Protein AF-A0AAQ3XB25-F1 (afdb_monomer_lite)

Organism: NCBI:txid547442

pLDDT: mean 70.13, std 20.67, range [18.69, 95.19]

Radius of gyration: 34.43 Å; chains: 1; bounding box: 101×78×83 Å

Structure (mmCIF, N/CA/C/O backbone):
data_AF-A0AAQ3XB25-F1
#
_entry.id   AF-A0AAQ3XB25-F1
#
loop_
_atom_site.group_PDB
_atom_site.id
_atom_site.type_symbol
_atom_site.label_atom_id
_atom_site.label_alt_id
_atom_site.label_comp_id
_atom_site.label_asym_id
_atom_site.label_entity_id
_atom_site.label_seq_id
_atom_site.pdbx_PDB_ins_code
_atom_site.Cartn_x
_atom_site.Cartn_y
_atom_site.Cartn_z
_atom_site.occupancy
_atom_site.B_iso_or_equiv
_atom_site.auth_seq_id
_atom_site.auth_comp_id
_atom_site.auth_asym_id
_atom_site.auth_atom_id
_atom_site.pdbx_PDB_model_num
ATOM 1 N N . MET A 1 1 ? 20.802 -22.207 -9.284 1.00 23.75 1 MET A N 1
ATOM 2 C CA . MET A 1 1 ? 20.278 -20.831 -9.434 1.00 23.75 1 MET A CA 1
ATOM 3 C C . MET A 1 1 ? 18.760 -20.912 -9.358 1.00 23.75 1 MET A C 1
ATOM 5 O O . MET A 1 1 ? 18.103 -21.041 -10.382 1.00 23.75 1 MET A O 1
ATOM 9 N N . ALA A 1 2 ? 18.229 -21.007 -8.137 1.00 18.98 2 ALA A N 1
ATOM 10 C CA . ALA A 1 2 ? 16.804 -21.200 -7.883 1.00 18.98 2 ALA A CA 1
ATOM 11 C C . ALA A 1 2 ? 16.057 -19.874 -8.081 1.00 18.98 2 ALA A C 1
ATOM 13 O O . ALA A 1 2 ? 16.457 -18.848 -7.534 1.00 18.98 2 ALA A O 1
ATOM 14 N N . GLN A 1 3 ? 15.002 -19.903 -8.895 1.00 18.69 3 GLN A N 1
ATOM 15 C CA . GLN A 1 3 ? 14.078 -18.792 -9.087 1.00 18.69 3 GLN A CA 1
ATOM 16 C C . GLN A 1 3 ? 13.288 -18.574 -7.790 1.00 18.69 3 GLN A C 1
ATOM 18 O O . GLN A 1 3 ? 12.394 -19.346 -7.457 1.00 18.69 3 GLN A O 1
ATOM 23 N N . LEU A 1 4 ? 13.641 -17.523 -7.050 1.00 19.47 4 LEU A N 1
ATOM 24 C CA . LEU A 1 4 ? 12.825 -16.974 -5.971 1.00 19.47 4 LEU A CA 1
ATOM 25 C C . LEU A 1 4 ? 11.640 -16.241 -6.602 1.00 19.47 4 LEU A C 1
ATOM 27 O O . LEU A 1 4 ? 11.747 -15.105 -7.059 1.00 19.47 4 LEU A O 1
ATOM 31 N N . GLN A 1 5 ? 10.508 -16.930 -6.664 1.00 19.31 5 GLN A N 1
ATOM 32 C CA . GLN A 1 5 ? 9.235 -16.364 -7.076 1.00 19.31 5 GLN A CA 1
ATOM 33 C C . GLN A 1 5 ? 8.610 -15.674 -5.856 1.00 19.31 5 GLN A C 1
ATOM 35 O O . GLN A 1 5 ? 7.785 -16.251 -5.153 1.00 19.31 5 GLN A O 1
ATOM 40 N N . CYS A 1 6 ? 9.066 -14.453 -5.555 1.00 20.19 6 CYS A N 1
ATOM 41 C CA . CYS A 1 6 ? 8.464 -13.619 -4.516 1.00 20.19 6 CYS A CA 1
ATOM 42 C C . CYS A 1 6 ? 7.049 -13.215 -4.940 1.00 20.19 6 CYS A C 1
ATOM 44 O O . CYS A 1 6 ? 6.847 -12.483 -5.910 1.00 20.19 6 CYS A O 1
ATOM 46 N N . ARG A 1 7 ? 6.065 -13.709 -4.193 1.00 21.30 7 ARG A N 1
ATOM 47 C CA . ARG A 1 7 ? 4.654 -13.364 -4.316 1.00 21.30 7 ARG A CA 1
ATOM 48 C C . ARG A 1 7 ? 4.432 -12.019 -3.618 1.00 21.30 7 ARG A C 1
ATOM 50 O O . ARG A 1 7 ? 4.242 -11.965 -2.409 1.00 21.30 7 ARG A O 1
ATOM 57 N N . VAL A 1 8 ? 4.532 -10.930 -4.377 1.00 23.31 8 VAL A N 1
ATOM 58 C CA . VAL A 1 8 ? 4.238 -9.567 -3.905 1.00 23.31 8 VAL A CA 1
ATOM 59 C C . VAL A 1 8 ? 2.719 -9.369 -3.913 1.00 23.31 8 VAL A C 1
ATOM 61 O O . VAL A 1 8 ? 2.170 -8.699 -4.778 1.00 23.31 8 VAL A O 1
ATOM 64 N N . ASP A 1 9 ? 2.029 -9.993 -2.958 1.00 23.38 9 ASP A N 1
ATOM 65 C CA . ASP A 1 9 ? 0.613 -9.739 -2.671 1.00 23.38 9 ASP A CA 1
ATOM 66 C C . ASP A 1 9 ? 0.535 -8.873 -1.404 1.00 23.38 9 ASP A C 1
ATOM 68 O O . ASP A 1 9 ? 0.315 -9.397 -0.316 1.00 23.38 9 ASP A O 1
ATOM 72 N N . ARG A 1 10 ? 0.804 -7.564 -1.535 1.00 30.88 10 ARG A N 1
ATOM 73 C CA . ARG A 1 10 ? 0.429 -6.469 -0.606 1.00 30.88 10 ARG A CA 1
ATOM 74 C C . ARG A 1 10 ? 1.097 -5.171 -1.070 1.00 30.88 10 ARG A C 1
ATOM 76 O O . ARG A 1 10 ? 2.231 -4.877 -0.709 1.00 30.88 10 ARG A O 1
ATOM 83 N N . LEU A 1 11 ? 0.382 -4.386 -1.868 1.00 24.20 11 LEU A N 1
ATOM 84 C CA . LEU A 1 11 ? 0.653 -2.956 -2.000 1.00 24.20 11 LEU A CA 1
ATOM 85 C C . LEU A 1 11 ? -0.225 -2.249 -0.965 1.00 24.20 11 LEU A C 1
ATOM 87 O O . LEU A 1 11 ? -1.448 -2.372 -1.022 1.00 24.20 11 LEU A O 1
ATOM 91 N N . SER A 1 12 ? 0.391 -1.573 0.007 1.00 31.38 12 SER A N 1
ATOM 92 C CA . SER A 1 12 ? -0.312 -0.639 0.883 1.00 31.38 12 SER A CA 1
ATOM 93 C C . SER A 1 12 ? -0.226 0.772 0.309 1.00 31.38 12 SER A C 1
ATOM 95 O O . SER A 1 12 ? 0.717 1.141 -0.390 1.00 31.38 12 SER A O 1
ATOM 97 N N . GLY A 1 13 ? -1.273 1.536 0.594 1.00 29.22 13 GLY A N 1
ATOM 98 C CA . GLY A 1 13 ? -1.495 2.884 0.101 1.00 29.22 13 GLY A CA 1
ATOM 99 C C . GLY A 1 13 ? -2.984 3.072 -0.147 1.00 29.22 13 GLY A C 1
ATOM 100 O O . GLY A 1 13 ? -3.419 3.069 -1.290 1.00 29.22 13 GLY A O 1
ATOM 101 N N . ARG A 1 14 ? -3.768 3.165 0.937 1.00 37.38 14 ARG A N 1
ATOM 102 C CA . ARG A 1 14 ? -5.218 3.471 0.971 1.00 37.38 14 ARG A CA 1
ATOM 103 C C . ARG A 1 14 ? -6.220 2.440 0.435 1.00 37.38 14 ARG A C 1
ATOM 105 O O . ARG A 1 14 ? -7.407 2.596 0.696 1.00 37.38 14 ARG A O 1
ATOM 112 N N . ALA A 1 15 ? -5.780 1.381 -0.233 1.00 30.23 15 ALA A N 1
ATOM 113 C CA . ALA A 1 15 ? -6.655 0.323 -0.733 1.00 30.23 15 ALA A CA 1
ATOM 114 C C . ALA A 1 15 ? -6.692 -0.861 0.254 1.00 30.23 15 ALA A C 1
ATOM 116 O O . ALA A 1 15 ? -5.732 -1.623 0.377 1.00 30.23 15 ALA A O 1
ATOM 117 N N . GLY A 1 16 ? -7.783 -0.999 1.006 1.00 38.69 16 GLY A N 1
ATOM 118 C CA . GLY A 1 16 ? -7.929 -2.024 2.039 1.00 38.69 16 GLY A CA 1
ATOM 119 C C . GLY A 1 16 ? -8.517 -3.333 1.509 1.00 38.69 16 GLY A C 1
ATOM 120 O O . GLY A 1 16 ? -9.616 -3.318 0.965 1.00 38.69 16 GLY A O 1
ATOM 121 N N . ALA A 1 17 ? -7.820 -4.463 1.658 1.00 37.53 17 ALA A N 1
ATOM 122 C CA . ALA A 1 17 ? -8.277 -5.759 1.148 1.00 37.53 17 ALA A CA 1
ATOM 123 C C . ALA A 1 17 ? -9.505 -6.297 1.909 1.00 37.53 17 ALA A C 1
ATOM 125 O O . ALA A 1 17 ? -9.470 -6.451 3.131 1.00 37.53 17 ALA A O 1
ATOM 126 N N . VAL A 1 18 ? -10.575 -6.653 1.190 1.00 37.91 18 VAL A N 1
ATOM 127 C CA . VAL A 1 18 ? -11.743 -7.329 1.782 1.00 37.91 18 VAL A CA 1
ATOM 128 C C . VAL A 1 18 ? -11.529 -8.837 1.758 1.00 37.91 18 VAL A C 1
ATOM 130 O O . VAL A 1 18 ? -11.319 -9.434 0.698 1.00 37.91 18 VAL A O 1
ATOM 133 N N . LEU A 1 19 ? -11.623 -9.444 2.939 1.00 38.25 19 LEU A N 1
ATOM 134 C CA . LEU A 1 19 ? -11.531 -10.881 3.165 1.00 38.25 19 LEU A CA 1
ATOM 135 C C . LEU A 1 19 ? -12.892 -11.387 3.657 1.00 38.25 19 LEU A C 1
ATOM 137 O O . LEU A 1 19 ? -13.526 -10.756 4.500 1.00 38.25 19 LEU A O 1
ATOM 141 N N . LEU A 1 20 ? -13.362 -12.514 3.119 1.00 31.59 20 LEU A N 1
ATOM 142 C CA . LEU A 1 20 ? -14.638 -13.111 3.529 1.00 31.59 20 LEU A CA 1
ATOM 143 C C . LEU A 1 20 ? -14.529 -13.686 4.949 1.00 31.59 20 LEU A C 1
ATOM 145 O O . LEU A 1 20 ? -13.865 -14.703 5.158 1.00 31.59 20 LEU A O 1
ATOM 149 N N . SER A 1 21 ? -15.247 -13.086 5.900 1.00 30.97 21 SER A N 1
ATOM 150 C CA . SER A 1 21 ? -15.581 -13.703 7.184 1.00 30.97 21 SER A CA 1
ATOM 151 C C . SER A 1 21 ? -17.004 -14.272 7.114 1.00 30.97 21 SER A C 1
ATOM 153 O O . SER A 1 21 ? -17.950 -13.635 6.652 1.00 30.97 21 SER A O 1
ATOM 155 N N . GLY A 1 22 ? -17.153 -15.543 7.486 1.00 28.31 22 GLY A N 1
ATOM 156 C CA . GLY A 1 22 ? -18.445 -16.226 7.467 1.00 28.31 22 GLY A CA 1
ATOM 157 C C . GLY A 1 22 ? -19.304 -15.754 8.633 1.00 28.31 22 GLY A C 1
ATOM 158 O O . GLY A 1 22 ? -19.079 -16.192 9.755 1.00 28.31 22 GLY A O 1
ATOM 159 N N . GLN A 1 23 ? -20.283 -14.885 8.377 1.00 33.06 23 GLN A N 1
ATOM 160 C CA . GLN A 1 23 ? -21.282 -14.494 9.373 1.00 33.06 23 GLN A CA 1
ATOM 161 C C . GLN A 1 23 ? -22.630 -15.193 9.158 1.00 33.06 23 GLN A C 1
ATOM 163 O O . GLN A 1 23 ? -23.064 -15.466 8.037 1.00 33.06 23 GLN A O 1
ATOM 168 N N . ARG A 1 24 ? -23.315 -15.465 10.277 1.00 29.58 24 ARG A N 1
ATOM 169 C CA . ARG A 1 24 ? -24.682 -16.000 10.335 1.00 29.58 24 ARG A CA 1
ATOM 170 C C . ARG A 1 24 ? -25.689 -14.989 9.773 1.00 29.58 24 ARG A C 1
ATOM 172 O O . ARG A 1 24 ? -26.042 -14.024 10.443 1.00 29.58 24 ARG A O 1
ATOM 179 N N . GLY A 1 25 ? -26.241 -15.275 8.596 1.00 25.44 25 GLY A N 1
ATOM 180 C CA . GLY A 1 25 ? -27.464 -14.638 8.104 1.00 25.44 25 GLY A CA 1
ATOM 181 C C . GLY A 1 25 ? -28.708 -15.332 8.664 1.00 25.44 25 GLY A C 1
ATOM 182 O O . GLY A 1 25 ? -29.109 -16.386 8.169 1.00 25.44 25 GLY A O 1
ATOM 183 N N . GLY A 1 26 ? -29.317 -14.763 9.705 1.00 22.81 26 GLY A N 1
ATOM 184 C CA . GLY A 1 26 ? -30.636 -15.167 10.193 1.00 22.81 26 GLY A CA 1
ATOM 185 C C . GLY A 1 26 ? -31.738 -14.425 9.438 1.00 22.81 26 GLY A C 1
ATOM 186 O O . GLY A 1 26 ? -31.966 -13.248 9.689 1.00 22.81 26 GLY A O 1
ATOM 187 N N . LEU A 1 27 ? -32.431 -15.106 8.523 1.00 23.88 27 LEU A N 1
ATOM 188 C CA . LEU A 1 27 ? -33.662 -14.609 7.902 1.00 23.88 27 LEU A CA 1
ATOM 189 C C . LEU A 1 27 ? -34.867 -15.201 8.645 1.00 23.88 27 LEU A C 1
ATOM 191 O O . LEU A 1 27 ? -35.147 -16.393 8.521 1.00 23.88 27 LEU A O 1
ATOM 195 N N . SER A 1 28 ? -35.584 -14.367 9.403 1.00 22.62 28 SER A N 1
ATOM 196 C CA . SER A 1 28 ? -36.948 -14.667 9.861 1.00 22.62 28 SER A CA 1
ATOM 197 C C . SER A 1 28 ? -37.955 -14.255 8.780 1.00 22.62 28 SER A C 1
ATOM 199 O O . SER A 1 28 ? -37.859 -13.137 8.271 1.00 22.62 28 SER A O 1
ATOM 201 N N . PRO A 1 29 ? -38.944 -15.097 8.432 1.00 24.53 29 PRO A N 1
ATOM 202 C CA . PRO A 1 29 ? -39.948 -14.752 7.436 1.00 24.53 29 PRO A CA 1
ATOM 203 C C . PRO A 1 29 ? -41.093 -13.956 8.079 1.00 24.53 29 PRO A C 1
ATOM 205 O O . PRO A 1 29 ? -41.875 -14.496 8.860 1.00 24.53 29 PRO A O 1
ATOM 208 N N . GLN A 1 30 ? -41.227 -12.674 7.730 1.00 24.34 30 GLN A N 1
ATOM 209 C CA . GLN A 1 30 ? -42.468 -11.928 7.949 1.00 24.34 30 GLN A CA 1
ATOM 210 C C . GLN A 1 30 ? -43.331 -12.000 6.685 1.00 24.34 30 GLN A C 1
ATOM 212 O O . GLN A 1 30 ? -42.927 -11.570 5.608 1.00 24.34 30 GLN A O 1
ATOM 217 N N . SER A 1 31 ? -44.528 -12.570 6.824 1.00 26.89 31 SER A N 1
ATOM 218 C CA . SER A 1 31 ? -45.571 -12.556 5.795 1.00 26.89 31 SER A CA 1
ATOM 219 C C . SER A 1 31 ? -46.244 -11.181 5.743 1.00 26.89 31 SER A C 1
ATOM 221 O O . SER A 1 31 ? -46.560 -10.648 6.812 1.00 26.89 31 SER A O 1
ATOM 223 N N . PRO A 1 32 ? -46.638 -10.687 4.560 1.00 26.61 32 PRO A N 1
ATOM 224 C CA . PRO A 1 32 ? -47.744 -9.752 4.456 1.00 26.61 32 PRO A CA 1
ATOM 225 C C . PRO A 1 32 ? -48.977 -10.368 3.786 1.00 26.61 32 PRO A C 1
ATOM 227 O O . PRO A 1 32 ? -48.927 -11.277 2.960 1.00 26.61 32 PRO A O 1
ATOM 230 N N . ARG A 1 33 ? -50.106 -9.816 4.222 1.00 24.95 33 ARG A N 1
ATOM 231 C CA . ARG A 1 33 ? -51.493 -10.198 3.985 1.00 24.95 33 ARG A CA 1
ATOM 232 C C . ARG A 1 33 ? -51.970 -9.961 2.546 1.00 24.95 33 ARG A C 1
ATOM 234 O O . ARG A 1 33 ? -51.591 -8.999 1.894 1.00 24.95 33 ARG A O 1
ATOM 241 N N . SER A 1 34 ? -52.917 -10.817 2.167 1.00 27.17 34 SER A N 1
ATOM 242 C CA . SER A 1 34 ? -53.959 -10.700 1.135 1.00 27.17 34 SER A CA 1
ATOM 243 C C . SER A 1 34 ? -54.383 -9.281 0.716 1.00 27.17 34 SER A C 1
ATOM 245 O O . SER A 1 34 ? -54.917 -8.540 1.541 1.00 27.17 34 SER A O 1
ATOM 247 N N . THR A 1 35 ? -54.427 -9.051 -0.600 1.00 27.56 35 THR A N 1
ATOM 248 C CA . THR A 1 35 ? -55.492 -8.285 -1.276 1.00 27.56 35 THR A CA 1
ATOM 249 C C . THR A 1 35 ? -55.873 -8.939 -2.614 1.00 27.56 35 THR A C 1
ATOM 251 O O . THR A 1 35 ? -55.035 -9.448 -3.354 1.00 27.56 35 THR A O 1
ATOM 254 N N . LYS A 1 36 ? -57.187 -8.983 -2.868 1.00 28.30 36 LYS A N 1
ATOM 255 C CA . LYS A 1 36 ? -57.888 -9.593 -4.012 1.00 28.30 36 LYS A CA 1
ATOM 256 C C . LYS A 1 36 ? -57.849 -8.675 -5.249 1.00 28.30 36 LYS A C 1
ATOM 258 O O . LYS A 1 36 ? -57.987 -7.475 -5.061 1.00 28.30 36 LYS A O 1
ATOM 263 N N . HIS A 1 37 ? -57.773 -9.239 -6.468 1.00 29.61 37 HIS A N 1
ATOM 264 C CA . HIS A 1 37 ? -58.732 -9.067 -7.594 1.00 29.61 37 HIS A CA 1
ATOM 265 C C . HIS A 1 37 ? -58.182 -9.576 -8.963 1.00 29.61 37 HIS A C 1
ATOM 267 O O . HIS A 1 37 ? -57.317 -8.937 -9.539 1.00 29.61 37 HIS A O 1
ATOM 273 N N . SER A 1 38 ? -58.741 -10.713 -9.438 1.00 29.67 38 SER A N 1
ATOM 274 C CA . SER A 1 38 ? -59.297 -11.099 -10.780 1.00 29.67 38 SER A CA 1
ATOM 275 C C . SER A 1 38 ? -58.541 -10.844 -12.124 1.00 29.67 38 SER A C 1
ATOM 277 O O . SER A 1 38 ? -57.667 -9.996 -12.189 1.00 29.67 38 SER A O 1
ATOM 279 N N . PRO A 1 39 ? -58.901 -11.523 -13.245 1.00 31.75 39 PRO A N 1
ATOM 280 C CA . PRO A 1 39 ? -58.426 -12.852 -13.655 1.00 31.75 39 PRO A CA 1
ATOM 281 C C . PRO A 1 39 ? -57.709 -12.871 -15.035 1.00 31.75 39 PRO A C 1
ATOM 283 O O . PRO A 1 39 ? -57.747 -11.919 -15.808 1.00 31.75 39 PRO A O 1
ATOM 286 N N . ALA A 1 40 ? -57.059 -14.000 -15.336 1.00 31.47 40 ALA A N 1
ATOM 287 C CA . ALA A 1 40 ? -56.255 -14.280 -16.534 1.00 31.47 40 ALA A CA 1
ATOM 288 C C . ALA A 1 40 ? -57.054 -14.481 -17.845 1.00 31.47 40 ALA A C 1
ATOM 290 O O . ALA A 1 40 ? -58.240 -14.809 -17.787 1.00 31.47 40 ALA A O 1
ATOM 291 N N . PRO A 1 41 ? -56.376 -14.492 -19.013 1.00 31.34 41 PRO A N 1
ATOM 292 C CA . PRO A 1 41 ? -56.761 -15.326 -20.146 1.00 31.34 41 PRO A CA 1
ATOM 293 C C . PRO A 1 41 ? -55.797 -16.516 -20.358 1.00 31.34 41 PRO A C 1
ATOM 295 O O . PRO A 1 41 ? -54.614 -16.473 -20.024 1.00 31.34 41 PRO A O 1
ATOM 298 N N . ALA A 1 42 ? -56.363 -17.602 -20.886 1.00 35.62 42 ALA A N 1
ATOM 299 C CA . ALA A 1 42 ? -55.818 -18.957 -21.010 1.00 35.62 42 ALA A CA 1
ATOM 300 C C . ALA A 1 42 ? -54.730 -19.135 -22.109 1.00 35.62 42 ALA A C 1
ATOM 302 O O . ALA A 1 42 ? -54.599 -18.277 -22.983 1.00 35.62 42 ALA A O 1
ATOM 303 N N . PRO A 1 43 ? -53.961 -20.251 -22.102 1.00 37.66 43 PRO A N 1
ATOM 304 C CA . PRO A 1 43 ? -52.788 -20.454 -22.959 1.00 37.66 43 PRO A CA 1
ATOM 305 C C . PRO A 1 43 ? -53.121 -21.208 -24.263 1.00 37.66 43 PRO A C 1
ATOM 307 O O . PRO A 1 43 ? -54.070 -21.997 -24.280 1.00 37.66 43 PRO A O 1
ATOM 310 N N . PRO A 1 44 ? -52.311 -21.096 -25.335 1.00 33.84 44 PRO A N 1
ATOM 311 C CA . PRO A 1 44 ? -52.446 -21.987 -26.477 1.00 33.84 44 PRO A CA 1
ATOM 312 C C . PRO A 1 44 ? -51.689 -23.311 -26.257 1.00 33.84 44 PRO A C 1
ATOM 314 O O . PRO A 1 44 ? -50.467 -23.377 -26.139 1.00 33.84 44 PRO A O 1
ATOM 317 N N . THR A 1 45 ? -52.499 -24.362 -26.166 1.00 32.84 45 THR A N 1
ATOM 318 C CA . THR A 1 45 ? -52.340 -25.755 -26.626 1.00 32.84 45 THR A CA 1
ATOM 319 C C . THR A 1 45 ? -50.988 -26.246 -27.169 1.00 32.84 45 THR A C 1
ATOM 321 O O . THR A 1 45 ? -50.457 -25.773 -28.170 1.00 32.84 45 THR A O 1
ATOM 324 N N . ARG A 1 46 ? -50.540 -27.346 -26.550 1.00 31.12 46 ARG A N 1
ATOM 325 C CA . ARG A 1 46 ? -49.470 -28.281 -26.939 1.00 31.12 46 ARG A CA 1
ATOM 326 C C . ARG A 1 46 ? -49.806 -29.054 -28.230 1.00 31.12 46 ARG A C 1
ATOM 328 O O . ARG A 1 46 ? -50.940 -29.496 -28.391 1.00 31.12 46 ARG A O 1
ATOM 335 N N . SER A 1 47 ? -48.793 -29.375 -29.035 1.00 30.09 47 SER A N 1
ATOM 336 C CA . SER A 1 47 ? -48.799 -30.459 -30.038 1.00 30.09 47 SER A CA 1
ATOM 337 C C . SER A 1 47 ? -47.494 -31.291 -29.929 1.00 30.09 47 SER A C 1
ATOM 339 O O . SER A 1 47 ? -46.539 -30.838 -29.290 1.00 30.09 47 SER A O 1
ATOM 341 N N . PRO A 1 48 ? -47.474 -32.568 -30.372 1.00 31.06 48 PRO A N 1
ATOM 342 C CA . PRO A 1 48 ? -46.783 -33.654 -29.666 1.00 31.06 48 PRO A CA 1
ATOM 343 C C . PRO A 1 48 ? -45.364 -33.984 -30.158 1.00 31.06 48 PRO A C 1
ATOM 345 O O . PRO A 1 48 ? -45.015 -33.793 -31.317 1.00 31.06 48 PRO A O 1
ATOM 348 N N . ARG A 1 49 ? -44.573 -34.584 -29.254 1.00 30.61 49 ARG A N 1
ATOM 349 C CA . ARG A 1 49 ? -43.295 -35.265 -29.543 1.00 30.61 49 ARG A CA 1
ATOM 350 C C . ARG A 1 49 ? -43.500 -36.531 -30.394 1.00 30.61 49 ARG A C 1
ATOM 352 O O . ARG A 1 49 ? -44.461 -37.255 -30.126 1.00 30.61 49 ARG A O 1
ATOM 359 N N . PRO A 1 50 ? -42.527 -36.932 -31.233 1.00 28.27 50 PRO A N 1
ATOM 360 C CA . PRO A 1 50 ? -42.355 -38.327 -31.620 1.00 28.27 50 PRO A CA 1
ATOM 361 C C . PRO A 1 50 ? -41.585 -39.103 -30.539 1.00 28.27 50 PRO A C 1
ATOM 363 O O . PRO A 1 50 ? -40.620 -38.612 -29.949 1.00 28.27 50 PRO A O 1
ATOM 366 N N . ARG A 1 51 ? -42.050 -40.326 -30.276 1.00 29.17 51 ARG A N 1
ATOM 367 C CA . ARG A 1 51 ? -41.427 -41.345 -29.421 1.00 29.17 51 ARG A CA 1
ATOM 368 C C . ARG A 1 51 ? -40.372 -42.112 -30.215 1.00 29.17 51 ARG A C 1
ATOM 370 O O . ARG A 1 51 ? -40.681 -42.528 -31.323 1.00 29.17 51 ARG A O 1
ATOM 377 N N . THR A 1 52 ? -39.263 -42.477 -29.577 1.00 28.62 52 THR A N 1
ATOM 378 C CA . THR A 1 52 ? -38.564 -43.735 -29.882 1.00 28.62 52 THR A CA 1
ATOM 379 C C . THR A 1 52 ? -37.960 -44.341 -28.617 1.00 28.62 52 THR A C 1
ATOM 381 O O . THR A 1 52 ? -37.102 -43.742 -27.980 1.00 28.62 52 THR A O 1
ATOM 384 N N . HIS A 1 53 ? -38.499 -45.519 -28.294 1.00 29.75 53 HIS A N 1
ATOM 385 C CA . HIS A 1 53 ? -37.911 -46.709 -27.672 1.00 29.75 53 HIS A CA 1
ATOM 386 C C . HIS A 1 53 ? -37.015 -46.578 -26.435 1.00 29.75 53 HIS A C 1
ATOM 388 O O . HIS A 1 53 ? -35.890 -46.096 -26.479 1.00 29.75 53 HIS A O 1
ATOM 394 N N . GLY A 1 54 ? -37.531 -47.125 -25.331 1.00 27.48 54 GLY A N 1
ATOM 395 C CA . GLY A 1 54 ? -36.763 -47.409 -24.132 1.00 27.48 54 GLY A CA 1
ATOM 396 C C . GLY A 1 54 ? -35.923 -48.676 -24.255 1.00 27.48 54 GLY A C 1
ATOM 397 O O . GLY A 1 54 ? -36.255 -49.591 -25.006 1.00 27.48 54 GLY A O 1
ATOM 398 N N . VAL A 1 55 ? -34.886 -48.725 -23.427 1.00 27.66 55 VAL A N 1
ATOM 399 C CA . VAL A 1 55 ? -34.345 -49.950 -22.846 1.00 27.66 55 VAL A CA 1
ATOM 400 C C . VAL A 1 55 ? -34.090 -49.637 -21.374 1.00 27.66 55 VAL A C 1
ATOM 402 O O . VAL A 1 55 ? -33.402 -48.671 -21.047 1.00 27.66 55 VAL A O 1
ATOM 405 N N . SER A 1 56 ? -34.721 -50.418 -20.500 1.00 27.50 56 SER A N 1
ATOM 406 C CA . SER A 1 56 ? -34.478 -50.426 -19.061 1.00 27.50 56 SER A CA 1
ATOM 407 C C . SER A 1 56 ? -33.042 -50.847 -18.767 1.00 27.50 56 SER A C 1
ATOM 409 O O . SER A 1 56 ? -32.595 -51.883 -19.253 1.00 27.50 56 SER A O 1
ATOM 411 N N . ALA A 1 57 ? -32.366 -50.108 -17.894 1.00 26.75 57 ALA A N 1
ATOM 412 C CA . ALA A 1 57 ? -31.319 -50.669 -17.055 1.00 26.75 57 ALA A CA 1
ATOM 413 C C . ALA A 1 57 ? -31.547 -50.139 -15.637 1.00 26.75 57 ALA A C 1
ATOM 415 O O . ALA A 1 57 ? -31.398 -48.945 -15.369 1.00 26.75 57 ALA A O 1
ATOM 416 N N . GLU A 1 58 ? -31.995 -51.028 -14.755 1.00 30.80 58 GLU A N 1
ATOM 417 C CA . GLU A 1 58 ? -31.995 -50.810 -13.315 1.00 30.80 58 GLU A CA 1
ATOM 418 C C . GLU A 1 58 ? -30.558 -50.532 -12.866 1.00 30.80 58 GLU A C 1
ATOM 420 O O . GLU A 1 58 ? -29.706 -51.417 -12.866 1.00 30.80 58 GLU A O 1
ATOM 425 N N . ALA A 1 59 ? -30.283 -49.290 -12.477 1.00 25.88 59 ALA A N 1
ATOM 426 C CA . ALA A 1 59 ? -29.146 -48.965 -11.634 1.00 25.88 59 ALA A CA 1
ATOM 427 C C . ALA A 1 59 ? -29.706 -48.595 -10.263 1.00 25.88 59 ALA A C 1
ATOM 429 O O . ALA A 1 59 ? -30.138 -47.467 -10.017 1.00 25.88 59 ALA A O 1
ATOM 430 N N . THR A 1 60 ? -29.750 -49.588 -9.383 1.00 26.94 60 THR A N 1
ATOM 431 C CA . THR A 1 60 ? -30.064 -49.444 -7.965 1.00 26.94 60 THR A CA 1
ATOM 432 C C . THR A 1 60 ? -29.101 -48.424 -7.358 1.00 26.94 60 THR A C 1
ATOM 434 O O . THR A 1 60 ? -27.940 -48.726 -7.094 1.00 26.94 60 THR A O 1
ATOM 437 N N . CYS A 1 61 ? -29.561 -47.188 -7.166 1.00 23.45 61 CYS A N 1
ATOM 438 C CA . CYS A 1 61 ? -28.809 -46.172 -6.440 1.00 23.45 61 CYS A CA 1
ATOM 439 C C . CYS A 1 61 ? -28.710 -46.624 -4.974 1.00 23.45 61 CYS A C 1
ATOM 441 O O . CYS A 1 61 ? -29.753 -46.763 -4.326 1.00 23.45 61 CYS A O 1
ATOM 443 N N . PRO A 1 62 ? -27.513 -46.860 -4.408 1.00 26.88 62 PRO A N 1
ATOM 444 C CA . PRO A 1 62 ? -27.415 -47.197 -3.001 1.00 26.88 62 PRO A CA 1
ATOM 445 C C . PRO A 1 62 ? -27.819 -45.963 -2.190 1.00 26.88 62 PRO A C 1
ATOM 447 O O . PRO A 1 62 ? -27.089 -44.974 -2.126 1.00 26.88 62 PRO A O 1
ATOM 450 N N . GLN A 1 63 ? -28.987 -46.014 -1.547 1.00 33.28 63 GLN A N 1
ATOM 451 C CA . GLN A 1 63 ? -29.322 -45.101 -0.459 1.00 33.28 63 GLN A CA 1
ATOM 452 C C . GLN A 1 63 ? -28.421 -45.411 0.745 1.00 33.28 63 GLN A C 1
ATOM 454 O O . GLN A 1 63 ? -28.839 -46.027 1.721 1.00 33.28 63 GLN A O 1
ATOM 459 N N . ARG A 1 64 ? -27.162 -44.967 0.701 1.00 28.17 64 ARG A N 1
ATOM 460 C CA . ARG A 1 64 ? -26.392 -44.723 1.921 1.00 28.17 64 ARG A CA 1
ATOM 461 C C . ARG A 1 64 ? -26.789 -43.346 2.433 1.00 28.17 64 ARG A C 1
ATOM 463 O O . ARG A 1 64 ? -26.317 -42.329 1.937 1.00 28.17 64 ARG A O 1
ATOM 470 N N . ARG A 1 65 ? -27.653 -43.313 3.451 1.00 30.30 65 ARG A N 1
ATOM 471 C CA . ARG A 1 65 ? -27.672 -42.182 4.386 1.00 30.30 65 ARG A CA 1
ATOM 472 C C . ARG A 1 65 ? -26.246 -42.043 4.939 1.00 30.30 65 ARG A C 1
ATOM 474 O O . ARG A 1 65 ? -25.743 -43.039 5.460 1.00 30.30 65 ARG A O 1
ATOM 481 N N . PRO A 1 66 ? -25.581 -40.880 4.844 1.00 33.69 66 PRO A N 1
ATOM 482 C CA . PRO A 1 66 ? -24.341 -40.668 5.568 1.00 33.69 66 PRO A CA 1
ATOM 483 C C . PRO A 1 66 ? -24.694 -40.631 7.056 1.00 33.69 66 PRO A C 1
ATOM 485 O O . PRO A 1 66 ? -25.268 -39.666 7.557 1.00 33.69 66 PRO A O 1
ATOM 488 N N . SER A 1 67 ? -24.422 -41.727 7.751 1.00 35.16 67 SER A N 1
ATOM 489 C CA . SER A 1 67 ? -24.271 -41.742 9.199 1.00 35.16 67 SER A CA 1
ATOM 490 C C . SER A 1 67 ? -23.143 -40.773 9.562 1.00 35.16 67 SER A C 1
ATOM 492 O O . SER A 1 67 ? -22.022 -40.996 9.117 1.00 35.16 67 SER A O 1
ATOM 494 N N . GLY A 1 68 ? -23.471 -39.699 10.294 1.00 44.97 68 GLY A N 1
ATOM 495 C CA . GLY A 1 68 ? -22.536 -38.797 10.988 1.00 44.97 68 GLY A CA 1
ATOM 496 C C . GLY A 1 68 ? -21.232 -38.507 10.244 1.00 44.97 68 GLY A C 1
ATOM 497 O O . GLY A 1 68 ? -20.189 -39.022 10.622 1.00 44.97 68 GLY A O 1
ATOM 498 N N . GLY A 1 69 ? -21.299 -37.753 9.146 1.00 42.22 69 GLY A N 1
ATOM 499 C CA . GLY A 1 69 ? -20.125 -37.452 8.328 1.00 42.22 69 GLY A CA 1
ATOM 500 C C . GLY A 1 69 ? -19.473 -36.136 8.727 1.00 42.22 69 GLY A C 1
ATOM 501 O O . GLY A 1 69 ? -19.857 -35.095 8.193 1.00 42.22 69 GLY A O 1
ATOM 502 N N . ASP A 1 70 ? -18.475 -36.195 9.607 1.00 57.41 70 ASP A N 1
ATOM 503 C CA . ASP A 1 70 ? -17.467 -35.144 9.728 1.00 57.41 70 ASP A CA 1
ATOM 504 C C . ASP A 1 70 ? -16.768 -35.014 8.365 1.00 57.41 70 ASP A C 1
ATOM 506 O O . ASP A 1 70 ? -16.079 -35.931 7.912 1.00 57.41 70 ASP A O 1
ATOM 510 N N . ILE A 1 71 ? -16.988 -33.908 7.649 1.00 62.88 71 ILE A N 1
ATOM 511 C CA . ILE A 1 71 ? -16.085 -33.523 6.561 1.00 62.88 71 ILE A CA 1
ATOM 512 C C . ILE A 1 71 ? -14.907 -32.842 7.249 1.00 62.88 71 ILE A C 1
ATOM 514 O O . ILE A 1 71 ? -15.125 -31.793 7.848 1.00 62.88 71 ILE A O 1
ATOM 518 N N . PRO A 1 72 ? -13.682 -33.380 7.196 1.00 66.00 72 PRO A N 1
ATOM 519 C CA . PRO A 1 72 ? -12.546 -32.656 7.736 1.00 66.00 72 PRO A CA 1
ATOM 520 C C . PRO A 1 72 ? -12.234 -31.419 6.851 1.00 66.00 72 PRO A C 1
ATOM 522 O O . PRO A 1 72 ? -12.391 -31.488 5.623 1.00 66.00 72 PRO A O 1
ATOM 525 N N . PRO A 1 73 ? -11.871 -30.258 7.439 1.00 62.16 73 PRO A N 1
ATOM 526 C CA . PRO A 1 73 ? -11.754 -28.986 6.702 1.00 62.16 73 PRO A CA 1
ATOM 527 C C . PRO A 1 73 ? -10.658 -28.953 5.625 1.00 62.16 73 PRO A C 1
ATOM 529 O O . PRO A 1 73 ? -10.705 -28.130 4.711 1.00 62.16 73 PRO A O 1
ATOM 532 N N . ASP A 1 74 ? -9.697 -29.869 5.705 1.00 68.56 74 ASP A N 1
ATOM 533 C CA . ASP A 1 74 ? -8.625 -30.097 4.732 1.00 68.56 74 ASP A CA 1
ATOM 534 C C . ASP A 1 74 ? -9.140 -30.587 3.366 1.00 68.56 74 ASP A C 1
ATOM 536 O O . ASP A 1 74 ? -8.521 -30.329 2.335 1.00 68.56 74 ASP A O 1
ATOM 540 N N . ARG A 1 75 ? -10.301 -31.255 3.327 1.00 69.81 75 ARG A N 1
ATOM 541 C CA . ARG A 1 75 ? -10.895 -31.787 2.087 1.00 69.81 75 ARG A CA 1
ATOM 542 C C . ARG A 1 75 ? -11.590 -30.741 1.224 1.00 69.81 75 ARG A C 1
ATOM 544 O O . ARG A 1 75 ? -11.894 -31.021 0.065 1.00 69.81 75 ARG A O 1
ATOM 551 N N . ILE A 1 76 ? -11.870 -29.558 1.765 1.00 72.12 76 ILE A N 1
ATOM 552 C CA . ILE A 1 76 ? -12.478 -28.455 1.020 1.00 72.12 76 ILE A CA 1
ATOM 553 C C . ILE A 1 76 ? -11.349 -27.521 0.584 1.00 72.12 76 ILE A C 1
ATOM 555 O O . ILE A 1 76 ? -10.899 -26.682 1.349 1.00 72.12 76 ILE A O 1
ATOM 559 N N . GLY A 1 77 ? -10.869 -27.687 -0.648 1.00 67.88 77 GLY A N 1
ATOM 560 C CA . GLY A 1 77 ? -9.686 -26.971 -1.144 1.00 67.88 77 GLY A CA 1
ATOM 561 C C . GLY A 1 77 ? -9.931 -25.527 -1.591 1.00 67.88 77 GLY A C 1
ATOM 562 O O . GLY A 1 77 ? -8.983 -24.839 -1.963 1.00 67.88 77 GLY A O 1
ATOM 563 N N . SER A 1 78 ? -11.184 -25.058 -1.623 1.00 70.75 78 SER A N 1
ATOM 564 C CA . SER A 1 78 ? -11.486 -23.687 -2.036 1.00 70.75 78 SER A CA 1
ATOM 565 C C . SER A 1 78 ? -12.720 -23.099 -1.338 1.00 70.75 78 SER A C 1
ATOM 567 O O . SER A 1 78 ? -13.687 -23.820 -1.069 1.00 70.75 78 SER A O 1
ATOM 569 N N . PRO A 1 79 ? -12.770 -21.764 -1.141 1.00 70.94 79 PRO A N 1
ATOM 570 C CA . PRO A 1 79 ? -13.963 -21.082 -0.630 1.00 70.94 79 PRO A CA 1
ATOM 571 C C . PRO A 1 79 ? -15.216 -21.328 -1.488 1.00 70.94 79 PRO A C 1
ATOM 573 O O . PRO A 1 79 ? -16.340 -21.319 -0.988 1.00 70.94 79 PRO A O 1
ATOM 576 N N . ALA A 1 80 ? -15.037 -21.578 -2.788 1.00 71.19 80 ALA A N 1
ATOM 577 C CA . ALA A 1 80 ? -16.133 -21.904 -3.690 1.00 71.19 80 ALA A CA 1
ATOM 578 C C . ALA A 1 80 ? -16.693 -23.314 -3.433 1.00 71.19 80 ALA A C 1
ATOM 580 O O . ALA A 1 80 ? -17.906 -23.509 -3.512 1.00 71.19 80 ALA A O 1
ATOM 581 N N . ASP A 1 81 ? -15.842 -24.287 -3.093 1.00 77.69 81 ASP A N 1
ATOM 582 C CA . ASP A 1 81 ? -16.275 -25.625 -2.670 1.00 77.69 81 ASP A CA 1
ATOM 583 C C . ASP A 1 81 ? -16.974 -25.587 -1.317 1.00 77.69 81 ASP A C 1
ATOM 585 O O . ASP A 1 81 ? -17.987 -26.262 -1.141 1.00 77.69 81 ASP A O 1
ATOM 589 N N . LEU A 1 82 ? -16.503 -24.736 -0.403 1.00 77.00 82 LEU A N 1
ATOM 590 C CA . LEU A 1 82 ? -17.157 -24.495 0.881 1.00 77.00 82 LEU A CA 1
ATOM 591 C C . LEU A 1 82 ? -18.594 -23.985 0.677 1.00 77.00 82 LEU A C 1
ATOM 593 O O . LEU A 1 82 ? -19.551 -24.539 1.225 1.00 77.00 82 LEU A O 1
ATOM 597 N N . ALA A 1 83 ? -18.767 -22.980 -0.189 1.00 74.31 83 ALA A N 1
ATOM 598 C CA . ALA A 1 83 ? -20.081 -22.465 -0.565 1.00 74.31 83 ALA A CA 1
ATOM 599 C C . ALA A 1 83 ? -20.959 -23.549 -1.213 1.00 74.31 83 ALA A C 1
ATOM 601 O O . ALA A 1 83 ? -22.098 -23.749 -0.784 1.00 74.31 83 ALA A O 1
ATOM 602 N N . ARG A 1 84 ? -20.435 -24.302 -2.190 1.00 79.25 84 ARG A N 1
ATOM 603 C CA . ARG A 1 84 ? -21.156 -25.417 -2.830 1.00 79.25 84 ARG A CA 1
ATOM 604 C C . ARG A 1 84 ? -21.603 -26.475 -1.816 1.00 79.25 84 ARG A C 1
ATOM 606 O O . ARG A 1 84 ? -22.766 -26.874 -1.838 1.00 79.25 84 ARG A O 1
ATOM 613 N N . ALA A 1 85 ? -20.728 -26.880 -0.895 1.00 79.00 85 ALA A N 1
ATOM 614 C CA . ALA A 1 85 ? -21.033 -27.857 0.148 1.00 79.00 85 ALA A CA 1
ATOM 615 C C . ALA A 1 85 ? -22.148 -27.363 1.091 1.00 79.00 85 ALA A C 1
ATOM 617 O O . ALA A 1 85 ? -23.072 -28.116 1.401 1.00 79.00 85 ALA A O 1
ATOM 618 N N . SER A 1 86 ? -22.127 -26.079 1.471 1.00 79.75 86 SER A N 1
ATOM 619 C CA . SER A 1 86 ? -23.165 -25.456 2.313 1.00 79.75 86 SER A CA 1
ATOM 620 C C . SER A 1 86 ? -24.550 -25.372 1.651 1.00 79.75 86 SER A C 1
ATOM 622 O O . SER A 1 86 ? -25.583 -25.302 2.329 1.00 79.75 86 SER A O 1
ATOM 624 N N . ILE A 1 87 ? -24.592 -25.367 0.317 1.00 81.69 87 ILE A N 1
ATOM 625 C CA . ILE A 1 87 ? -25.836 -25.338 -0.460 1.00 81.69 87 ILE A CA 1
ATOM 626 C C . ILE A 1 87 ? -26.335 -26.767 -0.716 1.00 81.69 87 ILE A C 1
ATOM 628 O O . ILE A 1 87 ? -27.543 -26.978 -0.787 1.00 81.69 87 ILE A O 1
ATOM 632 N N . ALA A 1 88 ? -25.431 -27.748 -0.783 1.00 83.88 88 ALA A N 1
ATOM 633 C CA . ALA A 1 88 ? -25.754 -29.136 -1.098 1.00 83.88 88 ALA A CA 1
ATOM 634 C C . ALA A 1 88 ? -26.637 -29.823 -0.043 1.00 83.88 88 ALA A C 1
ATOM 636 O O . ALA A 1 88 ? -27.530 -30.588 -0.409 1.00 83.88 88 ALA A O 1
ATOM 637 N N . CYS A 1 89 ? -26.425 -29.573 1.259 1.00 82.31 89 CYS A N 1
ATOM 638 C CA . CYS A 1 89 ? -27.325 -30.095 2.291 1.00 82.31 89 CYS A CA 1
ATOM 639 C C . CYS A 1 89 ? -27.347 -29.277 3.595 1.00 82.31 89 CYS A C 1
ATOM 641 O O . CYS A 1 89 ? -26.396 -28.579 3.946 1.00 82.31 89 CYS A O 1
ATOM 643 N N . VAL A 1 90 ? -28.444 -29.408 4.356 1.00 84.06 90 VAL A N 1
ATOM 644 C CA . VAL A 1 90 ? -28.647 -28.715 5.645 1.00 84.06 90 VAL A CA 1
ATOM 645 C C . VAL A 1 90 ? -27.617 -29.141 6.697 1.00 84.06 90 VAL A C 1
ATOM 647 O O . VAL A 1 90 ? -27.201 -28.312 7.502 1.00 84.06 90 VAL A O 1
ATOM 650 N N . ALA A 1 91 ? -27.185 -30.406 6.691 1.00 78.38 91 ALA A N 1
ATOM 651 C CA . ALA A 1 91 ? -26.174 -30.899 7.626 1.00 78.38 91 ALA A CA 1
ATOM 652 C C . ALA A 1 91 ? -24.811 -30.233 7.382 1.00 78.38 91 ALA A C 1
ATOM 654 O O . ALA A 1 91 ? -24.224 -29.699 8.316 1.00 78.38 91 ALA A O 1
ATOM 655 N N . PHE A 1 92 ? -24.361 -30.160 6.125 1.00 79.75 92 PHE A N 1
ATOM 656 C CA . PHE A 1 92 ? -23.132 -29.449 5.764 1.00 79.75 92 PHE A CA 1
ATOM 657 C C . PHE A 1 92 ? -23.248 -27.954 5.997 1.00 79.75 92 PHE A C 1
ATOM 659 O O . PHE A 1 92 ? -22.300 -27.356 6.479 1.00 79.75 92 PHE A O 1
ATOM 666 N N . ARG A 1 93 ? -24.411 -27.342 5.752 1.00 82.62 93 ARG A N 1
ATOM 667 C CA . ARG A 1 93 ? -24.631 -25.940 6.128 1.00 82.62 93 ARG A CA 1
ATOM 668 C C . ARG A 1 93 ? -24.445 -25.703 7.626 1.00 82.62 9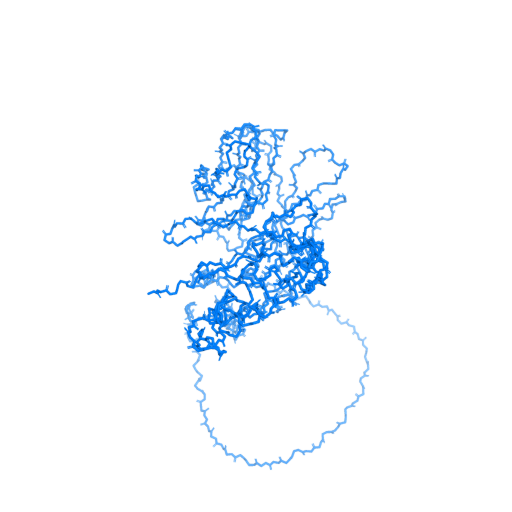3 ARG A C 1
ATOM 670 O O . ARG A 1 93 ? -23.867 -24.693 8.003 1.00 82.62 93 ARG A O 1
ATOM 677 N N . ARG A 1 94 ? -24.950 -26.607 8.473 1.00 82.44 94 ARG A N 1
ATOM 678 C CA . ARG A 1 94 ? -24.795 -26.515 9.933 1.00 82.44 94 ARG A CA 1
ATOM 679 C C . ARG A 1 94 ? -23.347 -26.730 10.361 1.00 82.44 94 ARG A C 1
ATOM 681 O O . ARG A 1 94 ? -22.867 -25.942 11.158 1.00 82.44 94 ARG A O 1
ATOM 688 N N . LEU A 1 95 ? -22.672 -27.733 9.795 1.00 82.56 95 LEU A N 1
ATOM 689 C CA . LEU A 1 95 ? -21.257 -28.019 10.050 1.00 82.56 95 LEU A CA 1
ATOM 690 C C . LEU A 1 95 ? -20.361 -26.846 9.626 1.00 82.56 95 LEU A C 1
ATOM 692 O O . LEU A 1 95 ? -19.565 -26.363 10.411 1.00 82.56 95 LEU A O 1
ATOM 696 N N . ILE A 1 96 ? -20.533 -26.343 8.403 1.00 79.44 96 ILE A N 1
ATOM 697 C CA . ILE A 1 96 ? -19.768 -25.207 7.867 1.00 79.44 96 ILE A CA 1
ATOM 698 C C . ILE A 1 96 ? -20.105 -23.911 8.607 1.00 79.44 96 ILE A C 1
ATOM 700 O O . ILE A 1 96 ? -19.273 -23.021 8.693 1.00 79.44 96 ILE A O 1
ATOM 704 N N . GLY A 1 97 ? -21.324 -23.780 9.129 1.00 75.06 97 GLY A N 1
ATOM 705 C CA . GLY A 1 97 ? -21.712 -22.658 9.978 1.00 75.06 97 GLY A CA 1
ATOM 706 C C . GLY A 1 97 ? -21.224 -22.773 11.425 1.00 75.06 97 GLY A C 1
ATOM 707 O O . GLY A 1 97 ? -21.506 -21.863 12.206 1.00 75.06 97 GLY A O 1
ATOM 708 N N . ASP A 1 98 ? -20.557 -23.869 11.798 1.00 76.06 98 ASP A N 1
ATOM 709 C CA . ASP A 1 98 ? -19.996 -24.052 13.131 1.00 76.06 98 ASP A CA 1
ATOM 710 C C . ASP A 1 98 ? -18.688 -23.247 13.287 1.00 76.06 98 ASP A C 1
ATOM 712 O O . ASP A 1 98 ? -17.794 -23.357 12.438 1.00 76.06 98 ASP A O 1
ATOM 716 N N . PRO A 1 99 ? -18.532 -22.446 14.360 1.00 71.81 99 PRO A N 1
ATOM 717 C CA . PRO A 1 99 ? -17.330 -21.640 14.570 1.00 71.81 99 PRO A CA 1
ATOM 718 C C . PRO A 1 99 ? -16.037 -22.459 14.660 1.00 71.81 99 PRO A C 1
ATOM 720 O O . PRO A 1 99 ? -14.982 -21.982 14.254 1.00 71.81 99 PRO A O 1
ATOM 723 N N . SER A 1 100 ? -16.078 -23.686 15.191 1.00 73.88 100 SER A N 1
ATOM 724 C CA . SER A 1 100 ? -14.881 -24.532 15.291 1.00 73.88 100 SER A CA 1
ATOM 725 C C . SER A 1 100 ? -14.413 -25.004 13.912 1.00 73.88 100 SER A C 1
ATOM 727 O O . SER A 1 100 ? -13.226 -24.912 13.597 1.00 73.88 100 SER A O 1
ATOM 729 N N . PHE A 1 101 ? -15.357 -25.395 13.048 1.00 81.19 101 PHE A N 1
ATOM 730 C CA . PHE A 1 101 ? -15.077 -25.777 11.668 1.00 81.19 101 PHE A CA 1
ATOM 731 C C . PHE A 1 101 ? -14.485 -24.605 10.879 1.00 81.19 101 PHE A C 1
ATOM 733 O O . PHE A 1 101 ? -13.481 -24.769 10.189 1.00 81.19 101 PHE A O 1
ATOM 740 N N . LEU A 1 102 ? -15.080 -23.410 10.982 1.00 74.56 102 LEU A N 1
ATOM 741 C CA . LEU A 1 102 ? -14.589 -22.227 10.269 1.00 74.56 102 LEU A CA 1
ATOM 742 C C . LEU A 1 102 ? -13.206 -21.792 10.751 1.00 74.56 102 LEU A C 1
ATOM 744 O O . LEU A 1 102 ? -12.377 -21.432 9.917 1.00 74.56 102 LEU A O 1
ATOM 748 N N . ARG A 1 103 ? -12.931 -21.860 12.060 1.00 72.62 103 ARG A N 1
ATOM 749 C CA . ARG A 1 103 ? -11.596 -21.591 12.613 1.00 72.62 103 ARG A CA 1
ATOM 750 C C . ARG A 1 103 ? -10.556 -22.559 12.059 1.00 72.62 103 ARG A C 1
ATOM 752 O O . ARG A 1 103 ? -9.531 -22.118 11.548 1.00 72.62 103 ARG A O 1
ATOM 759 N N . GLN A 1 104 ? -10.855 -23.857 12.064 1.00 74.06 104 GLN A N 1
ATOM 760 C CA . GLN A 1 104 ? -9.960 -24.872 11.508 1.00 74.06 104 GLN A CA 1
ATOM 761 C C . GLN A 1 104 ? -9.797 -24.739 9.984 1.00 74.06 104 GLN A C 1
ATOM 763 O O . GLN A 1 104 ? -8.713 -24.941 9.449 1.00 74.06 104 GLN A O 1
ATOM 768 N N . TYR A 1 105 ? -10.849 -24.357 9.261 1.00 74.62 105 TYR A N 1
ATOM 769 C CA . TYR A 1 105 ? -10.750 -24.068 7.834 1.00 74.62 105 TYR A CA 1
ATOM 770 C C . TYR A 1 105 ? -9.842 -22.854 7.570 1.00 74.62 105 TYR A C 1
ATOM 772 O O . TYR A 1 105 ? -8.981 -22.913 6.700 1.00 74.62 105 TYR A O 1
ATOM 780 N N . ARG A 1 106 ? -9.981 -21.759 8.330 1.00 73.31 106 ARG A N 1
ATOM 781 C CA . ARG A 1 106 ? -9.148 -20.550 8.172 1.00 73.31 106 ARG A CA 1
ATOM 782 C C . ARG A 1 106 ? -7.691 -20.758 8.585 1.00 73.31 106 ARG A C 1
ATOM 784 O O . ARG A 1 106 ? -6.822 -20.103 8.022 1.00 73.31 106 ARG A O 1
ATOM 791 N N . SER A 1 107 ? -7.408 -21.654 9.534 1.00 69.94 107 SER A N 1
ATOM 792 C CA . SER A 1 107 ? -6.021 -21.990 9.884 1.00 69.94 107 SER A CA 1
ATOM 793 C C . SER A 1 107 ? -5.321 -22.790 8.781 1.00 69.94 107 SER A C 1
ATOM 795 O O . SER A 1 107 ? -4.110 -22.675 8.615 1.00 69.94 107 SER A O 1
ATOM 797 N N . LEU A 1 108 ? -6.082 -23.563 7.999 1.00 75.12 108 LEU A N 1
ATOM 798 C CA . LEU A 1 108 ? -5.572 -24.351 6.874 1.00 75.12 108 LEU A CA 1
ATOM 799 C C . LEU A 1 108 ? -5.546 -23.574 5.550 1.00 75.12 108 LEU A C 1
ATOM 801 O O . LEU A 1 108 ? -4.713 -23.863 4.691 1.00 75.12 108 LEU A O 1
ATOM 805 N N . HIS A 1 109 ? -6.436 -22.593 5.375 1.00 71.88 109 HIS A N 1
ATOM 806 C CA . HIS A 1 109 ? -6.618 -21.868 4.117 1.00 71.88 109 HIS A CA 1
ATOM 807 C C . HIS A 1 109 ? -6.471 -20.362 4.312 1.00 71.88 109 HIS A C 1
ATOM 809 O O . HIS A 1 109 ? -7.239 -19.741 5.046 1.00 71.88 109 HIS A O 1
ATOM 815 N N . SER A 1 110 ? -5.539 -19.745 3.580 1.00 68.06 110 SER A N 1
ATOM 816 C CA . SER A 1 110 ? -5.405 -18.287 3.577 1.00 68.06 110 SER A CA 1
ATOM 817 C C . SER A 1 110 ? -6.690 -17.617 3.065 1.00 68.06 110 SER A C 1
ATOM 819 O O . SER A 1 110 ? -7.267 -18.069 2.069 1.00 68.06 110 SER A O 1
ATOM 821 N N . PRO A 1 111 ? -7.146 -16.525 3.701 1.00 70.88 111 PRO A N 1
ATOM 822 C CA . PRO A 1 111 ? -8.356 -15.840 3.277 1.00 70.88 111 PRO A CA 1
ATOM 823 C C . PRO A 1 111 ? -8.179 -15.241 1.865 1.00 70.88 111 PRO A C 1
ATOM 825 O O . PRO A 1 111 ? -7.132 -14.662 1.563 1.00 70.88 111 PRO A O 1
ATOM 828 N N . PRO A 1 112 ? -9.177 -15.383 0.970 1.00 75.25 112 PRO A N 1
ATOM 829 C CA . PRO A 1 112 ? -9.053 -14.949 -0.419 1.00 75.25 112 PRO A CA 1
ATOM 830 C C . PRO A 1 112 ? -9.099 -13.421 -0.540 1.00 75.25 112 PRO A C 1
ATOM 832 O O . PRO A 1 112 ? -10.001 -12.794 0.010 1.00 75.25 112 PRO A O 1
ATOM 835 N N . LEU A 1 113 ? -8.191 -12.828 -1.324 1.00 80.69 113 LEU A N 1
ATOM 836 C CA . LEU A 1 113 ? -8.245 -11.408 -1.695 1.00 80.69 113 LEU A CA 1
ATOM 837 C C . LEU A 1 113 ? -9.373 -11.171 -2.709 1.00 80.69 113 LEU A C 1
ATOM 839 O O . LEU A 1 113 ? -9.265 -11.564 -3.873 1.00 80.69 113 LEU A O 1
ATOM 843 N N . LEU A 1 114 ? -10.459 -10.532 -2.274 1.00 82.50 114 LEU A N 1
ATOM 844 C CA . LEU A 1 114 ? -11.649 -10.321 -3.112 1.00 82.50 114 LEU A CA 1
ATOM 845 C C . LEU A 1 114 ? -11.634 -8.996 -3.855 1.00 82.50 114 LEU A C 1
ATOM 847 O O . LEU A 1 114 ? -12.331 -8.857 -4.858 1.00 82.50 114 LEU A O 1
ATOM 851 N N . GLY A 1 115 ? -10.861 -8.039 -3.365 1.00 82.50 115 GLY A N 1
ATOM 852 C CA . GLY A 1 115 ? -10.818 -6.680 -3.868 1.00 82.50 115 GLY A CA 1
ATOM 853 C C . GLY A 1 115 ? -10.384 -5.714 -2.780 1.00 82.50 115 GLY A C 1
ATOM 854 O O . GLY A 1 115 ? -9.988 -6.137 -1.691 1.00 82.50 115 GLY A O 1
ATOM 855 N N . PHE A 1 116 ? -10.495 -4.432 -3.084 1.00 81.12 116 PHE A N 1
ATOM 856 C CA . PHE A 1 116 ? -10.037 -3.332 -2.259 1.00 81.12 116 PHE A CA 1
ATOM 857 C C . PHE A 1 116 ? -11.174 -2.355 -1.982 1.00 81.12 116 PHE A C 1
ATOM 859 O O . PHE A 1 116 ? -11.996 -2.107 -2.854 1.00 81.12 116 PHE A O 1
ATOM 866 N N . ILE A 1 117 ? -11.217 -1.772 -0.790 1.00 75.44 117 ILE A N 1
ATOM 867 C CA . ILE A 1 117 ? -12.047 -0.599 -0.506 1.00 75.44 117 ILE A CA 1
ATOM 868 C C . ILE A 1 117 ? -11.159 0.630 -0.642 1.00 75.44 117 ILE A C 1
ATOM 870 O O . ILE A 1 117 ? -10.095 0.696 -0.024 1.00 75.44 117 ILE A O 1
ATOM 874 N N . ASP A 1 118 ? -11.592 1.572 -1.472 1.00 68.69 118 ASP A N 1
ATOM 875 C CA . ASP A 1 118 ? -10.888 2.826 -1.700 1.00 68.69 118 ASP A CA 1
ATOM 876 C C . ASP A 1 118 ? -11.138 3.803 -0.542 1.00 68.69 118 ASP A C 1
ATOM 878 O O . ASP A 1 118 ? -12.287 4.167 -0.272 1.00 68.69 118 ASP A O 1
ATOM 882 N N . ALA A 1 119 ? -10.072 4.250 0.131 1.00 60.81 119 ALA A N 1
ATOM 883 C CA . ALA A 1 119 ? -10.178 5.236 1.206 1.00 60.81 119 ALA A CA 1
ATOM 884 C C . ALA A 1 119 ? -10.692 6.608 0.734 1.00 60.81 119 ALA A C 1
ATOM 886 O O . ALA A 1 119 ? -11.189 7.376 1.556 1.00 60.81 119 ALA A O 1
ATOM 887 N N . ASP A 1 120 ? -10.615 6.912 -0.567 1.00 57.59 120 ASP A N 1
ATOM 888 C CA . ASP A 1 120 ? -11.133 8.157 -1.145 1.00 57.59 120 ASP A CA 1
ATOM 889 C C . ASP A 1 120 ? -12.661 8.107 -1.392 1.00 57.59 120 ASP A C 1
ATOM 891 O O . ASP A 1 120 ? -13.215 8.987 -2.049 1.00 57.59 120 ASP A O 1
ATOM 895 N N . GLY A 1 121 ? -13.356 7.063 -0.920 1.00 55.72 121 GLY A N 1
ATOM 896 C CA . GLY A 1 121 ? -14.817 6.952 -1.014 1.00 55.72 121 GLY A CA 1
ATOM 897 C C . GLY A 1 121 ? -15.338 6.419 -2.353 1.00 55.72 121 GLY A C 1
ATOM 898 O O . GLY A 1 121 ? -16.544 6.394 -2.577 1.00 55.72 121 GLY A O 1
ATOM 899 N N . ARG A 1 122 ? -14.466 5.927 -3.247 1.00 59.00 122 ARG A N 1
ATOM 900 C CA . ARG A 1 122 ? -14.871 5.329 -4.542 1.00 59.00 122 ARG A CA 1
ATOM 901 C C . ARG A 1 122 ? -15.454 3.907 -4.428 1.00 59.00 122 ARG A C 1
ATOM 903 O O . ARG A 1 122 ? -15.706 3.266 -5.447 1.00 59.00 122 ARG A O 1
ATOM 910 N N . GLY A 1 123 ? -15.692 3.423 -3.208 1.00 73.00 123 GLY A N 1
ATOM 911 C CA . GLY A 1 123 ? -16.340 2.141 -2.929 1.00 73.00 123 GLY A CA 1
ATOM 912 C C . GLY A 1 123 ? -15.414 0.927 -3.055 1.00 73.00 123 GLY A C 1
ATOM 913 O O . GLY A 1 123 ? -14.193 1.028 -2.922 1.00 73.00 123 GLY A O 1
ATOM 914 N N . PHE A 1 124 ? -16.016 -0.246 -3.267 1.00 82.69 124 PHE A N 1
ATOM 915 C CA . PHE A 1 124 ? -15.303 -1.518 -3.397 1.00 82.69 124 PHE A CA 1
ATOM 916 C C . PHE A 1 124 ? -14.899 -1.804 -4.847 1.00 82.69 124 PHE A C 1
ATOM 918 O O . PHE A 1 124 ? -15.741 -1.928 -5.737 1.00 82.69 124 PHE A O 1
ATOM 925 N N . GLN A 1 125 ? -13.600 -1.976 -5.063 1.00 85.88 125 GLN A N 1
ATOM 926 C CA . GLN A 1 125 ? -12.988 -2.400 -6.313 1.00 85.88 125 GLN A CA 1
ATOM 927 C C . GLN A 1 125 ? -12.699 -3.905 -6.261 1.00 85.88 125 GLN A C 1
ATOM 929 O O . GLN A 1 125 ? -11.810 -4.331 -5.522 1.00 85.88 125 GLN A O 1
ATOM 934 N N . PRO A 1 126 ? -13.423 -4.744 -7.019 1.00 85.94 126 PRO A N 1
ATOM 935 C CA . PRO A 1 126 ? -13.187 -6.181 -7.008 1.00 85.94 126 PRO A CA 1
ATOM 936 C C . PRO A 1 126 ? -11.812 -6.526 -7.589 1.00 85.94 126 PRO A C 1
ATOM 938 O O . PRO A 1 126 ? -11.317 -5.851 -8.486 1.00 85.94 126 PRO A O 1
ATOM 941 N N . ALA A 1 127 ? -11.225 -7.633 -7.135 1.00 85.56 127 ALA A N 1
ATOM 942 C CA . ALA A 1 127 ? -10.031 -8.192 -7.753 1.00 85.56 127 ALA A CA 1
ATOM 943 C C . ALA A 1 127 ? -10.285 -8.452 -9.250 1.00 85.56 127 ALA A C 1
ATOM 945 O O . ALA A 1 127 ? -11.319 -9.012 -9.634 1.00 85.56 127 ALA A O 1
ATOM 946 N N . GLU A 1 128 ? -9.338 -8.067 -10.100 1.00 85.38 128 GLU A N 1
ATOM 947 C CA . GLU A 1 128 ? -9.467 -8.185 -11.552 1.00 85.38 128 GLU A CA 1
ATOM 948 C C . GLU A 1 128 ? -8.681 -9.372 -12.117 1.00 85.38 128 GLU A C 1
ATOM 950 O O . GLU A 1 128 ? -7.810 -9.952 -11.467 1.00 85.38 128 GLU A O 1
ATOM 955 N N . ALA A 1 129 ? -9.020 -9.790 -13.339 1.00 78.69 129 ALA A N 1
ATOM 956 C CA . ALA A 1 129 ? -8.265 -10.837 -14.021 1.00 78.69 129 ALA A CA 1
ATOM 957 C C . ALA A 1 129 ? -6.816 -10.363 -14.266 1.00 78.69 129 ALA A C 1
ATOM 959 O O . ALA A 1 129 ? -6.622 -9.192 -14.581 1.00 78.69 129 ALA A O 1
ATOM 960 N N . PRO A 1 130 ? -5.803 -11.243 -14.157 1.00 82.19 130 PRO A N 1
ATOM 961 C CA . PRO A 1 130 ? -5.882 -12.703 -14.050 1.00 82.19 130 PRO A CA 1
ATOM 962 C C . PRO A 1 130 ? -5.936 -13.256 -12.608 1.00 82.19 130 PRO A C 1
ATOM 964 O O . PRO A 1 130 ? -5.682 -14.444 -12.414 1.00 82.19 130 PRO A O 1
ATOM 967 N N . HIS A 1 131 ? -6.263 -12.448 -11.590 1.00 78.62 131 HIS A N 1
ATOM 968 C CA . HIS A 1 131 ? -6.275 -12.911 -10.198 1.00 78.62 131 HIS A CA 1
ATOM 969 C C . HIS A 1 131 ? -7.277 -14.075 -9.982 1.00 78.62 131 HIS A C 1
ATOM 971 O O . HIS A 1 131 ? -8.431 -13.970 -10.416 1.00 78.62 131 HIS A O 1
ATOM 977 N N . PRO A 1 132 ? -6.909 -15.163 -9.267 1.00 78.50 132 PRO A N 1
ATOM 978 C CA . PRO A 1 132 ? -7.770 -16.342 -9.090 1.00 78.50 132 PRO A CA 1
ATOM 979 C C . PRO A 1 132 ? -9.143 -16.041 -8.473 1.00 78.50 132 PRO A C 1
ATOM 981 O O . PRO A 1 132 ? -10.132 -16.705 -8.779 1.00 78.50 132 PRO A O 1
ATOM 984 N N . CYS A 1 133 ? -9.225 -15.011 -7.627 1.00 79.12 133 CYS A N 1
ATOM 985 C CA . CYS A 1 133 ? -10.468 -14.614 -6.962 1.00 79.12 133 CYS A CA 1
ATOM 986 C C . CYS A 1 133 ? -11.294 -13.584 -7.750 1.00 79.12 133 CYS A C 1
ATOM 988 O O . CYS A 1 133 ? -12.304 -13.111 -7.235 1.00 79.12 133 CYS A O 1
ATOM 990 N N . ALA A 1 134 ? -10.929 -13.239 -8.990 1.00 82.81 134 ALA A N 1
ATOM 991 C CA . ALA A 1 134 ? -11.583 -12.152 -9.723 1.00 82.81 134 ALA A CA 1
ATOM 992 C C . ALA A 1 134 ? -13.086 -12.380 -9.968 1.00 82.81 134 ALA A C 1
ATOM 994 O O . ALA A 1 134 ? -13.897 -11.455 -9.910 1.00 82.81 134 ALA A O 1
ATOM 995 N N . ALA A 1 135 ? -13.494 -13.629 -10.217 1.00 82.19 135 ALA A N 1
ATOM 996 C CA . ALA A 1 135 ? -14.909 -13.970 -10.363 1.00 82.19 135 ALA A CA 1
ATOM 997 C C . ALA A 1 135 ? -15.687 -13.794 -9.047 1.00 82.19 135 ALA A C 1
ATOM 999 O O . ALA A 1 135 ? -16.808 -13.286 -9.061 1.00 82.19 135 ALA A O 1
ATOM 1000 N N . LEU A 1 136 ? -15.076 -14.180 -7.924 1.00 79.50 136 LEU A N 1
ATOM 1001 C CA . LEU A 1 136 ? -15.658 -14.058 -6.589 1.00 79.50 136 LEU A CA 1
ATOM 1002 C C . LEU A 1 136 ? -15.749 -12.587 -6.162 1.00 79.50 136 LEU A C 1
ATOM 1004 O O . LEU A 1 136 ? -16.798 -12.163 -5.690 1.00 79.50 136 LEU A O 1
ATOM 1008 N N . GLY A 1 137 ? -14.704 -11.795 -6.423 1.00 84.50 137 GLY A N 1
ATOM 1009 C CA . GLY A 1 137 ? -14.698 -10.348 -6.211 1.00 84.50 137 GLY A CA 1
ATOM 1010 C C . GLY A 1 137 ? -15.819 -9.643 -6.971 1.00 84.50 137 GLY A C 1
ATOM 1011 O O . GLY A 1 137 ? -16.597 -8.897 -6.384 1.00 84.50 137 GLY A O 1
ATOM 1012 N N . ARG A 1 138 ? -15.989 -9.940 -8.268 1.00 85.69 138 ARG A N 1
ATOM 1013 C CA . ARG A 1 138 ? -17.101 -9.381 -9.062 1.00 85.69 138 ARG A CA 1
ATOM 1014 C C . ARG A 1 138 ? -18.475 -9.817 -8.565 1.00 85.69 138 ARG A C 1
ATOM 1016 O O . ARG A 1 138 ? -19.419 -9.038 -8.643 1.00 85.69 138 ARG A O 1
ATOM 1023 N N . ALA A 1 139 ? -18.615 -11.060 -8.107 1.00 83.12 139 ALA A N 1
ATOM 1024 C CA . ALA A 1 139 ? -19.867 -11.528 -7.522 1.00 83.12 139 ALA A CA 1
ATOM 1025 C C . ALA A 1 139 ? -20.182 -10.771 -6.223 1.00 83.12 139 ALA A C 1
ATOM 1027 O O . ALA A 1 139 ? -21.316 -10.339 -6.040 1.00 83.12 139 ALA A O 1
ATOM 1028 N N . LEU A 1 140 ? -19.171 -10.545 -5.380 1.00 82.94 140 LEU A N 1
ATOM 1029 C CA . LEU A 1 140 ? -19.287 -9.768 -4.150 1.00 82.94 140 LEU A CA 1
ATOM 1030 C C . LEU A 1 140 ? -19.712 -8.322 -4.425 1.00 82.94 140 LEU A C 1
ATOM 1032 O O . LEU A 1 140 ? -20.684 -7.860 -3.840 1.00 82.94 140 LEU A O 1
ATOM 1036 N N . ALA A 1 141 ? -19.054 -7.657 -5.378 1.00 83.94 141 ALA A N 1
ATOM 1037 C CA . ALA A 1 141 ? -19.376 -6.287 -5.783 1.00 83.94 141 ALA A CA 1
ATOM 1038 C C . ALA A 1 141 ? -20.820 -6.123 -6.297 1.00 83.94 141 ALA A C 1
ATOM 1040 O O . ALA A 1 141 ? -21.369 -5.030 -6.263 1.00 83.94 141 ALA A O 1
ATOM 1041 N N . ARG A 1 142 ? -21.444 -7.202 -6.794 1.00 82.69 142 ARG A N 1
ATOM 1042 C CA . ARG A 1 142 ? -22.859 -7.203 -7.209 1.00 82.69 142 ARG A CA 1
ATOM 1043 C C . ARG A 1 142 ? -23.821 -7.537 -6.073 1.00 82.69 142 ARG A C 1
ATOM 1045 O O . ARG A 1 142 ? -24.998 -7.211 -6.173 1.00 82.69 142 ARG A O 1
ATOM 1052 N N . ALA A 1 143 ? -23.355 -8.277 -5.071 1.00 77.69 143 ALA A N 1
ATOM 1053 C CA . ALA A 1 143 ? -24.187 -8.816 -4.002 1.00 77.69 143 ALA A CA 1
ATOM 1054 C C . ALA A 1 143 ? -24.267 -7.891 -2.780 1.00 77.69 143 ALA A C 1
ATOM 1056 O O . ALA A 1 143 ? -25.245 -7.968 -2.040 1.00 77.69 143 ALA A O 1
ATOM 1057 N N . ALA A 1 144 ? -23.254 -7.051 -2.563 1.00 74.88 144 ALA A N 1
ATOM 1058 C CA . ALA A 1 144 ? -23.167 -6.142 -1.432 1.00 74.88 144 ALA A CA 1
ATOM 1059 C C . ALA A 1 144 ? -22.953 -4.704 -1.903 1.00 74.88 144 ALA A C 1
ATOM 1061 O O . ALA A 1 144 ? -22.199 -4.448 -2.842 1.00 74.88 144 ALA A O 1
ATOM 1062 N N . ASP A 1 145 ? -23.615 -3.780 -1.214 1.00 73.38 145 ASP A N 1
ATOM 1063 C CA . ASP A 1 145 ? -23.360 -2.355 -1.342 1.00 73.38 145 ASP A CA 1
ATOM 1064 C C . ASP A 1 145 ? -22.328 -1.949 -0.290 1.00 73.38 145 ASP A C 1
ATOM 1066 O O . ASP A 1 145 ? -22.546 -2.115 0.910 1.00 73.38 145 ASP A O 1
ATOM 1070 N N . PHE A 1 146 ? -21.186 -1.455 -0.757 1.00 74.94 146 PHE A N 1
ATOM 1071 C CA . PHE A 1 146 ? -20.077 -1.018 0.089 1.00 74.94 146 PHE A CA 1
ATOM 1072 C C . PHE A 1 146 ? -20.142 0.484 0.400 1.00 74.94 146 PHE A C 1
ATOM 1074 O O . PHE A 1 146 ? -19.194 1.031 0.960 1.00 74.94 146 PHE A O 1
ATOM 1081 N N . SER A 1 147 ? -21.245 1.150 0.046 1.00 73.88 147 SER A N 1
ATOM 1082 C CA . SER A 1 147 ? -21.490 2.557 0.358 1.00 73.88 147 SER A CA 1
ATOM 1083 C C . SER A 1 147 ? -21.778 2.715 1.852 1.00 73.88 147 SER A C 1
ATOM 1085 O O . SER A 1 147 ? -22.887 2.463 2.320 1.00 73.88 147 SER A O 1
ATOM 1087 N N . ILE A 1 148 ? -20.761 3.108 2.623 1.00 69.75 148 ILE A N 1
ATOM 1088 C CA . ILE A 1 148 ? -20.847 3.208 4.092 1.00 69.75 148 ILE A CA 1
ATOM 1089 C C . ILE A 1 148 ? -21.734 4.393 4.523 1.00 69.75 148 ILE A C 1
ATOM 1091 O O . ILE A 1 148 ? -22.335 4.373 5.594 1.00 69.75 148 ILE A O 1
ATOM 1095 N N . GLU A 1 149 ? -21.876 5.403 3.664 1.00 69.62 149 GLU A N 1
ATOM 1096 C CA . GLU A 1 149 ? -22.584 6.659 3.948 1.00 69.62 149 GLU A CA 1
ATOM 1097 C C . GLU A 1 149 ? -24.067 6.476 4.309 1.00 69.62 149 GLU A C 1
ATOM 1099 O O . GLU A 1 149 ? -24.609 7.235 5.113 1.00 69.62 149 GLU A O 1
ATOM 1104 N N . ASP A 1 150 ? -24.723 5.450 3.765 1.00 68.94 150 ASP A N 1
ATOM 1105 C CA . ASP A 1 150 ? -26.170 5.258 3.907 1.00 68.94 150 ASP A CA 1
ATOM 1106 C C . ASP A 1 150 ? -26.611 4.792 5.299 1.00 68.94 150 ASP A C 1
ATOM 1108 O O . ASP A 1 150 ? -27.786 4.915 5.651 1.00 68.94 150 ASP A O 1
ATOM 1112 N N . TYR A 1 151 ? -25.700 4.223 6.087 1.00 72.38 151 TYR A N 1
ATOM 1113 C CA . TYR A 1 151 ? -26.012 3.636 7.394 1.00 72.38 151 TYR A CA 1
ATOM 1114 C C . TYR A 1 151 ? -25.164 4.208 8.532 1.00 72.38 151 TYR A C 1
ATOM 1116 O O . TYR A 1 151 ? -25.164 3.669 9.642 1.00 72.38 151 TYR A O 1
ATOM 1124 N N . LEU A 1 152 ? -24.485 5.327 8.278 1.00 73.50 152 LEU A N 1
ATOM 1125 C CA . LEU A 1 152 ? -23.822 6.110 9.308 1.00 73.50 152 LEU A CA 1
ATOM 1126 C C . LEU A 1 152 ? -24.748 7.170 9.903 1.00 73.50 152 LEU A C 1
ATOM 1128 O O . LEU A 1 152 ? -25.621 7.700 9.207 1.00 73.50 152 LEU A O 1
ATOM 1132 N N . PRO A 1 153 ? -24.557 7.528 11.185 1.00 68.12 153 PRO A N 1
ATOM 1133 C CA . PRO A 1 153 ? -25.219 8.688 11.757 1.00 68.12 153 PRO A CA 1
ATOM 1134 C C . PRO A 1 153 ? -24.887 9.930 10.921 1.00 68.12 153 PRO A C 1
ATOM 1136 O O . PRO A 1 153 ? -23.719 10.297 10.766 1.00 68.12 153 PRO A O 1
ATOM 1139 N N . ARG A 1 154 ? -25.918 10.584 10.375 1.00 64.88 154 ARG A N 1
ATOM 1140 C CA . ARG A 1 154 ? -25.755 11.879 9.711 1.00 64.88 154 ARG A CA 1
ATOM 1141 C C . ARG A 1 154 ? -25.494 12.931 10.777 1.00 64.88 154 ARG A C 1
ATOM 1143 O O . ARG A 1 154 ? -26.414 13.328 11.487 1.00 64.88 154 ARG A O 1
ATOM 1150 N N . VAL A 1 155 ? -24.249 13.376 10.868 1.00 64.12 155 VAL A N 1
ATOM 1151 C CA . VAL A 1 155 ? -23.870 14.530 11.680 1.00 64.12 155 VAL A CA 1
ATOM 1152 C C . VAL A 1 155 ? -23.711 15.713 10.731 1.00 64.12 155 VAL A C 1
ATOM 1154 O O . VAL A 1 155 ? -22.947 15.659 9.767 1.00 64.12 155 VAL A O 1
ATOM 1157 N N . THR A 1 156 ? -24.514 16.754 10.932 1.00 59.94 156 THR A N 1
ATOM 1158 C CA . THR A 1 156 ? -24.489 17.961 10.099 1.00 59.94 156 THR A CA 1
ATOM 1159 C C . THR A 1 156 ? -23.121 18.628 10.180 1.00 59.94 156 THR A C 1
ATOM 1161 O O . THR A 1 156 ? -22.659 18.936 11.272 1.00 59.94 156 THR A O 1
ATOM 1164 N N . GLY A 1 157 ? -22.490 18.860 9.028 1.00 64.38 157 GLY A N 1
ATOM 1165 C CA . GLY A 1 157 ? -21.187 19.525 8.945 1.00 64.38 157 GLY A CA 1
ATOM 1166 C C . GLY A 1 157 ? -19.977 18.612 9.155 1.00 64.38 157 GLY A C 1
ATOM 1167 O O . GLY A 1 157 ? -18.859 19.089 9.017 1.00 64.38 157 GLY A O 1
ATOM 1168 N N . SER A 1 158 ? -20.163 17.321 9.442 1.00 71.25 158 SER A N 1
ATOM 1169 C CA . SER A 1 158 ? -19.058 16.378 9.652 1.00 71.25 158 SER A CA 1
ATOM 1170 C C . SER A 1 158 ? -18.798 15.501 8.427 1.00 71.25 158 SER A C 1
ATOM 1172 O O . SER A 1 158 ? -19.707 15.221 7.645 1.00 71.25 158 SER A O 1
ATOM 1174 N N . SER A 1 159 ? -17.559 15.032 8.280 1.00 75.50 159 SER A N 1
ATOM 1175 C CA . SER A 1 159 ? -17.165 14.094 7.222 1.00 75.50 159 SER A CA 1
ATOM 1176 C C . SER A 1 159 ? -16.552 12.828 7.813 1.00 75.50 159 SER A C 1
ATOM 1178 O O . SER A 1 159 ? -15.768 12.881 8.761 1.00 75.50 159 SER A O 1
ATOM 1180 N N . TRP A 1 160 ? -16.940 11.676 7.268 1.00 80.56 160 TRP A N 1
ATOM 1181 C CA . TRP A 1 160 ? -16.419 10.378 7.682 1.00 80.56 160 TRP A CA 1
ATOM 1182 C C . TRP A 1 160 ? -15.296 9.948 6.745 1.00 80.56 160 TRP A C 1
ATOM 1184 O O . TRP A 1 160 ? -15.467 9.934 5.528 1.00 80.56 160 TRP A O 1
ATOM 1194 N N . HIS A 1 161 ? -14.163 9.555 7.318 1.00 78.50 161 HIS A N 1
ATOM 1195 C CA . HIS A 1 161 ? -12.995 9.101 6.572 1.00 78.50 161 HIS A CA 1
ATOM 1196 C C . HIS A 1 161 ? -12.585 7.693 6.989 1.00 78.50 161 HIS A C 1
ATOM 1198 O O . HIS A 1 161 ? -12.512 7.380 8.179 1.00 78.50 161 HIS A O 1
ATOM 1204 N N . ILE A 1 162 ? -12.286 6.849 5.999 1.00 80.00 162 ILE A N 1
ATOM 1205 C CA . ILE A 1 162 ? -11.768 5.498 6.223 1.00 80.00 162 ILE A CA 1
ATOM 1206 C C . ILE A 1 162 ? -10.347 5.593 6.774 1.00 80.00 162 ILE A C 1
ATOM 1208 O O . ILE A 1 162 ? -9.469 6.181 6.146 1.00 80.00 162 ILE A O 1
ATOM 1212 N N . GLN A 1 163 ? -10.135 4.991 7.942 1.00 80.69 163 GLN A N 1
ATOM 1213 C CA . GLN A 1 163 ? -8.835 4.910 8.606 1.00 80.69 163 GLN A CA 1
ATOM 1214 C C . GLN A 1 163 ? -8.157 3.572 8.315 1.00 80.69 163 GLN A C 1
ATOM 1216 O O . GLN A 1 163 ? -6.984 3.530 7.954 1.00 80.69 163 GLN A O 1
ATOM 1221 N N . GLU A 1 164 ? -8.900 2.468 8.435 1.00 78.62 164 GLU A N 1
ATOM 1222 C CA . GLU A 1 164 ? -8.357 1.130 8.215 1.00 78.62 164 GLU A CA 1
ATOM 1223 C C . GLU A 1 164 ? -9.427 0.147 7.730 1.00 78.62 164 GLU A C 1
ATOM 1225 O O . GLU A 1 164 ? -10.601 0.257 8.072 1.00 78.62 164 GLU A O 1
ATOM 1230 N N . VAL A 1 165 ? -9.008 -0.855 6.954 1.00 78.75 165 VAL A N 1
ATOM 1231 C CA . VAL A 1 165 ? -9.837 -1.999 6.567 1.00 78.75 165 VAL A CA 1
ATOM 1232 C C . VAL A 1 165 ? -9.100 -3.274 6.945 1.00 78.75 165 VAL A C 1
ATOM 1234 O O . VAL A 1 165 ? -7.962 -3.483 6.520 1.00 78.75 165 VAL A O 1
ATOM 1237 N N . ARG A 1 166 ? -9.744 -4.139 7.727 1.00 77.62 166 ARG A N 1
ATOM 1238 C CA . ARG A 1 166 ? -9.174 -5.425 8.136 1.00 77.62 166 ARG A CA 1
ATOM 1239 C C . ARG A 1 166 ? -10.270 -6.459 8.333 1.00 77.62 166 ARG A C 1
ATOM 1241 O O . ARG A 1 166 ? -11.329 -6.146 8.867 1.00 77.62 166 ARG A O 1
ATOM 1248 N N . ASP A 1 167 ? -10.025 -7.679 7.861 1.00 72.44 167 ASP A N 1
ATOM 1249 C CA . ASP A 1 167 ? -10.925 -8.834 8.013 1.00 72.44 167 ASP A CA 1
ATOM 1250 C C . ASP A 1 167 ? -12.382 -8.564 7.585 1.00 72.44 167 ASP A C 1
ATOM 1252 O O . ASP A 1 167 ? -13.342 -9.046 8.189 1.00 72.44 167 ASP A O 1
ATOM 1256 N N . GLY A 1 168 ? -12.546 -7.760 6.528 1.00 75.31 168 GLY A N 1
ATOM 1257 C CA . GLY A 1 168 ? -13.853 -7.389 5.979 1.00 75.31 168 GLY A CA 1
ATOM 1258 C C . GLY A 1 168 ? -14.597 -6.298 6.757 1.00 75.31 168 GLY A C 1
ATOM 1259 O O . GLY A 1 168 ? -15.731 -5.983 6.409 1.00 75.31 168 GLY A O 1
ATOM 1260 N N . ARG A 1 169 ? -13.972 -5.694 7.770 1.00 82.88 169 ARG A N 1
ATOM 1261 C CA . ARG A 1 169 ? -14.498 -4.544 8.513 1.00 82.88 169 ARG A CA 1
ATOM 1262 C C . ARG A 1 169 ? -13.745 -3.274 8.158 1.00 82.88 169 ARG A C 1
ATOM 1264 O O . ARG A 1 169 ? -12.574 -3.319 7.787 1.00 82.88 169 ARG A O 1
ATOM 1271 N N . VAL A 1 170 ? -14.420 -2.145 8.322 1.00 84.94 170 VAL A N 1
ATOM 1272 C CA . VAL A 1 170 ? -13.917 -0.811 8.005 1.00 84.94 170 VAL A CA 1
ATOM 1273 C C . VAL A 1 170 ? -13.979 0.054 9.256 1.00 84.94 170 VAL A C 1
ATOM 1275 O O . VAL A 1 170 ? -15.055 0.277 9.804 1.00 84.94 170 VAL A O 1
ATOM 1278 N N . LEU A 1 171 ? -12.827 0.531 9.712 1.00 87.44 171 LEU A N 1
ATOM 1279 C CA . LEU A 1 171 ? -12.701 1.535 10.758 1.00 87.44 171 LEU A CA 1
ATOM 1280 C C . LEU A 1 171 ? -12.747 2.920 10.117 1.00 87.44 171 LEU A C 1
ATOM 1282 O O . LEU A 1 171 ? -11.973 3.216 9.204 1.00 87.44 171 LEU A O 1
ATOM 1286 N N . ILE A 1 172 ? -13.643 3.762 10.613 1.00 86.31 172 ILE A N 1
ATOM 1287 C CA . ILE A 1 172 ? -13.849 5.122 10.125 1.00 86.31 172 ILE A CA 1
ATOM 1288 C C . ILE A 1 172 ? -13.774 6.129 11.273 1.00 86.31 172 ILE A C 1
ATOM 1290 O O . ILE A 1 172 ? -14.085 5.808 12.423 1.00 86.31 172 ILE A O 1
ATOM 1294 N N . GLU A 1 173 ? -13.394 7.355 10.939 1.00 85.75 173 GLU A N 1
ATOM 1295 C CA . GLU A 1 173 ? -13.278 8.479 11.867 1.00 85.75 173 GLU A CA 1
ATOM 1296 C C . GLU A 1 173 ? -14.073 9.677 11.347 1.00 85.75 173 GLU A C 1
ATOM 1298 O O . GLU A 1 173 ? -14.020 9.999 10.159 1.00 85.75 173 GLU A O 1
ATOM 1303 N N . CYS A 1 174 ? -14.833 10.307 12.240 1.00 83.94 174 CYS A N 1
ATOM 1304 C CA . CYS A 1 174 ? -15.654 11.475 11.950 1.00 83.94 174 CYS A CA 1
ATOM 1305 C C . CYS A 1 174 ? -14.891 12.752 12.287 1.00 83.94 174 CYS A C 1
ATOM 1307 O O . CYS A 1 174 ? -14.615 13.021 13.459 1.00 83.94 174 CYS A O 1
ATOM 1309 N N . PHE A 1 175 ? -14.616 13.562 11.273 1.00 76.38 175 PHE A N 1
ATOM 1310 C CA . PHE A 1 175 ? -13.993 14.866 11.430 1.00 76.38 175 PHE A CA 1
ATOM 1311 C C . PHE A 1 175 ? -15.081 15.944 11.495 1.00 76.38 175 PHE A C 1
ATOM 1313 O O . PHE A 1 175 ? -15.931 15.990 10.594 1.00 76.38 175 PHE A O 1
ATOM 1320 N N . PRO A 1 176 ? -15.109 16.772 12.557 1.00 68.56 176 PRO A N 1
ATOM 1321 C CA . PRO A 1 176 ? -16.066 17.858 12.675 1.00 68.56 176 PRO A CA 1
ATOM 1322 C C . PRO A 1 176 ? -15.824 18.911 11.589 1.00 68.56 176 PRO A C 1
ATOM 1324 O O . PRO A 1 176 ? -14.749 18.989 10.989 1.00 68.56 176 PRO A O 1
ATOM 1327 N N . GLY A 1 177 ? -16.859 19.700 11.311 1.00 65.94 177 GLY A N 1
ATOM 1328 C CA . GLY A 1 177 ? -16.778 20.775 10.332 1.00 65.94 177 GLY A CA 1
ATOM 1329 C C . GLY A 1 177 ? -15.867 21.911 10.804 1.00 65.94 177 GLY A C 1
ATOM 1330 O O . GLY A 1 177 ? -15.586 22.023 11.995 1.00 65.94 177 GLY A O 1
ATOM 1331 N N . PRO A 1 178 ? -15.447 22.805 9.896 1.00 59.28 178 PRO A N 1
ATOM 1332 C CA . PRO A 1 178 ? -14.544 23.917 10.210 1.00 59.28 178 PRO A CA 1
ATOM 1333 C C . PRO A 1 178 ? -15.101 24.941 11.221 1.00 59.28 178 PRO A C 1
ATOM 1335 O O . PRO A 1 178 ? -14.373 25.848 11.611 1.00 59.28 178 PRO A O 1
ATOM 1338 N N . GLU A 1 179 ? -16.372 24.829 11.625 1.00 59.91 179 GLU A N 1
ATOM 1339 C CA . GLU A 1 179 ? -17.027 25.724 12.591 1.00 59.91 179 GLU A CA 1
ATOM 1340 C C . GLU A 1 179 ? -16.942 25.226 14.050 1.00 59.91 179 GLU A C 1
ATOM 1342 O O . GLU A 1 179 ? -17.129 26.019 14.973 1.00 59.91 179 GLU A O 1
ATOM 1347 N N . ASP A 1 180 ? -16.599 23.952 14.276 1.00 57.81 180 ASP A N 1
ATOM 1348 C CA . ASP A 1 180 ? -16.431 23.369 15.613 1.00 57.81 180 ASP A CA 1
ATOM 1349 C C . ASP A 1 180 ? -14.966 23.495 16.070 1.00 57.81 180 ASP A C 1
ATOM 1351 O O . ASP A 1 180 ? -14.103 22.694 15.719 1.00 57.81 180 ASP A O 1
ATOM 1355 N N . ASN A 1 181 ? -14.679 24.522 16.875 1.00 53.03 181 ASN A N 1
ATOM 1356 C CA . ASN A 1 181 ? -13.335 24.817 17.403 1.00 53.03 181 ASN A CA 1
ATOM 1357 C C . ASN A 1 181 ? -12.962 24.035 18.681 1.00 53.03 181 ASN A C 1
ATOM 1359 O O . ASN A 1 181 ? -11.894 24.264 19.252 1.00 53.03 181 ASN A O 1
ATOM 1363 N N . GLU A 1 182 ? -13.824 23.144 19.171 1.00 52.34 182 GLU A N 1
ATOM 1364 C CA . GLU A 1 182 ? -13.540 22.337 20.363 1.00 52.34 182 GLU A CA 1
ATOM 1365 C C . GLU A 1 182 ? -12.668 21.122 19.987 1.00 52.34 182 GLU A C 1
ATOM 1367 O O . GLU A 1 182 ? -13.083 20.322 19.141 1.00 52.34 182 GLU A O 1
ATOM 1372 N N . PRO A 1 183 ? -11.486 20.924 20.614 1.00 50.00 183 PRO A N 1
ATOM 1373 C CA . PRO A 1 183 ? -10.635 19.753 20.405 1.00 50.00 183 PRO A CA 1
ATOM 1374 C C . PRO A 1 183 ? -11.291 18.516 21.031 1.00 50.00 183 PRO A C 1
ATOM 1376 O O . PRO A 1 183 ? -10.920 18.033 22.102 1.00 50.00 183 PRO A O 1
ATOM 1379 N N . THR A 1 184 ? -12.322 18.009 20.369 1.00 56.66 184 THR A N 1
ATOM 1380 C CA . THR A 1 184 ? -12.983 16.765 20.736 1.00 56.66 184 THR A CA 1
ATOM 1381 C C . THR A 1 184 ? -12.257 15.605 20.074 1.00 56.66 184 THR A C 1
ATOM 1383 O O . THR A 1 184 ? -11.811 15.685 18.930 1.00 56.66 184 THR A O 1
ATOM 1386 N N . PHE A 1 185 ? -12.117 14.491 20.797 1.00 63.44 185 PHE A N 1
ATOM 1387 C CA . PHE A 1 185 ? -11.698 13.256 20.151 1.00 63.44 185 PHE A CA 1
ATOM 1388 C C . PHE A 1 185 ? -12.706 12.921 19.061 1.00 63.44 185 PHE A C 1
ATOM 1390 O O . PHE A 1 185 ? -13.887 12.730 19.354 1.00 63.44 185 PHE A O 1
ATOM 1397 N N . HIS A 1 186 ? -12.224 12.806 17.825 1.00 74.44 186 HIS A N 1
ATOM 1398 C CA . HIS A 1 186 ? -13.048 12.379 16.705 1.00 74.44 186 HIS A CA 1
ATOM 1399 C C . HIS A 1 186 ? -13.798 11.092 17.055 1.00 74.44 186 HIS A C 1
ATOM 1401 O O . HIS A 1 186 ? -13.223 10.172 17.666 1.00 74.44 186 HIS A O 1
ATOM 1407 N N . GLN A 1 187 ? -15.076 11.045 16.672 1.00 84.62 187 GLN A N 1
ATOM 1408 C CA . GLN A 1 187 ? -15.900 9.854 16.838 1.00 84.62 187 GLN A CA 1
ATOM 1409 C C . GLN A 1 187 ? -15.380 8.751 15.922 1.00 84.62 187 GLN A C 1
ATOM 1411 O O . GLN A 1 187 ? -15.000 9.002 14.779 1.00 84.62 187 GLN A O 1
ATOM 1416 N N . LEU A 1 188 ? -15.389 7.524 16.429 1.00 89.88 188 LEU A N 1
ATOM 1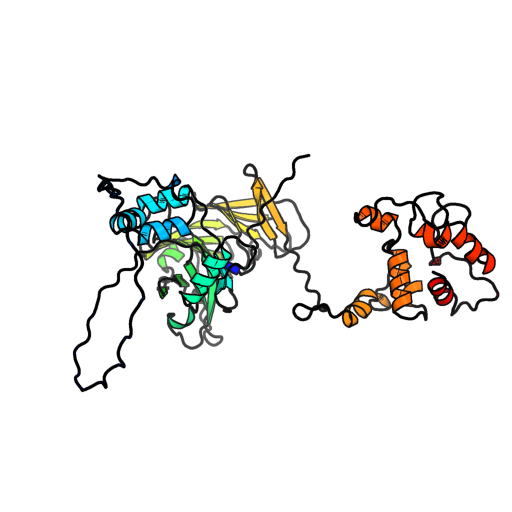417 C CA . LEU A 1 188 ? -14.947 6.351 15.690 1.00 89.88 188 LEU A CA 1
ATOM 1418 C C . LEU A 1 188 ? -16.104 5.386 15.516 1.00 89.88 188 LEU A C 1
ATOM 1420 O O . LEU A 1 188 ? -16.893 5.183 16.439 1.00 89.88 188 LEU A O 1
ATOM 1424 N N . ALA A 1 189 ? -16.163 4.740 14.361 1.00 89.88 189 ALA A N 1
ATOM 1425 C CA . ALA A 1 189 ? -17.070 3.629 14.143 1.00 89.88 189 ALA A CA 1
ATOM 1426 C C . ALA A 1 189 ? -16.361 2.484 13.422 1.00 89.88 189 ALA A C 1
ATOM 1428 O O . ALA A 1 189 ? -15.483 2.699 12.589 1.00 89.88 189 ALA A O 1
ATOM 1429 N N . VAL A 1 190 ? -16.760 1.257 13.745 1.00 90.12 190 VAL A N 1
ATOM 1430 C CA . VAL A 1 190 ? -16.356 0.061 13.004 1.00 90.12 190 VAL A CA 1
ATOM 1431 C C . VAL A 1 190 ? -17.565 -0.478 12.274 1.00 90.12 190 VAL A C 1
ATOM 1433 O O . VAL A 1 190 ? -18.577 -0.820 12.885 1.00 90.12 190 VAL A O 1
ATOM 1436 N N . CYS A 1 191 ? -17.450 -0.554 10.959 1.00 86.62 191 CYS A N 1
ATOM 1437 C CA . CYS A 1 191 ? -18.511 -0.964 10.069 1.00 86.62 191 CYS A CA 1
ATOM 1438 C C . CYS A 1 191 ? -18.205 -2.320 9.445 1.00 86.62 191 CYS A C 1
ATOM 1440 O O . CYS A 1 191 ? -17.075 -2.620 9.072 1.00 86.62 191 CYS A O 1
ATOM 1442 N N . ASP A 1 192 ? -19.246 -3.126 9.310 1.00 83.88 192 ASP A N 1
ATOM 1443 C CA . ASP A 1 192 ? -19.289 -4.331 8.503 1.00 83.88 192 ASP A CA 1
ATOM 1444 C C . ASP A 1 192 ? -20.149 -4.019 7.266 1.00 83.88 192 ASP A C 1
ATOM 1446 O O . ASP A 1 192 ? -21.382 -3.969 7.375 1.00 83.88 192 ASP A O 1
ATOM 1450 N N . PRO A 1 193 ? -19.526 -3.760 6.100 1.00 78.88 193 PRO A N 1
ATOM 1451 C CA . PRO A 1 193 ? -20.252 -3.474 4.865 1.00 78.88 193 PRO A CA 1
ATOM 1452 C C . PRO A 1 193 ? -21.130 -4.641 4.406 1.00 78.88 193 PRO A C 1
ATOM 1454 O O . PRO A 1 193 ? -22.194 -4.425 3.833 1.00 78.88 193 PRO A O 1
ATOM 1457 N N . MET A 1 194 ? -20.735 -5.882 4.706 1.00 76.81 194 MET A N 1
ATOM 1458 C CA . MET A 1 194 ? -21.486 -7.075 4.310 1.00 76.81 194 MET A CA 1
ATOM 1459 C C . MET A 1 194 ? -22.778 -7.214 5.106 1.00 76.81 194 MET A C 1
ATOM 1461 O O . MET A 1 194 ? -23.819 -7.568 4.554 1.00 76.81 194 MET A O 1
ATOM 1465 N N . ALA A 1 195 ? -22.717 -6.919 6.404 1.00 77.44 195 ALA A N 1
ATOM 1466 C CA . ALA A 1 195 ? -23.884 -6.930 7.274 1.00 77.44 195 ALA A CA 1
ATOM 1467 C C . ALA A 1 195 ? -24.677 -5.610 7.249 1.00 77.44 195 ALA A C 1
ATOM 1469 O O . ALA A 1 195 ? -25.764 -5.562 7.824 1.00 77.44 195 ALA A O 1
ATOM 1470 N N . ARG A 1 196 ? -24.146 -4.548 6.621 1.00 80.75 196 ARG A N 1
ATOM 1471 C CA . ARG A 1 196 ? -24.651 -3.161 6.693 1.00 80.75 196 ARG A CA 1
ATOM 1472 C C . ARG A 1 196 ? -24.877 -2.701 8.134 1.00 80.75 196 ARG A C 1
ATOM 1474 O O . ARG A 1 196 ? -25.925 -2.162 8.488 1.00 80.75 196 ARG A O 1
ATOM 1481 N N . ARG A 1 197 ? -23.895 -2.969 8.994 1.00 82.56 197 ARG A N 1
ATOM 1482 C CA . ARG A 1 197 ? -23.935 -2.622 10.421 1.00 82.56 197 ARG A CA 1
ATOM 1483 C C . ARG A 1 197 ? -22.718 -1.788 10.771 1.00 82.56 197 ARG A C 1
ATOM 1485 O O . ARG A 1 197 ? -21.613 -2.145 10.387 1.00 82.56 197 ARG A O 1
ATOM 1492 N N . CYS A 1 198 ? -22.912 -0.730 11.547 1.00 86.94 198 CYS A N 1
ATOM 1493 C CA . CYS A 1 198 ? -21.821 -0.002 12.185 1.00 86.94 198 CYS A CA 1
ATOM 1494 C C . CYS A 1 198 ? -21.991 -0.042 13.699 1.00 86.94 198 CYS A C 1
ATOM 1496 O O . CYS A 1 198 ? -23.102 0.091 14.214 1.00 86.94 198 CYS A O 1
ATOM 1498 N N . LEU A 1 199 ? -20.877 -0.209 14.401 1.00 89.00 199 LEU A N 1
ATOM 1499 C CA . LEU A 1 199 ? -20.771 0.008 15.833 1.00 89.00 199 LEU A CA 1
ATOM 1500 C C . LEU A 1 199 ? -20.068 1.345 16.058 1.00 89.00 199 LEU A C 1
ATOM 1502 O O . LEU A 1 199 ? -18.889 1.477 15.730 1.00 89.00 199 LEU A O 1
ATOM 1506 N N . LEU A 1 200 ? -20.786 2.317 16.620 1.00 90.00 200 LEU A N 1
ATOM 1507 C CA . LEU A 1 200 ? -20.185 3.555 17.107 1.00 90.00 200 LEU A CA 1
ATOM 1508 C C . LEU A 1 200 ? -19.421 3.251 18.399 1.00 90.00 200 LEU A C 1
ATOM 1510 O O . LEU A 1 200 ? -19.975 2.649 19.321 1.00 90.00 200 LEU A O 1
ATOM 1514 N N . LEU A 1 201 ? -18.152 3.644 18.457 1.00 91.81 201 LEU A N 1
ATOM 1515 C CA . LEU A 1 201 ? -17.329 3.464 19.646 1.00 91.81 201 LEU A CA 1
ATOM 1516 C C . LEU A 1 201 ? -17.661 4.555 20.673 1.00 91.81 201 LEU A C 1
ATOM 1518 O O . LEU A 1 201 ? -17.829 5.717 20.288 1.00 91.81 201 LEU A O 1
ATOM 1522 N N . PRO A 1 202 ? -17.731 4.221 21.975 1.00 90.88 202 PRO A N 1
ATOM 1523 C CA . PRO A 1 202 ? -17.860 5.236 23.010 1.00 90.88 202 PRO A CA 1
ATOM 1524 C C . PRO A 1 202 ? -16.629 6.158 23.003 1.00 90.88 202 PRO A C 1
ATOM 1526 O O . PRO A 1 202 ? -15.553 5.742 22.561 1.00 90.88 202 PRO A O 1
ATOM 1529 N N . PRO A 1 203 ? -16.737 7.402 23.495 1.00 87.94 203 PRO A N 1
ATOM 1530 C CA . PRO A 1 203 ? -15.563 8.236 23.719 1.00 87.94 203 PRO A CA 1
ATOM 1531 C C . PRO A 1 203 ? -14.643 7.590 24.762 1.00 87.94 203 PRO A C 1
ATOM 1533 O O . PRO A 1 203 ? -15.096 6.829 25.620 1.00 87.94 203 PRO A O 1
ATOM 1536 N N . ILE A 1 204 ? -13.349 7.908 24.701 1.00 89.00 204 ILE A N 1
ATOM 1537 C CA . ILE A 1 204 ? -12.412 7.489 25.747 1.00 89.00 204 ILE A CA 1
ATOM 1538 C C . ILE A 1 204 ? -12.783 8.224 27.045 1.00 89.00 204 ILE A C 1
ATOM 1540 O O . ILE A 1 204 ? -12.849 9.457 27.016 1.00 89.00 204 ILE A O 1
ATOM 1544 N N . PRO A 1 205 ? -13.034 7.504 28.155 1.00 90.25 205 PRO A N 1
ATOM 1545 C CA . PRO A 1 205 ? -13.404 8.122 29.425 1.00 90.25 205 PRO A CA 1
ATOM 1546 C C . PRO A 1 205 ? -12.307 9.043 29.989 1.00 90.25 205 PRO A C 1
ATOM 1548 O O . PRO A 1 205 ? -11.116 8.745 29.884 1.00 90.25 205 PRO A O 1
ATOM 1551 N N . ASP A 1 206 ? -12.700 10.163 30.602 1.00 87.50 206 ASP A N 1
ATOM 1552 C CA . ASP A 1 206 ? -11.757 11.161 31.136 1.00 87.50 206 ASP A CA 1
ATOM 1553 C C . ASP A 1 206 ? -10.936 10.637 32.323 1.00 87.50 206 ASP A C 1
ATOM 1555 O O . ASP A 1 206 ? -9.765 10.983 32.474 1.00 87.50 206 ASP A O 1
ATOM 1559 N N . ASP A 1 207 ? -11.520 9.758 33.136 1.00 89.25 207 ASP A N 1
ATOM 1560 C CA . ASP A 1 207 ? -10.838 9.031 34.207 1.00 89.25 207 ASP A CA 1
ATOM 1561 C C . ASP A 1 207 ? -9.747 8.106 33.658 1.00 89.25 207 ASP A C 1
ATOM 1563 O O . ASP A 1 207 ? -8.661 8.010 34.236 1.00 89.25 207 ASP A O 1
ATOM 1567 N N . LEU A 1 208 ? -9.987 7.490 32.498 1.00 90.56 208 LEU A N 1
ATOM 1568 C CA . LEU A 1 208 ? -8.988 6.666 31.831 1.00 90.56 208 LEU A CA 1
ATOM 1569 C C . LEU A 1 208 ? -7.820 7.515 31.315 1.00 90.56 208 LEU A C 1
ATOM 1571 O O . LEU A 1 208 ? -6.671 7.122 31.487 1.00 90.56 208 LEU A O 1
ATOM 1575 N N . LEU A 1 209 ? -8.081 8.698 30.753 1.00 87.06 209 LEU A N 1
ATOM 1576 C CA . LEU A 1 209 ? -7.025 9.641 30.352 1.00 87.06 209 LEU A CA 1
ATOM 1577 C C . LEU A 1 209 ? -6.210 10.120 31.561 1.00 87.06 209 LEU A C 1
ATOM 1579 O O . LEU A 1 209 ? -4.977 10.106 31.529 1.00 87.06 209 LEU A O 1
ATOM 1583 N N . ALA A 1 210 ? -6.892 10.469 32.654 1.00 87.00 210 ALA A N 1
ATOM 1584 C CA . ALA A 1 210 ? -6.252 10.880 33.897 1.00 87.00 210 ALA A CA 1
ATOM 1585 C C . ALA A 1 210 ? -5.376 9.766 34.493 1.00 87.00 210 ALA A C 1
ATOM 1587 O O . ALA A 1 210 ? -4.306 10.056 35.030 1.00 87.00 210 ALA A O 1
ATOM 1588 N N . SER A 1 211 ? -5.777 8.496 34.350 1.00 88.88 211 SER A N 1
ATOM 1589 C CA . SER A 1 211 ? -5.004 7.349 34.846 1.00 88.88 211 SER A CA 1
ATOM 1590 C C . SER A 1 211 ? -3.617 7.222 34.204 1.00 88.88 211 SER A C 1
ATOM 1592 O O . SER A 1 211 ? -2.679 6.763 34.856 1.00 88.88 211 SER A O 1
ATOM 1594 N N . VAL A 1 212 ? -3.466 7.690 32.958 1.00 86.56 212 VAL A N 1
ATOM 1595 C CA . VAL A 1 212 ? -2.187 7.709 32.225 1.00 86.56 212 VAL A CA 1
ATOM 1596 C C . VAL A 1 212 ? -1.510 9.086 32.280 1.00 86.56 212 VAL A C 1
ATOM 1598 O O . VAL A 1 212 ? -0.517 9.310 31.599 1.00 86.56 212 VAL A O 1
ATOM 1601 N N . GLN A 1 213 ? -2.018 10.003 33.114 1.00 86.19 213 GLN A N 1
ATOM 1602 C CA . GLN A 1 213 ? -1.466 11.345 33.350 1.00 86.19 213 GLN A CA 1
ATOM 1603 C C . GLN A 1 213 ? -1.397 12.227 32.090 1.00 86.19 213 GLN A C 1
ATOM 1605 O O . GLN A 1 213 ? -0.533 13.096 31.985 1.00 86.19 213 GLN A O 1
ATOM 1610 N N . VAL A 1 214 ? -2.324 12.037 31.145 1.00 83.56 214 VAL A N 1
ATOM 1611 C CA . VAL A 1 214 ? -2.410 12.825 29.904 1.00 83.56 214 VAL A CA 1
ATOM 1612 C C . VAL A 1 214 ? -3.614 13.759 29.912 1.00 83.56 214 VAL A C 1
ATOM 1614 O O . VAL A 1 214 ? -4.648 13.468 30.516 1.00 83.56 214 VAL A O 1
ATOM 1617 N N . ARG A 1 215 ? -3.498 14.892 29.213 1.00 79.50 215 ARG A N 1
ATOM 1618 C CA . ARG A 1 215 ? -4.589 15.860 29.036 1.00 79.50 215 ARG A CA 1
ATOM 1619 C C . ARG A 1 215 ? -4.931 16.003 27.561 1.00 79.50 215 ARG A C 1
ATOM 1621 O O . ARG A 1 215 ? -4.047 15.985 26.711 1.00 79.50 215 ARG A O 1
ATOM 1628 N N . LYS A 1 216 ? -6.216 16.212 27.258 1.00 76.62 216 LYS A N 1
ATOM 1629 C CA . LYS A 1 216 ? -6.700 16.371 25.874 1.00 76.62 216 LYS A CA 1
ATOM 1630 C C . LYS A 1 216 ? -6.046 17.546 25.143 1.00 76.62 216 LYS A C 1
ATOM 1632 O O . LYS A 1 216 ? -5.853 17.456 23.940 1.00 76.62 216 LYS A O 1
ATOM 1637 N N . GLN A 1 217 ? -5.693 18.623 25.853 1.00 78.25 217 GLN A N 1
ATOM 1638 C CA . GLN A 1 217 ? -5.054 19.795 25.239 1.00 78.25 217 GLN A CA 1
ATOM 1639 C C . GLN A 1 217 ? -3.631 19.518 24.736 1.00 78.25 217 GLN A C 1
ATOM 1641 O O . GLN A 1 217 ? -3.164 20.224 23.851 1.00 78.25 217 GLN A O 1
ATOM 1646 N N . ASP A 1 218 ? -2.965 18.500 25.287 1.00 78.25 218 ASP A N 1
ATOM 1647 C CA . ASP A 1 218 ? -1.588 18.138 24.935 1.00 78.25 218 ASP A CA 1
ATOM 1648 C C . ASP A 1 218 ? -1.546 17.123 23.770 1.00 78.25 218 ASP A C 1
ATOM 1650 O O . ASP A 1 218 ? -0.482 16.607 23.432 1.00 78.25 218 ASP A O 1
ATOM 1654 N N . LEU A 1 219 ? -2.705 16.781 23.189 1.00 78.62 219 LEU A N 1
ATOM 1655 C CA . LEU A 1 219 ? -2.834 15.822 22.095 1.00 78.62 219 LEU A CA 1
ATOM 1656 C C . LEU A 1 219 ? -2.376 16.443 20.772 1.00 78.62 219 LEU A C 1
ATOM 1658 O O . LEU A 1 219 ? -2.965 17.407 20.285 1.00 78.62 219 LEU A O 1
ATOM 1662 N N . GLU A 1 220 ? -1.386 15.828 20.138 1.00 76.00 220 GLU A N 1
ATOM 1663 C CA . GLU A 1 220 ? -0.824 16.302 18.873 1.00 76.00 220 GLU A CA 1
ATOM 1664 C C . GLU A 1 220 ? -1.391 15.546 17.671 1.00 76.00 220 GLU A C 1
ATOM 1666 O O . GLU A 1 220 ? -1.696 16.138 16.628 1.00 76.00 220 GLU A O 1
ATOM 1671 N N . CYS A 1 221 ? -1.543 14.224 17.794 1.00 74.75 221 CYS A N 1
ATOM 1672 C CA . CYS A 1 221 ? -2.187 13.419 16.764 1.00 74.75 221 CYS A CA 1
ATOM 1673 C C . CYS A 1 221 ? -2.760 12.095 17.288 1.00 74.75 221 CYS A C 1
ATOM 1675 O O . CYS A 1 221 ? -2.495 11.658 18.408 1.00 74.75 221 CYS A O 1
ATOM 1677 N N . CYS A 1 222 ? -3.589 11.466 16.454 1.00 79.62 222 CYS A N 1
ATOM 1678 C CA . CYS A 1 222 ? -4.174 10.153 16.694 1.00 79.62 222 CYS A CA 1
ATOM 1679 C C . CYS A 1 222 ? -3.938 9.256 15.481 1.00 79.62 222 CYS A C 1
ATOM 1681 O O . CYS A 1 222 ? -4.045 9.710 14.343 1.00 79.62 222 CYS A O 1
ATOM 1683 N N . VAL A 1 223 ? -3.688 7.975 15.736 1.00 81.50 223 VAL A N 1
ATOM 1684 C CA . VAL A 1 223 ? -3.694 6.920 14.721 1.00 81.50 223 VAL A CA 1
ATOM 1685 C C . VAL A 1 223 ? -4.593 5.798 15.214 1.00 81.50 223 VAL A C 1
ATOM 1687 O O . VAL A 1 223 ? -4.443 5.310 16.334 1.00 81.50 223 VAL A O 1
ATOM 1690 N N . ASN A 1 224 ? -5.537 5.393 14.374 1.00 86.38 224 ASN A N 1
ATOM 1691 C CA . ASN A 1 224 ? -6.535 4.394 14.720 1.00 86.38 224 ASN A CA 1
ATOM 1692 C C . ASN A 1 224 ? -6.217 3.091 13.992 1.00 86.38 224 ASN A C 1
ATOM 1694 O O . ASN A 1 224 ? -5.986 3.106 12.785 1.00 86.38 224 ASN A O 1
ATOM 1698 N N . LEU A 1 225 ? -6.208 1.984 14.732 1.00 86.56 225 LEU A N 1
ATOM 1699 C CA . LEU A 1 225 ? -5.914 0.663 14.204 1.00 86.56 225 LEU A CA 1
ATOM 1700 C C . LEU A 1 225 ? -7.043 -0.321 14.484 1.00 86.56 225 LEU A C 1
ATOM 1702 O O . LEU A 1 225 ? -7.532 -0.401 15.610 1.00 86.56 225 LEU A O 1
ATOM 1706 N N . LEU A 1 226 ? -7.394 -1.135 13.497 1.00 86.31 226 LEU A N 1
ATOM 1707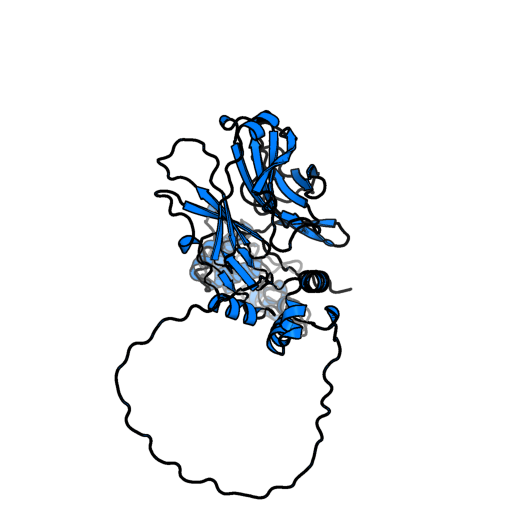 C CA . LEU A 1 226 ? -8.293 -2.268 13.648 1.00 86.31 226 LEU A CA 1
ATOM 1708 C C . LEU A 1 226 ? -7.483 -3.558 13.797 1.00 86.31 226 LEU A C 1
ATOM 1710 O O . LEU A 1 226 ? -6.619 -3.870 12.978 1.00 86.31 226 LEU A O 1
ATOM 1714 N N . VAL A 1 227 ? -7.768 -4.327 14.844 1.00 82.94 227 VAL A N 1
ATOM 1715 C CA . VAL A 1 227 ? -7.000 -5.520 15.212 1.00 82.94 227 VAL A CA 1
ATOM 1716 C C . VAL A 1 227 ? -7.949 -6.688 15.463 1.00 82.94 227 VAL A C 1
ATOM 1718 O O . VAL A 1 227 ? -8.988 -6.492 16.106 1.00 82.94 227 VAL A O 1
ATOM 1721 N N . PRO A 1 228 ? -7.620 -7.908 14.998 1.00 70.38 228 PRO A N 1
ATOM 1722 C CA . PRO A 1 228 ? -8.393 -9.082 15.368 1.00 70.38 228 PRO A CA 1
ATOM 1723 C C . PRO A 1 228 ? -8.440 -9.253 16.895 1.00 70.38 228 PRO A C 1
ATOM 1725 O O . PRO A 1 228 ? -7.509 -8.906 17.639 1.00 70.38 228 PRO A O 1
ATOM 1728 N N . SER A 1 229 ? -9.569 -9.774 17.366 1.00 68.19 229 SER A N 1
ATOM 1729 C CA . SER A 1 229 ? -9.676 -10.282 18.732 1.00 68.19 229 SER A CA 1
ATOM 1730 C C . SER A 1 229 ? -8.734 -11.476 18.910 1.00 68.19 229 SER A C 1
ATOM 1732 O O . SER A 1 229 ? -8.331 -12.089 17.920 1.00 68.19 229 SER A O 1
ATOM 1734 N N . GLY A 1 230 ? -8.312 -11.764 20.142 1.00 62.69 230 GLY A N 1
ATOM 1735 C CA . GLY A 1 230 ? -7.428 -12.908 20.391 1.00 62.69 230 GLY A CA 1
ATOM 1736 C C . GLY A 1 230 ? -8.092 -14.232 19.995 1.00 62.69 230 GLY A C 1
ATOM 1737 O O . GLY A 1 230 ? -9.300 -14.284 19.784 1.00 62.69 230 GLY A O 1
ATOM 1738 N N . GLU A 1 231 ? -7.314 -15.316 19.924 1.00 56.03 231 GLU A N 1
ATOM 1739 C CA . GLU A 1 231 ? -7.814 -16.653 19.544 1.00 56.03 231 GLU A CA 1
ATOM 1740 C C . GLU A 1 231 ? -8.924 -17.194 20.472 1.00 56.03 231 GLU A C 1
ATOM 1742 O O . GLU A 1 231 ? -9.664 -18.108 20.096 1.00 56.03 231 GLU A O 1
ATOM 1747 N N . GLU A 1 232 ? -9.042 -16.628 21.677 1.00 55.28 232 GLU A N 1
ATOM 1748 C CA . GLU A 1 232 ? -10.009 -17.010 22.710 1.00 55.28 232 GLU A CA 1
ATOM 1749 C C . GLU A 1 232 ? -11.378 -16.322 22.578 1.00 55.28 232 GLU A C 1
ATOM 1751 O O . GLU A 1 232 ? -12.352 -16.793 23.169 1.00 55.28 232 GLU A O 1
ATOM 1756 N N . ASP A 1 233 ? -11.479 -15.236 21.808 1.00 59.47 233 ASP A N 1
ATOM 1757 C CA . ASP A 1 233 ? -12.719 -14.470 21.691 1.00 59.47 233 ASP A CA 1
ATOM 1758 C C . ASP A 1 233 ? -13.628 -14.994 20.557 1.00 59.47 233 ASP A C 1
ATOM 1760 O O . ASP A 1 233 ? -13.229 -15.804 19.717 1.00 59.47 233 ASP A O 1
ATOM 1764 N N . ASP A 1 234 ? -14.887 -14.539 20.528 1.00 63.56 234 ASP A N 1
ATOM 1765 C CA . ASP A 1 234 ? -15.832 -14.889 19.460 1.00 63.56 234 ASP A CA 1
ATOM 1766 C C . ASP A 1 234 ? -15.300 -14.459 18.080 1.00 63.56 234 ASP A C 1
ATOM 1768 O O . ASP A 1 234 ? -14.743 -13.378 17.924 1.00 63.56 234 ASP A O 1
ATOM 1772 N N . ASP A 1 235 ? -15.558 -15.247 17.032 1.00 62.28 235 ASP A N 1
ATOM 1773 C CA . ASP A 1 235 ? -15.127 -14.958 15.649 1.00 62.28 235 ASP A CA 1
ATOM 1774 C C . ASP A 1 235 ? -15.623 -13.582 15.145 1.00 62.28 235 ASP A C 1
ATOM 1776 O O . ASP A 1 235 ? -15.148 -13.051 14.135 1.00 62.28 235 ASP A O 1
ATOM 1780 N N . THR A 1 236 ? -16.626 -13.009 15.820 1.00 69.06 236 THR A N 1
ATOM 1781 C CA . THR A 1 236 ? -17.202 -11.703 15.506 1.00 69.06 236 THR A CA 1
ATOM 1782 C C . THR A 1 236 ? -16.667 -10.550 16.355 1.00 69.06 236 THR A C 1
ATOM 1784 O O . THR A 1 236 ? -16.994 -9.394 16.046 1.00 69.06 236 THR A O 1
ATOM 1787 N N . SER A 1 237 ? -15.821 -10.792 17.353 1.00 81.88 237 SER A N 1
ATOM 1788 C CA . SER A 1 237 ? -15.222 -9.715 18.131 1.00 81.88 237 SER A CA 1
ATOM 1789 C C . SER A 1 237 ? -14.018 -9.091 17.426 1.00 81.88 237 SER A C 1
ATOM 1791 O O . SER A 1 237 ? -13.449 -9.617 16.468 1.00 81.88 237 SER A O 1
ATOM 1793 N N . PHE A 1 238 ? -13.672 -7.888 17.859 1.00 86.75 238 PHE A N 1
ATOM 1794 C CA . PHE A 1 238 ? -12.562 -7.110 17.338 1.00 86.75 238 PHE A CA 1
ATOM 1795 C C . PHE A 1 238 ? -12.060 -6.154 18.411 1.00 86.75 238 PHE A C 1
ATOM 1797 O O . PHE A 1 238 ? -12.772 -5.818 19.364 1.00 86.75 238 PHE A O 1
ATOM 1804 N N . ARG A 1 239 ? -10.838 -5.666 18.211 1.00 90.38 239 ARG A N 1
ATOM 1805 C CA . ARG A 1 239 ? -10.261 -4.598 19.015 1.00 90.38 239 ARG A CA 1
ATOM 1806 C C . ARG A 1 239 ? -9.916 -3.405 18.144 1.00 90.38 239 ARG A C 1
ATOM 1808 O O . ARG A 1 239 ? -9.520 -3.562 16.991 1.00 90.38 239 ARG A O 1
ATOM 1815 N N . VAL A 1 240 ? -10.054 -2.213 18.707 1.00 91.56 240 VAL A N 1
ATOM 1816 C CA . VAL A 1 240 ? -9.554 -0.983 18.088 1.00 91.56 240 VAL A CA 1
ATOM 1817 C C . VAL A 1 240 ? -8.456 -0.433 18.974 1.00 91.56 240 VAL A C 1
ATOM 1819 O O . VAL A 1 240 ? -8.695 -0.165 20.148 1.00 91.56 240 VAL A O 1
ATOM 1822 N N . ILE A 1 241 ? -7.253 -0.288 18.426 1.00 90.81 241 ILE A N 1
ATOM 1823 C CA . ILE A 1 241 ? -6.145 0.364 19.118 1.00 90.81 241 ILE A CA 1
ATOM 1824 C C . ILE A 1 241 ? -6.089 1.804 18.629 1.00 90.81 241 ILE A C 1
ATOM 1826 O O . ILE A 1 241 ? -5.790 2.064 17.468 1.00 90.81 241 ILE A O 1
ATOM 1830 N N . ARG A 1 242 ? -6.369 2.750 19.519 1.00 89.69 242 ARG A N 1
ATOM 1831 C CA . ARG A 1 242 ? -6.197 4.176 19.269 1.00 89.69 242 ARG A CA 1
ATOM 1832 C C . ARG A 1 242 ? -4.891 4.619 19.899 1.00 89.69 242 ARG A C 1
ATOM 1834 O O . ARG A 1 242 ? -4.794 4.759 21.116 1.00 89.69 242 ARG A O 1
ATOM 1841 N N . ARG A 1 243 ? -3.883 4.822 19.062 1.00 87.31 243 ARG A N 1
ATOM 1842 C CA . ARG A 1 243 ? -2.630 5.443 19.469 1.00 87.31 243 ARG A CA 1
ATOM 1843 C C . ARG A 1 243 ? -2.833 6.952 19.526 1.00 87.31 243 ARG A C 1
ATOM 1845 O O . ARG A 1 243 ? -3.285 7.552 18.553 1.00 87.31 243 ARG A O 1
ATOM 1852 N N . MET A 1 244 ? -2.485 7.542 20.655 1.00 85.00 244 MET A N 1
ATOM 1853 C CA . MET A 1 244 ? -2.522 8.974 20.894 1.00 85.00 244 MET A CA 1
ATOM 1854 C C . MET A 1 244 ? -1.118 9.461 21.192 1.00 85.00 244 MET A C 1
ATOM 1856 O O . MET A 1 244 ? -0.463 8.951 22.104 1.00 85.00 244 MET A O 1
ATOM 1860 N N . ASP A 1 245 ? -0.684 10.443 20.415 1.00 79.44 245 ASP A N 1
ATOM 1861 C CA . ASP A 1 245 ? 0.593 11.102 20.613 1.00 79.44 245 ASP A CA 1
ATOM 1862 C C . ASP A 1 245 ? 0.341 12.406 21.360 1.00 79.44 245 ASP A C 1
ATOM 1864 O O . ASP A 1 245 ? -0.379 13.286 20.882 1.00 79.44 245 ASP A O 1
ATOM 1868 N N . PHE A 1 246 ? 0.927 12.496 22.544 1.00 79.69 246 PHE A N 1
ATOM 1869 C CA . PHE A 1 246 ? 1.002 13.699 23.351 1.00 79.69 246 PHE A CA 1
ATOM 1870 C C . PHE A 1 246 ? 2.437 14.221 23.324 1.00 79.69 246 PHE A C 1
ATOM 1872 O O . PHE A 1 246 ? 3.374 13.457 23.083 1.00 79.69 246 PHE A O 1
ATOM 1879 N N . THR A 1 247 ? 2.619 15.495 23.660 1.00 75.19 247 THR A N 1
ATOM 1880 C CA . THR A 1 247 ? 3.931 16.167 23.627 1.00 75.19 247 THR A CA 1
ATOM 1881 C C . THR A 1 247 ? 5.058 15.380 24.311 1.00 75.19 247 THR A C 1
ATOM 1883 O O . THR A 1 247 ? 6.173 15.317 23.800 1.00 75.19 247 THR A O 1
ATOM 1886 N N . GLU A 1 248 ? 4.774 14.718 25.436 1.00 75.50 248 GLU A N 1
ATOM 1887 C CA . GLU A 1 248 ? 5.785 14.000 26.228 1.00 75.50 248 GLU A CA 1
ATOM 1888 C C . GLU A 1 248 ? 5.636 12.472 26.192 1.00 75.50 248 GLU A C 1
ATOM 1890 O O . GLU A 1 248 ? 6.474 11.748 26.737 1.00 75.50 248 GLU A O 1
ATOM 1895 N N . MET A 1 249 ? 4.579 11.937 25.575 1.00 82.00 249 MET A N 1
ATOM 1896 C CA . MET A 1 249 ? 4.309 10.499 25.604 1.00 82.00 249 MET A CA 1
ATOM 1897 C C . MET A 1 249 ? 3.381 10.019 24.501 1.00 82.00 249 MET A C 1
ATOM 1899 O O . MET A 1 249 ? 2.468 10.712 24.073 1.00 82.00 249 MET A O 1
ATOM 1903 N N . VAL A 1 250 ? 3.575 8.766 24.115 1.00 85.06 250 VAL A N 1
ATOM 1904 C CA . VAL A 1 250 ? 2.673 8.023 23.245 1.00 85.06 250 VAL A CA 1
ATOM 1905 C C . VAL A 1 250 ? 1.932 6.992 24.081 1.00 85.06 250 VAL A C 1
ATOM 1907 O O . VAL A 1 250 ? 2.543 6.254 24.857 1.00 85.06 250 VAL A O 1
ATOM 1910 N N . VAL A 1 251 ? 0.613 6.926 23.915 1.00 88.94 251 VAL A N 1
ATOM 1911 C CA . VAL A 1 251 ? -0.259 5.983 24.626 1.00 88.94 251 VAL A CA 1
ATOM 1912 C C . VAL A 1 251 ? -1.115 5.219 23.626 1.00 88.94 251 VAL A C 1
ATOM 1914 O O . VAL A 1 251 ? -1.687 5.804 22.711 1.00 88.94 251 VAL A O 1
ATOM 1917 N N . ALA A 1 252 ? -1.230 3.907 23.803 1.00 91.06 252 ALA A N 1
ATOM 1918 C CA . ALA A 1 252 ? -2.163 3.064 23.070 1.00 91.06 252 ALA A CA 1
ATOM 1919 C C . ALA A 1 252 ? -3.394 2.779 23.940 1.00 91.06 252 ALA A C 1
ATOM 1921 O O . ALA A 1 252 ? -3.298 2.087 24.950 1.00 91.06 252 ALA A O 1
ATOM 1922 N N . PHE A 1 253 ? -4.559 3.280 23.539 1.00 92.19 253 PHE A N 1
ATOM 1923 C CA . PHE A 1 253 ? -5.843 2.908 24.131 1.00 92.19 253 PHE A CA 1
ATOM 1924 C C . PHE A 1 253 ? -6.478 1.775 23.338 1.00 92.19 253 PHE A C 1
ATOM 1926 O O . PHE A 1 253 ? -6.402 1.756 22.112 1.00 92.19 253 PHE A O 1
ATOM 1933 N N . ILE A 1 254 ? -7.116 0.835 24.025 1.00 92.62 254 ILE A N 1
ATOM 1934 C CA . ILE A 1 254 ? -7.657 -0.378 23.416 1.00 92.62 254 ILE A CA 1
ATOM 1935 C C . ILE A 1 254 ? -9.149 -0.432 23.698 1.00 92.62 254 ILE A C 1
ATOM 1937 O O . ILE A 1 254 ? -9.567 -0.490 24.849 1.00 92.62 254 ILE A O 1
ATOM 1941 N N . PHE A 1 255 ? -9.957 -0.440 22.651 1.00 93.00 255 PHE A N 1
ATOM 1942 C CA . PHE A 1 255 ? -11.366 -0.787 22.734 1.00 93.00 255 PHE A CA 1
ATOM 1943 C C . PHE A 1 255 ? -11.532 -2.276 22.451 1.00 93.00 255 PHE A C 1
ATOM 1945 O O . PHE A 1 255 ? -10.968 -2.776 21.476 1.00 93.00 255 PHE A O 1
ATOM 1952 N N . SER A 1 256 ? -12.340 -2.970 23.252 1.00 91.88 256 SER A N 1
ATOM 1953 C CA . SER A 1 256 ? -12.766 -4.343 22.969 1.00 91.88 256 SER A CA 1
ATOM 1954 C C . SER A 1 256 ? -14.253 -4.383 22.651 1.00 91.88 256 SER A C 1
ATOM 1956 O O . SER A 1 256 ? -15.075 -3.917 23.438 1.00 91.88 256 SER A O 1
ATOM 1958 N N . SER A 1 257 ? -14.623 -4.997 21.525 1.00 90.50 257 SER A N 1
ATOM 1959 C CA . SER A 1 257 ? -16.034 -5.191 21.189 1.00 90.50 257 SER A CA 1
ATOM 1960 C C . SER A 1 257 ? -16.734 -6.202 22.105 1.00 90.50 257 SER A C 1
ATOM 1962 O O . SER A 1 257 ? -17.960 -6.230 22.126 1.00 90.50 257 SER A O 1
ATOM 1964 N N . ALA A 1 258 ? -15.982 -7.047 22.822 1.00 86.88 258 ALA A N 1
ATOM 1965 C CA . ALA A 1 258 ? -16.539 -8.035 23.746 1.00 86.88 258 ALA A CA 1
ATOM 1966 C C . ALA A 1 258 ? -17.031 -7.383 25.048 1.00 86.88 258 ALA A C 1
ATOM 1968 O O . ALA A 1 258 ? -18.097 -7.731 25.546 1.00 86.88 258 ALA A O 1
ATOM 1969 N N . SER A 1 259 ? -16.278 -6.412 25.577 1.00 88.94 259 SER A N 1
ATOM 1970 C CA . SER A 1 259 ? -16.670 -5.648 26.769 1.00 88.94 259 SER A CA 1
ATOM 1971 C C . SER A 1 259 ? -17.435 -4.367 26.437 1.00 88.94 259 SER A C 1
ATOM 1973 O O . SER A 1 259 ? -18.178 -3.866 27.275 1.00 88.94 259 SER A O 1
ATOM 1975 N N . GLY A 1 260 ? -17.245 -3.816 25.234 1.00 90.00 260 GLY A N 1
ATOM 1976 C CA . GLY A 1 260 ? -17.750 -2.497 24.857 1.00 90.00 260 GLY A CA 1
ATOM 1977 C C . GLY A 1 260 ? -17.029 -1.344 25.563 1.00 90.00 260 GLY A C 1
ATOM 1978 O O . GLY A 1 260 ? -17.552 -0.232 25.588 1.00 90.00 260 GLY A O 1
ATOM 1979 N N . LEU A 1 261 ? -15.856 -1.596 26.152 1.00 92.69 261 LEU A N 1
ATOM 1980 C CA . LEU A 1 261 ? -15.128 -0.639 26.987 1.00 92.69 261 LEU A CA 1
ATOM 1981 C C . LEU A 1 261 ? -13.727 -0.352 26.440 1.00 92.69 261 LEU A C 1
ATOM 1983 O O . LEU A 1 261 ? -13.105 -1.197 25.790 1.00 92.69 261 LEU A O 1
ATOM 1987 N N . TRP A 1 262 ? -13.237 0.850 26.753 1.00 94.12 262 TRP A N 1
ATOM 1988 C CA . TRP A 1 262 ? -11.844 1.243 26.565 1.00 94.12 262 TRP A CA 1
ATOM 1989 C C . TRP A 1 262 ? -10.993 0.836 27.767 1.00 94.12 262 TRP A C 1
ATOM 1991 O O . TRP A 1 262 ? -11.434 0.926 28.911 1.00 94.12 262 TRP A O 1
ATOM 2001 N N . SER A 1 263 ? -9.745 0.468 27.505 1.00 92.25 263 SER A N 1
ATOM 2002 C CA . SER A 1 263 ? -8.699 0.281 28.505 1.00 92.25 263 SER A CA 1
ATOM 2003 C C . SER A 1 263 ? -7.405 0.963 28.061 1.00 92.25 263 SER A C 1
ATOM 2005 O O . SER A 1 263 ? -7.164 1.161 26.867 1.00 92.25 263 SER A O 1
ATOM 2007 N N . ALA A 1 264 ? -6.556 1.319 29.021 1.00 90.25 264 ALA A N 1
ATOM 2008 C CA . ALA A 1 264 ? -5.199 1.763 28.738 1.00 90.25 264 ALA A CA 1
ATOM 2009 C C . ALA A 1 264 ? -4.333 0.540 28.401 1.00 90.25 264 ALA A C 1
ATOM 2011 O O . ALA A 1 264 ? -4.430 -0.494 29.061 1.00 90.25 264 ALA A O 1
ATOM 2012 N N . GLY A 1 265 ? -3.538 0.647 27.341 1.00 87.44 265 GLY A N 1
ATOM 2013 C CA . GLY A 1 265 ? -2.564 -0.355 26.924 1.00 87.44 265 GLY A CA 1
ATOM 2014 C C . GLY A 1 265 ? -1.138 0.130 27.162 1.00 87.44 265 GLY A C 1
ATOM 2015 O O . GLY A 1 265 ? -0.815 0.678 28.215 1.00 87.44 265 GLY A O 1
ATOM 2016 N N . ALA A 1 266 ? -0.288 -0.060 26.154 1.00 87.19 266 ALA A N 1
ATOM 2017 C CA . ALA A 1 266 ? 1.099 0.381 26.170 1.00 87.19 266 ALA A CA 1
ATOM 2018 C C . ALA A 1 266 ? 1.216 1.907 26.323 1.00 87.19 266 ALA A C 1
ATOM 2020 O O . ALA A 1 266 ? 0.447 2.665 25.726 1.00 87.19 266 ALA A O 1
ATOM 2021 N N . SER 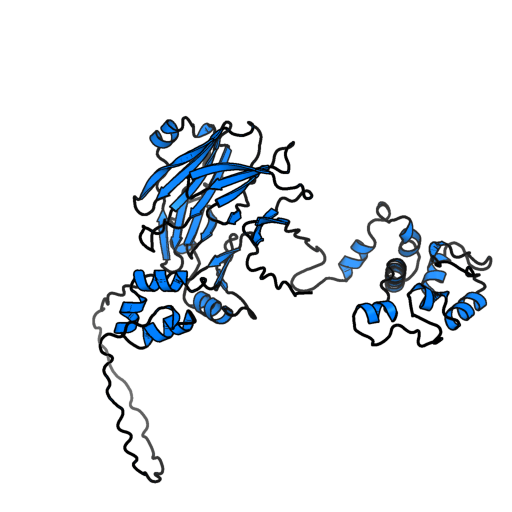A 1 267 ? 2.241 2.366 27.036 1.00 87.25 267 SER A N 1
ATOM 2022 C CA . SER A 1 267 ? 2.670 3.764 26.995 1.00 87.25 267 SER A CA 1
ATOM 2023 C C . SER A 1 267 ? 4.187 3.844 26.916 1.00 87.25 267 SER A C 1
ATOM 2025 O O . SER A 1 267 ? 4.898 2.989 27.443 1.00 87.25 267 SER A O 1
ATOM 2027 N N . VAL A 1 268 ? 4.690 4.857 26.223 1.00 85.38 268 VAL A N 1
ATOM 2028 C CA . VAL A 1 268 ? 6.121 5.133 26.121 1.00 85.38 268 VAL A CA 1
ATOM 2029 C C . VAL A 1 268 ? 6.330 6.636 26.160 1.00 85.38 268 VAL A C 1
ATOM 2031 O O . VAL A 1 268 ? 5.584 7.391 25.540 1.00 85.38 268 VAL A O 1
ATOM 2034 N N . LYS A 1 269 ? 7.333 7.091 26.911 1.00 79.19 269 LYS A N 1
ATOM 2035 C CA . LYS A 1 269 ? 7.710 8.506 26.886 1.00 79.19 269 LYS A CA 1
ATOM 2036 C C . LYS A 1 269 ? 8.219 8.847 25.490 1.00 79.19 269 LYS A C 1
ATOM 2038 O O . LYS A 1 269 ? 8.987 8.072 24.917 1.00 79.19 269 LYS A O 1
ATOM 2043 N N . SER A 1 270 ? 7.748 9.964 24.944 1.00 63.88 270 SER A N 1
ATOM 2044 C CA . SER A 1 270 ? 8.113 10.403 23.604 1.00 63.88 270 SER A CA 1
ATOM 2045 C C . SER A 1 270 ? 9.631 10.515 23.517 1.00 63.88 270 SER A C 1
ATOM 2047 O O . SER A 1 270 ? 10.291 10.994 24.442 1.00 63.88 270 SER A O 1
ATOM 2049 N N . ILE A 1 271 ? 10.201 10.032 22.415 1.00 56.81 271 ILE A N 1
ATOM 2050 C CA . ILE A 1 271 ? 11.653 9.997 22.223 1.00 56.81 271 ILE A CA 1
ATOM 2051 C C . ILE A 1 271 ? 12.219 11.424 22.045 1.00 56.81 271 ILE A C 1
ATOM 2053 O O . ILE A 1 271 ? 13.426 11.598 22.231 1.00 56.81 271 ILE A O 1
ATOM 2057 N N . ARG A 1 272 ? 11.367 12.443 21.815 1.00 51.22 272 ARG A N 1
ATOM 2058 C CA . ARG A 1 272 ? 11.618 13.885 22.018 1.00 51.22 272 ARG A CA 1
ATOM 2059 C C . ARG A 1 272 ? 10.346 14.733 21.753 1.00 51.22 272 ARG A C 1
ATOM 2061 O O . ARG A 1 272 ? 9.498 14.299 20.979 1.00 51.22 272 ARG A O 1
ATOM 2068 N N . PRO A 1 273 ? 10.233 15.976 22.275 1.00 40.75 273 PRO A N 1
ATOM 2069 C CA . PRO A 1 273 ? 9.026 16.825 22.177 1.00 40.75 273 PRO A CA 1
ATOM 2070 C C . PRO A 1 273 ? 8.739 17.452 20.793 1.00 40.75 273 PRO A C 1
ATOM 2072 O O . PRO A 1 273 ? 8.003 18.430 20.695 1.00 40.75 273 PRO A O 1
ATOM 2075 N N . ARG A 1 274 ? 9.396 16.989 19.720 1.00 47.44 274 ARG A N 1
ATOM 2076 C CA . ARG A 1 274 ? 9.273 17.562 18.363 1.00 47.44 274 ARG A CA 1
ATOM 2077 C C . ARG A 1 274 ? 9.166 16.527 17.242 1.00 47.44 274 ARG A C 1
ATOM 2079 O O . ARG A 1 274 ? 9.012 16.917 16.085 1.00 47.44 274 ARG A O 1
ATOM 2086 N N . ASP A 1 275 ? 9.220 15.241 17.575 1.00 49.62 275 ASP A N 1
ATOM 2087 C CA . ASP A 1 275 ? 9.225 14.161 16.593 1.00 49.62 275 ASP A CA 1
ATOM 2088 C C . ASP A 1 275 ? 7.811 14.000 16.013 1.00 49.62 275 ASP A C 1
ATOM 2090 O O . ASP A 1 275 ? 6.901 13.488 16.667 1.00 49.62 275 ASP A O 1
ATOM 2094 N N . ARG A 1 276 ? 7.599 14.431 14.764 1.00 49.66 276 ARG A N 1
ATOM 2095 C CA . ARG A 1 276 ? 6.331 14.210 14.059 1.00 49.66 276 ARG A CA 1
ATOM 2096 C C . ARG A 1 276 ? 6.311 12.791 13.505 1.00 49.66 276 ARG A C 1
ATOM 2098 O O . ARG A 1 276 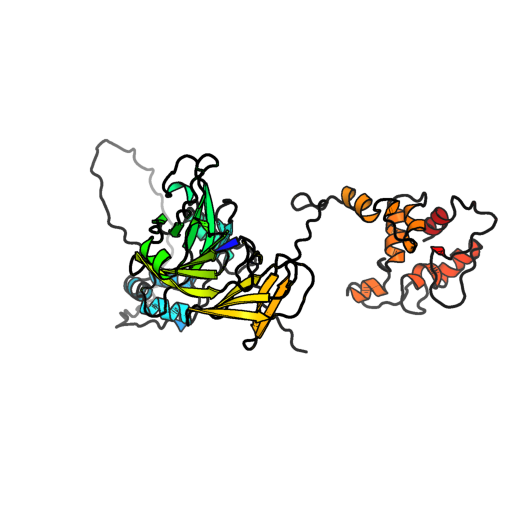? 6.847 12.510 12.438 1.00 49.66 276 ARG A O 1
ATOM 2105 N N . LEU A 1 277 ? 5.642 11.875 14.192 1.00 50.56 277 LEU A N 1
ATOM 2106 C CA . LEU A 1 277 ? 5.380 10.549 13.630 1.00 50.56 277 LEU A CA 1
ATOM 2107 C C . LEU A 1 277 ? 4.446 10.661 12.413 1.00 50.56 277 LEU A C 1
ATOM 2109 O O . LEU A 1 277 ? 3.505 11.458 12.393 1.00 50.56 277 LEU A O 1
ATOM 2113 N N . VAL A 1 278 ? 4.730 9.888 11.358 1.00 49.62 278 VAL A N 1
ATOM 2114 C CA . VAL A 1 278 ? 3.953 9.944 10.110 1.00 49.62 278 VAL A CA 1
ATOM 2115 C C . VAL A 1 278 ? 2.503 9.569 10.388 1.00 49.62 278 VAL A C 1
ATOM 2117 O O . VAL A 1 278 ? 2.211 8.448 10.797 1.00 49.62 278 VAL A O 1
ATOM 2120 N N . ARG A 1 279 ? 1.589 10.493 10.074 1.00 49.12 279 ARG A N 1
ATOM 2121 C CA . ARG A 1 279 ? 0.128 10.335 10.192 1.00 49.12 279 ARG A CA 1
ATOM 2122 C C . ARG A 1 279 ? -0.477 9.176 9.388 1.00 49.12 279 ARG A C 1
ATOM 2124 O O . ARG A 1 279 ? -1.641 8.867 9.597 1.00 49.12 279 ARG A O 1
ATOM 2131 N N . PHE A 1 280 ? 0.242 8.591 8.428 1.00 47.31 280 PHE A N 1
ATOM 2132 C CA . PHE A 1 280 ? -0.418 7.961 7.277 1.00 47.31 280 PHE A CA 1
ATOM 2133 C C . PHE A 1 280 ? -0.043 6.506 6.955 1.00 47.31 280 PHE A C 1
ATOM 2135 O O . PHE A 1 280 ? -0.747 5.907 6.147 1.00 47.31 280 PHE A O 1
ATOM 2142 N N . CYS A 1 281 ? 0.981 5.902 7.573 1.00 53.16 281 CYS A N 1
ATOM 2143 C CA . CYS A 1 281 ? 1.407 4.540 7.207 1.00 53.16 281 CYS A CA 1
ATOM 2144 C C . CYS A 1 281 ? 1.778 3.691 8.431 1.00 53.16 281 CYS A C 1
ATOM 2146 O O . CYS A 1 281 ? 2.879 3.817 8.967 1.00 53.16 281 CYS A O 1
ATOM 2148 N N . SER A 1 282 ? 0.880 2.793 8.850 1.00 63.84 282 SER A N 1
ATOM 2149 C CA . SER A 1 282 ? 1.212 1.683 9.748 1.00 63.84 282 SER A CA 1
ATOM 2150 C C . SER A 1 282 ? 1.448 0.410 8.929 1.00 63.84 282 SER A C 1
ATOM 2152 O O . SER A 1 282 ? 0.679 0.075 8.027 1.00 63.84 282 SER A O 1
ATOM 2154 N N . SER A 1 283 ? 2.535 -0.307 9.218 1.00 68.06 283 SER A N 1
ATOM 2155 C CA . SER A 1 283 ? 2.764 -1.657 8.680 1.00 68.06 283 SER A CA 1
ATOM 2156 C C . SER A 1 283 ? 2.437 -2.682 9.764 1.00 68.06 283 SER A C 1
ATOM 2158 O O . SER A 1 283 ? 2.913 -2.540 10.888 1.00 68.06 283 SER A O 1
ATOM 2160 N N . TYR A 1 284 ? 1.629 -3.700 9.449 1.00 73.25 284 TYR A N 1
ATOM 2161 C CA . TYR A 1 284 ? 1.287 -4.786 10.376 1.00 73.25 284 TYR A CA 1
ATOM 2162 C C . TYR A 1 284 ? 1.936 -6.101 9.952 1.00 73.25 284 TYR A C 1
ATOM 2164 O O . TYR A 1 284 ? 1.706 -6.580 8.837 1.00 73.25 284 TYR A O 1
ATOM 2172 N N . MET A 1 285 ? 2.713 -6.703 10.850 1.00 70.38 285 MET A N 1
ATOM 2173 C CA . MET A 1 285 ? 3.410 -7.960 10.595 1.00 70.38 285 MET A CA 1
ATOM 2174 C C . MET A 1 285 ? 3.743 -8.686 11.894 1.00 70.38 285 MET A C 1
ATOM 2176 O O . MET A 1 285 ? 4.124 -8.044 12.866 1.00 70.38 285 MET A O 1
ATOM 2180 N N . TYR A 1 286 ? 3.612 -10.016 11.905 1.00 70.62 286 TYR A N 1
ATOM 2181 C CA . TYR A 1 286 ? 3.942 -10.873 13.055 1.00 70.62 286 TYR A CA 1
ATOM 2182 C C . TYR A 1 286 ? 3.370 -10.374 14.393 1.00 70.62 286 TYR A C 1
ATOM 2184 O O . TYR A 1 286 ? 4.065 -10.330 15.403 1.00 70.62 286 TYR A O 1
ATOM 2192 N N . GLY A 1 287 ? 2.110 -9.929 14.401 1.00 75.94 287 GLY A N 1
ATOM 2193 C CA . GLY A 1 287 ? 1.489 -9.420 15.628 1.00 75.94 287 GLY A CA 1
ATOM 2194 C C . GLY A 1 287 ? 1.993 -8.045 16.075 1.00 75.94 287 GLY A C 1
ATOM 2195 O O . GLY A 1 287 ? 1.631 -7.606 17.159 1.00 75.94 287 GLY A O 1
ATOM 2196 N N . CYS A 1 288 ? 2.777 -7.348 15.253 1.00 81.88 288 CYS A N 1
ATOM 2197 C CA . CYS A 1 288 ? 3.354 -6.050 15.573 1.00 81.88 288 CYS A CA 1
ATOM 2198 C C . CYS A 1 288 ? 2.934 -4.974 14.570 1.00 81.88 288 CYS A C 1
ATOM 2200 O O . CYS A 1 288 ? 2.847 -5.225 13.365 1.00 81.88 288 CYS A O 1
ATOM 2202 N N . PHE A 1 289 ? 2.715 -3.761 15.067 1.00 81.31 289 PHE A N 1
ATOM 2203 C CA . PHE A 1 289 ? 2.571 -2.561 14.249 1.00 81.31 289 PHE A CA 1
ATOM 2204 C C . PHE A 1 289 ? 3.859 -1.759 14.233 1.00 81.31 289 PHE A C 1
ATOM 2206 O O . PHE A 1 289 ? 4.526 -1.642 15.256 1.00 81.31 289 PHE A O 1
ATOM 2213 N N . TYR A 1 290 ? 4.169 -1.173 13.083 1.00 78.94 290 TYR A N 1
ATOM 2214 C CA . TYR A 1 290 ? 5.356 -0.359 12.882 1.00 78.94 290 TYR A CA 1
ATOM 2215 C C . TYR A 1 290 ? 4.989 1.000 12.296 1.00 78.94 290 TYR A C 1
ATOM 2217 O O . TYR A 1 290 ? 4.201 1.074 11.349 1.00 78.94 290 TYR A O 1
ATOM 2225 N N . TRP A 1 291 ? 5.612 2.053 12.823 1.00 78.06 291 TRP A N 1
ATOM 2226 C CA . TRP A 1 291 ? 5.482 3.428 12.347 1.00 78.06 291 TRP A CA 1
ATOM 2227 C C . TRP A 1 291 ? 6.848 4.071 12.178 1.00 78.06 291 TRP A C 1
ATOM 2229 O O . TRP A 1 291 ? 7.691 3.978 13.070 1.00 78.06 291 TRP A O 1
ATOM 2239 N N . LYS A 1 292 ? 7.042 4.781 11.067 1.00 71.81 292 LYS A N 1
ATOM 2240 C CA . LYS A 1 292 ? 8.239 5.593 10.858 1.00 71.81 292 LYS A CA 1
ATOM 2241 C C . LYS A 1 292 ? 8.163 6.857 11.715 1.00 71.81 292 LYS A C 1
ATOM 2243 O O . LYS A 1 292 ? 7.160 7.578 11.685 1.00 71.81 292 LYS A O 1
ATOM 2248 N N . VAL A 1 293 ? 9.218 7.116 12.478 1.00 69.94 293 VAL A N 1
ATOM 2249 C CA . VAL A 1 293 ? 9.411 8.368 13.215 1.00 69.94 293 VAL A CA 1
ATOM 2250 C C . VAL A 1 293 ? 10.063 9.349 12.244 1.00 69.94 293 VAL A C 1
ATOM 2252 O O . VAL A 1 293 ? 11.147 9.063 11.739 1.00 69.94 293 VAL A O 1
ATOM 2255 N N . ILE A 1 294 ? 9.403 10.470 11.933 1.00 58.84 294 ILE A N 1
ATOM 2256 C CA . ILE A 1 294 ? 10.051 11.568 11.208 1.00 58.84 294 ILE A CA 1
ATOM 2257 C C . ILE A 1 294 ? 10.454 12.617 12.237 1.00 58.84 294 ILE A C 1
ATOM 2259 O O . ILE A 1 294 ? 9.628 13.335 12.793 1.00 58.84 294 ILE A O 1
ATOM 2263 N N . ASP A 1 295 ? 11.752 12.683 12.479 1.00 58.81 295 ASP A N 1
ATOM 2264 C CA . ASP A 1 295 ? 12.403 13.795 13.159 1.00 58.81 295 ASP A CA 1
ATOM 2265 C C . ASP A 1 295 ? 13.326 14.482 12.144 1.00 58.81 295 ASP A C 1
ATOM 2267 O O . ASP A 1 295 ? 13.898 13.821 11.272 1.00 58.81 295 ASP A O 1
ATOM 2271 N N . ASP A 1 296 ? 13.503 15.794 12.291 1.00 52.78 296 ASP A N 1
ATOM 2272 C CA . ASP A 1 296 ? 14.451 16.613 11.533 1.00 52.78 296 ASP A CA 1
ATOM 2273 C C . ASP A 1 296 ? 15.901 16.096 11.678 1.00 52.78 296 ASP A C 1
ATOM 2275 O O . ASP A 1 296 ? 16.772 16.469 10.891 1.00 52.78 296 ASP A O 1
ATOM 2279 N N . THR A 1 297 ? 16.180 15.231 12.670 1.00 50.88 297 THR A N 1
ATOM 2280 C CA . THR A 1 297 ? 17.515 14.660 12.928 1.00 50.88 297 THR A CA 1
ATOM 2281 C C . THR A 1 297 ? 17.628 13.130 12.847 1.00 50.88 297 THR A C 1
ATOM 2283 O O . THR A 1 297 ? 18.749 12.613 12.836 1.00 50.88 297 THR A O 1
ATOM 2286 N N . LEU A 1 298 ? 16.519 12.378 12.770 1.00 51.97 298 LEU A N 1
ATOM 2287 C CA . LEU A 1 298 ? 16.510 10.907 12.885 1.00 51.97 298 LEU A CA 1
ATOM 2288 C C . LEU A 1 298 ? 15.634 10.229 11.816 1.00 51.97 298 LEU A C 1
ATOM 2290 O O . LEU A 1 298 ? 14.636 9.587 12.130 1.00 51.97 298 LEU A O 1
ATOM 2294 N N . TRP A 1 299 ? 16.047 10.275 10.548 1.00 54.78 299 TRP A N 1
ATOM 2295 C CA . TRP A 1 299 ? 15.308 9.680 9.415 1.00 54.78 299 TRP A CA 1
ATOM 2296 C C . TRP A 1 299 ? 15.191 8.136 9.394 1.00 54.78 299 TRP A C 1
ATOM 2298 O O . TRP A 1 299 ? 14.631 7.585 8.447 1.00 54.78 299 TRP A O 1
ATOM 2308 N N . ASN A 1 300 ? 15.672 7.428 10.427 1.00 60.12 300 ASN A N 1
ATOM 2309 C CA . ASN A 1 300 ? 15.853 5.964 10.410 1.00 60.12 300 ASN A CA 1
ATOM 2310 C C . ASN A 1 300 ? 15.216 5.213 11.592 1.00 60.12 300 ASN A C 1
ATOM 2312 O O . ASN A 1 300 ? 15.417 4.003 11.723 1.00 60.12 300 ASN A O 1
ATOM 2316 N N . LYS A 1 301 ? 14.478 5.903 12.470 1.00 68.88 301 LYS A N 1
ATOM 2317 C CA . LYS A 1 301 ? 13.873 5.267 13.645 1.00 68.88 301 LYS A CA 1
ATOM 2318 C C . LYS A 1 301 ? 12.439 4.850 13.386 1.00 68.88 301 LYS A C 1
ATOM 2320 O O . LYS A 1 301 ? 11.642 5.598 12.821 1.00 68.88 301 LYS A O 1
ATOM 2325 N N . TRP A 1 302 ? 12.106 3.661 13.864 1.00 76.00 302 TRP A N 1
ATOM 2326 C CA . TRP A 1 302 ? 10.765 3.111 13.798 1.00 76.00 302 TRP A CA 1
ATOM 2327 C C . TRP A 1 302 ? 10.251 2.824 15.199 1.00 76.00 302 TRP A C 1
ATOM 2329 O O . TRP A 1 302 ? 10.967 2.295 16.046 1.00 76.00 302 TRP A O 1
ATOM 2339 N N . LEU A 1 303 ? 8.991 3.160 15.435 1.00 80.19 303 LEU A N 1
ATOM 2340 C CA . LEU A 1 303 ? 8.264 2.738 16.618 1.00 80.19 303 LEU A CA 1
ATOM 2341 C C . LEU A 1 303 ? 7.561 1.421 16.295 1.00 80.19 303 LEU A C 1
ATOM 2343 O O . LEU A 1 303 ? 6.802 1.350 15.330 1.00 80.19 303 LEU A O 1
ATOM 2347 N N . ARG A 1 304 ? 7.803 0.392 17.099 1.00 85.12 304 ARG A N 1
ATOM 2348 C CA . ARG A 1 304 ? 7.106 -0.893 17.063 1.00 85.12 304 ARG A CA 1
ATOM 2349 C C . ARG A 1 304 ? 6.154 -0.981 18.252 1.00 85.12 304 ARG A C 1
ATOM 2351 O O . ARG A 1 304 ? 6.558 -0.668 19.365 1.00 85.12 304 ARG A O 1
ATOM 2358 N N . LEU A 1 305 ? 4.933 -1.456 18.030 1.00 86.81 305 LEU A N 1
ATOM 2359 C CA . LEU A 1 305 ? 4.011 -1.915 19.072 1.00 86.81 305 LEU A CA 1
ATOM 2360 C C . LEU A 1 305 ? 3.783 -3.412 18.894 1.00 86.81 305 LEU A C 1
ATOM 2362 O O . LEU A 1 305 ? 3.258 -3.826 17.861 1.00 86.81 305 LEU A O 1
ATOM 2366 N N . ASP A 1 306 ? 4.153 -4.206 19.889 1.00 86.50 306 ASP A N 1
ATOM 2367 C CA . ASP A 1 306 ? 3.773 -5.614 19.960 1.00 86.50 306 ASP A CA 1
ATOM 2368 C C . ASP A 1 306 ? 2.362 -5.730 20.544 1.00 86.50 306 ASP A C 1
ATOM 2370 O O . ASP A 1 306 ? 2.093 -5.230 21.631 1.00 86.50 306 ASP A O 1
ATOM 2374 N N . ILE A 1 307 ? 1.434 -6.347 19.813 1.00 83.00 307 ILE A N 1
ATOM 2375 C CA . ILE A 1 307 ? 0.024 -6.434 20.223 1.00 83.00 307 ILE A CA 1
ATOM 2376 C C . ILE A 1 307 ? -0.183 -7.514 21.285 1.00 83.00 307 ILE A C 1
ATOM 2378 O O . ILE A 1 307 ? -1.145 -7.441 22.051 1.00 83.00 307 ILE A O 1
ATOM 2382 N N . SER A 1 308 ? 0.679 -8.533 21.309 1.00 81.25 308 SER A N 1
ATOM 2383 C CA . SER A 1 308 ? 0.561 -9.643 22.251 1.00 81.25 308 SER A CA 1
ATOM 2384 C C . SER A 1 308 ? 1.016 -9.226 23.644 1.00 81.25 308 SER A C 1
ATOM 2386 O O . SER A 1 308 ? 0.284 -9.445 24.607 1.00 81.25 308 SER A O 1
ATOM 2388 N N . SER A 1 309 ? 2.167 -8.553 23.742 1.00 83.06 309 SER A N 1
ATOM 2389 C CA . SER A 1 309 ? 2.661 -8.013 25.011 1.00 83.06 309 SER A CA 1
ATOM 2390 C C . SER A 1 309 ? 2.105 -6.627 25.338 1.00 83.06 309 SER A C 1
ATOM 2392 O O . SER A 1 309 ? 2.160 -6.219 26.493 1.00 83.06 309 SER A O 1
ATOM 2394 N N . MET A 1 310 ? 1.536 -5.915 24.356 1.00 87.94 310 MET A N 1
ATOM 2395 C CA . MET A 1 310 ? 1.172 -4.497 24.476 1.00 87.94 310 MET A CA 1
ATOM 2396 C C . MET A 1 310 ? 2.364 -3.650 24.936 1.00 87.94 310 MET A C 1
ATOM 2398 O O . MET A 1 310 ? 2.273 -2.885 25.895 1.00 87.94 310 MET A O 1
ATOM 2402 N N . GLU A 1 311 ? 3.487 -3.764 24.224 1.00 87.94 311 GLU A N 1
ATOM 2403 C CA . GLU A 1 311 ? 4.717 -3.025 24.521 1.00 87.94 311 GLU A CA 1
ATOM 2404 C C . GLU A 1 311 ? 5.230 -2.244 23.312 1.00 87.94 311 GLU A C 1
ATOM 2406 O O . GLU A 1 311 ? 5.265 -2.739 22.180 1.00 87.94 311 GLU A O 1
ATOM 2411 N N . PHE A 1 312 ? 5.679 -1.015 23.570 1.00 86.44 312 PHE A N 1
ATOM 2412 C CA . PHE A 1 312 ? 6.389 -0.208 22.588 1.00 86.44 312 PHE A CA 1
ATOM 2413 C C . PHE A 1 312 ? 7.888 -0.511 22.611 1.00 86.44 312 PHE A C 1
ATOM 2415 O O . PHE A 1 312 ? 8.503 -0.608 23.670 1.00 86.44 312 PHE A O 1
ATOM 2422 N N . SER A 1 313 ? 8.502 -0.586 21.435 1.00 84.81 313 SER A N 1
ATOM 2423 C CA . SER A 1 313 ? 9.954 -0.684 21.273 1.00 84.81 313 SER A CA 1
ATOM 2424 C C . SER A 1 313 ? 10.432 0.172 20.104 1.00 84.81 313 SER A C 1
ATOM 2426 O O . SER A 1 313 ? 9.704 0.389 19.137 1.00 84.81 313 SER A O 1
ATOM 2428 N N . ALA A 1 314 ? 11.659 0.682 20.192 1.00 80.75 314 ALA A N 1
ATOM 2429 C CA . ALA A 1 314 ? 12.312 1.343 19.068 1.00 80.75 314 ALA A CA 1
ATOM 2430 C C . ALA A 1 314 ? 13.021 0.294 18.202 1.00 80.75 314 ALA A C 1
ATOM 2432 O O . ALA A 1 314 ? 13.667 -0.615 18.725 1.00 80.75 314 ALA A O 1
ATOM 2433 N N . VAL A 1 315 ? 12.903 0.427 16.886 1.00 76.69 315 VAL A N 1
ATOM 2434 C CA . VAL A 1 315 ? 13.575 -0.423 15.904 1.00 76.69 315 VAL A CA 1
ATOM 2435 C C . VAL A 1 315 ? 14.393 0.468 14.981 1.00 76.69 315 VAL A C 1
ATOM 2437 O O . VAL A 1 315 ? 13.862 1.398 14.372 1.00 76.69 315 VAL A O 1
ATOM 2440 N N . ASP A 1 316 ? 15.681 0.163 14.871 1.00 71.81 316 ASP A N 1
ATOM 2441 C CA . ASP A 1 316 ? 16.571 0.801 13.908 1.00 71.81 316 ASP A CA 1
ATOM 2442 C C . ASP A 1 316 ? 16.601 -0.049 12.633 1.00 71.81 316 ASP A C 1
ATOM 2444 O O . ASP A 1 316 ? 16.993 -1.219 12.656 1.00 71.81 316 ASP A O 1
ATOM 2448 N N . LEU A 1 317 ? 16.174 0.535 11.513 1.00 65.38 317 LEU A N 1
ATOM 2449 C CA . LEU A 1 317 ? 16.290 -0.075 10.187 1.00 65.38 317 LEU A CA 1
ATOM 2450 C C . LEU A 1 317 ? 17.345 0.689 9.379 1.00 65.38 317 LEU A C 1
ATOM 2452 O O . LEU A 1 317 ? 17.490 1.903 9.522 1.00 65.38 317 LEU A O 1
ATOM 2456 N N . SER A 1 318 ? 18.129 -0.024 8.565 1.00 58.69 318 SER A N 1
ATOM 2457 C CA . SER A 1 318 ? 19.236 0.571 7.804 1.00 58.69 318 SER A CA 1
ATOM 2458 C C . SER A 1 318 ? 18.761 1.713 6.887 1.00 58.69 318 SER A C 1
ATOM 2460 O O . SER A 1 318 ? 17.677 1.612 6.310 1.00 58.69 318 SER A O 1
ATOM 2462 N N . PRO A 1 319 ? 19.568 2.780 6.720 1.00 52.78 319 PRO A N 1
ATOM 2463 C CA . PRO A 1 319 ? 19.159 3.986 6.011 1.00 52.78 319 PRO A CA 1
ATOM 2464 C C . PRO A 1 319 ? 18.943 3.701 4.525 1.00 52.78 319 PRO A C 1
ATOM 2466 O O . PRO A 1 319 ? 19.877 3.319 3.817 1.00 52.78 319 PRO A O 1
ATOM 2469 N N . LEU A 1 320 ? 17.728 3.938 4.039 1.00 53.22 320 LEU A N 1
ATOM 2470 C CA . LEU A 1 320 ? 17.481 4.162 2.619 1.00 53.22 320 LEU A CA 1
ATOM 2471 C C . LEU A 1 320 ? 16.938 5.573 2.406 1.00 53.22 320 LEU A C 1
ATOM 2473 O O . LEU A 1 320 ? 16.380 6.186 3.313 1.00 53.22 320 LEU A O 1
ATOM 2477 N N . GLN A 1 321 ? 17.203 6.085 1.204 1.00 53.12 321 GLN A N 1
ATOM 2478 C CA . GLN A 1 321 ? 16.919 7.451 0.778 1.00 53.12 321 GLN A CA 1
ATOM 2479 C C . GLN A 1 321 ? 15.494 7.915 1.095 1.00 53.12 321 GLN A C 1
ATOM 2481 O O . GLN A 1 321 ? 14.533 7.156 1.024 1.00 53.12 321 GLN A O 1
ATOM 2486 N N . ASP A 1 322 ? 15.432 9.214 1.375 1.00 50.62 322 ASP A N 1
ATOM 2487 C CA . ASP A 1 322 ? 14.288 10.079 1.644 1.00 50.62 322 ASP A CA 1
ATOM 2488 C C . ASP A 1 322 ? 12.981 9.647 0.943 1.00 50.62 322 ASP A C 1
ATOM 2490 O O . ASP A 1 322 ? 12.727 9.952 -0.224 1.00 50.62 322 ASP A O 1
ATOM 2494 N N . GLY A 1 323 ? 12.145 8.903 1.672 1.00 52.38 323 GLY A N 1
ATOM 2495 C CA . GLY A 1 323 ? 10.837 8.436 1.225 1.00 52.38 323 GLY A CA 1
ATOM 2496 C C . GLY A 1 323 ? 9.814 8.475 2.362 1.00 52.38 323 GLY A C 1
ATOM 2497 O O . GLY A 1 323 ? 10.074 8.007 3.471 1.00 52.38 323 GLY A O 1
ATOM 2498 N N . CYS A 1 324 ? 8.632 9.043 2.099 1.00 52.03 324 CYS A N 1
ATOM 2499 C CA . CYS A 1 324 ? 7.482 9.024 3.021 1.00 52.03 324 CYS A CA 1
ATOM 2500 C C . CYS A 1 324 ? 6.597 7.768 2.865 1.00 52.03 324 CYS A C 1
ATOM 2502 O O . CYS A 1 324 ? 5.650 7.594 3.628 1.00 52.03 324 CYS A O 1
ATOM 2504 N N . ASN A 1 325 ? 6.905 6.892 1.900 1.00 57.97 325 ASN A N 1
ATOM 2505 C CA . ASN A 1 325 ? 6.110 5.710 1.541 1.00 57.97 325 ASN A CA 1
ATOM 2506 C C . ASN A 1 325 ? 6.888 4.403 1.771 1.00 57.97 325 ASN A C 1
ATOM 2508 O O . ASN A 1 325 ? 6.944 3.540 0.892 1.00 57.97 325 ASN A O 1
ATOM 2512 N N . ASP A 1 326 ? 7.528 4.273 2.930 1.00 62.25 326 ASP A N 1
ATOM 2513 C CA . ASP A 1 326 ? 8.228 3.042 3.296 1.00 62.25 326 ASP A CA 1
ATOM 2514 C C . ASP A 1 326 ? 7.239 2.021 3.868 1.00 62.25 326 ASP A C 1
ATOM 2516 O O . ASP A 1 326 ? 6.486 2.309 4.800 1.00 62.25 326 ASP A O 1
ATOM 2520 N N . ILE A 1 327 ? 7.249 0.815 3.308 1.00 65.56 327 ILE A N 1
ATOM 2521 C CA . ILE A 1 327 ? 6.453 -0.330 3.747 1.00 65.56 327 ILE A CA 1
ATOM 2522 C C . ILE A 1 327 ? 7.408 -1.373 4.318 1.00 65.56 327 ILE A C 1
ATOM 2524 O O . ILE A 1 327 ? 8.386 -1.747 3.666 1.00 65.56 327 ILE A O 1
ATOM 2528 N N . ILE A 1 328 ? 7.108 -1.885 5.512 1.00 68.19 328 ILE A N 1
ATOM 2529 C CA . ILE A 1 328 ? 7.837 -3.027 6.069 1.00 68.19 328 ILE A CA 1
ATOM 2530 C C . ILE A 1 328 ? 7.161 -4.322 5.612 1.00 68.19 328 ILE A C 1
ATOM 2532 O O . ILE A 1 328 ? 5.944 -4.480 5.722 1.00 68.19 328 ILE A O 1
ATOM 2536 N N . VAL A 1 329 ? 7.961 -5.260 5.117 1.00 66.44 329 VAL A N 1
ATOM 2537 C CA . VAL A 1 329 ? 7.541 -6.578 4.629 1.00 66.44 329 VAL A CA 1
ATOM 2538 C C . VAL A 1 329 ? 8.300 -7.707 5.321 1.00 66.44 329 VAL A C 1
ATOM 2540 O O . VAL A 1 329 ? 9.377 -7.500 5.878 1.00 66.44 329 VAL A O 1
ATOM 2543 N N . GLU A 1 330 ? 7.764 -8.920 5.264 1.00 67.31 330 GLU A N 1
ATOM 2544 C CA . GLU A 1 330 ? 8.526 -10.116 5.617 1.00 67.31 330 GLU A CA 1
ATOM 2545 C C . GLU A 1 330 ? 9.558 -10.394 4.511 1.00 67.31 330 GLU A C 1
ATOM 2547 O O . GLU A 1 330 ? 9.203 -10.530 3.341 1.00 67.31 330 GLU A O 1
ATOM 2552 N N . ALA A 1 331 ? 10.833 -10.518 4.883 1.00 63.38 331 ALA A N 1
ATOM 2553 C CA . ALA A 1 331 ? 11.922 -10.926 3.992 1.00 63.38 331 ALA A CA 1
ATOM 2554 C C . ALA A 1 331 ? 12.202 -12.447 4.033 1.00 63.38 331 ALA A C 1
ATOM 2556 O O . ALA A 1 331 ? 13.187 -12.910 3.458 1.00 63.38 331 ALA A O 1
ATOM 2557 N N . GLY A 1 332 ? 11.337 -13.220 4.703 1.00 54.19 332 GLY A N 1
ATOM 2558 C CA . GLY A 1 332 ? 11.490 -14.651 4.971 1.00 54.19 332 GLY A CA 1
ATOM 2559 C C . GLY A 1 332 ? 12.384 -14.941 6.183 1.00 54.19 332 GLY A C 1
ATOM 2560 O O . GLY A 1 332 ? 13.170 -14.098 6.614 1.00 54.19 332 GLY A O 1
ATOM 2561 N N . GLU A 1 333 ? 12.259 -16.145 6.754 1.00 66.25 333 GLU A N 1
ATOM 2562 C CA . GLU A 1 333 ? 13.050 -16.610 7.915 1.00 66.25 333 GLU A CA 1
ATOM 2563 C C . GLU A 1 333 ? 12.951 -15.687 9.151 1.00 66.25 333 GLU A C 1
ATOM 2565 O O . GLU A 1 333 ? 13.906 -15.544 9.912 1.00 66.25 333 GLU A O 1
ATOM 2570 N N . GLY A 1 334 ? 11.808 -15.017 9.340 1.00 63.88 334 GLY A N 1
ATOM 2571 C CA . GLY A 1 334 ? 11.593 -14.087 10.455 1.00 63.88 334 GLY A CA 1
ATOM 2572 C C . GLY A 1 334 ? 12.350 -12.760 10.333 1.00 63.88 334 GLY A C 1
ATOM 2573 O O . GLY A 1 334 ? 12.438 -12.012 11.306 1.00 63.88 334 GLY A O 1
ATOM 2574 N N . ARG A 1 335 ? 12.909 -12.447 9.157 1.00 65.06 335 ARG A N 1
ATOM 2575 C CA . ARG A 1 335 ? 13.593 -11.175 8.898 1.00 65.06 335 ARG A CA 1
ATOM 2576 C C . ARG A 1 335 ? 12.618 -10.120 8.383 1.00 65.06 335 ARG A C 1
ATOM 2578 O O . ARG A 1 335 ? 11.741 -10.408 7.570 1.00 65.06 335 ARG A O 1
ATOM 2585 N N . LEU A 1 336 ? 12.814 -8.879 8.823 1.00 68.31 336 LEU A N 1
ATOM 2586 C CA . LEU A 1 336 ? 12.099 -7.714 8.305 1.00 68.31 336 LEU A CA 1
ATOM 2587 C C . LEU A 1 336 ? 12.834 -7.163 7.077 1.00 68.31 336 LEU A C 1
ATOM 2589 O O . LEU A 1 336 ? 14.049 -6.972 7.106 1.00 68.31 336 LEU A O 1
ATOM 2593 N N . GLY A 1 337 ? 12.091 -6.906 6.006 1.00 63.53 337 GLY A N 1
ATOM 2594 C CA . GLY A 1 337 ? 12.524 -6.147 4.837 1.00 63.53 337 GLY A CA 1
ATOM 2595 C C . GLY A 1 337 ? 11.785 -4.813 4.757 1.00 63.53 337 GLY A C 1
ATOM 2596 O O . GLY A 1 337 ? 10.718 -4.647 5.343 1.00 63.53 337 GLY A O 1
ATOM 2597 N N . MET A 1 338 ? 12.340 -3.859 4.017 1.00 68.81 338 MET A N 1
ATOM 2598 C CA . MET A 1 338 ? 11.732 -2.549 3.786 1.00 68.81 338 MET A CA 1
ATOM 2599 C C . MET A 1 338 ? 11.694 -2.273 2.284 1.00 68.81 338 MET A C 1
ATOM 2601 O O . MET A 1 338 ? 12.701 -2.450 1.598 1.00 68.81 338 MET A O 1
ATOM 2605 N N . PHE A 1 339 ? 10.540 -1.839 1.781 1.00 60.19 339 PHE A N 1
ATOM 2606 C CA . PHE A 1 339 ? 10.367 -1.357 0.414 1.00 60.19 339 PHE A CA 1
ATOM 2607 C C . PHE A 1 339 ? 9.883 0.089 0.437 1.00 60.19 339 PHE A C 1
ATOM 2609 O O . PHE A 1 339 ? 8.868 0.390 1.057 1.00 60.19 339 PHE A O 1
ATOM 2616 N N . THR A 1 340 ? 10.563 0.969 -0.290 1.00 58.22 340 THR A N 1
ATOM 2617 C CA . THR A 1 340 ? 10.089 2.333 -0.540 1.00 58.22 340 THR A CA 1
ATOM 2618 C C . THR A 1 340 ? 9.245 2.342 -1.810 1.00 58.22 340 THR A C 1
ATOM 2620 O O . THR A 1 340 ? 9.724 1.965 -2.883 1.00 58.22 340 THR A O 1
ATOM 2623 N N . VAL A 1 341 ? 7.986 2.772 -1.711 1.00 54.78 341 VAL A N 1
ATOM 2624 C CA . VAL A 1 341 ? 7.117 2.942 -2.883 1.00 54.78 341 VAL A CA 1
ATOM 2625 C C . VAL A 1 341 ? 7.354 4.322 -3.494 1.00 54.78 341 VAL A C 1
ATOM 2627 O O . VAL A 1 341 ? 6.778 5.327 -3.074 1.00 54.78 341 VAL A O 1
ATOM 2630 N N . ASP A 1 342 ? 8.211 4.359 -4.513 1.00 45.97 342 ASP A N 1
ATOM 2631 C CA . ASP A 1 342 ? 8.434 5.536 -5.358 1.00 45.97 342 ASP A CA 1
ATOM 2632 C C . ASP A 1 342 ? 7.281 5.673 -6.371 1.00 45.97 342 ASP A C 1
ATOM 2634 O O . ASP A 1 342 ? 7.236 4.990 -7.400 1.00 45.97 342 ASP A O 1
ATOM 2638 N N . VAL A 1 343 ? 6.307 6.537 -6.067 1.00 49.25 343 VAL A N 1
ATOM 2639 C CA . VAL A 1 343 ? 5.216 6.863 -6.995 1.00 49.25 343 VAL A CA 1
ATOM 2640 C C . VAL A 1 343 ? 5.712 7.912 -7.986 1.00 49.25 343 VAL A C 1
ATOM 2642 O O . VAL A 1 343 ? 5.566 9.118 -7.784 1.00 49.25 343 VAL A O 1
ATOM 2645 N N . ARG A 1 344 ? 6.273 7.455 -9.106 1.00 43.47 344 ARG A N 1
ATOM 2646 C CA . ARG A 1 344 ? 6.640 8.346 -10.214 1.00 43.47 344 ARG A CA 1
ATOM 2647 C C . ARG A 1 344 ? 5.409 8.704 -11.033 1.00 43.47 344 ARG A C 1
ATOM 2649 O O . ARG A 1 344 ? 4.999 7.962 -11.925 1.00 43.47 344 ARG A O 1
ATOM 2656 N N . VAL A 1 345 ? 4.832 9.871 -10.761 1.00 50.84 345 VAL A N 1
ATOM 2657 C CA . VAL A 1 345 ? 3.751 10.420 -11.585 1.00 50.84 345 VAL A CA 1
ATOM 2658 C C . VAL A 1 345 ? 4.344 10.969 -12.883 1.00 50.84 345 VAL A C 1
ATOM 2660 O O . VAL A 1 345 ? 4.991 12.015 -12.902 1.00 50.84 345 VAL A O 1
ATOM 2663 N N . CYS A 1 346 ? 4.120 10.270 -13.997 1.00 44.75 346 CYS A N 1
ATOM 2664 C CA . CYS A 1 346 ? 4.432 10.809 -15.316 1.00 44.75 346 CYS A CA 1
ATOM 2665 C C . CYS A 1 346 ? 3.326 11.792 -15.720 1.00 44.75 346 CYS A C 1
ATOM 2667 O O . CYS A 1 346 ? 2.255 11.378 -16.151 1.00 44.75 346 CYS A O 1
ATOM 2669 N N . THR A 1 347 ? 3.584 13.096 -15.629 1.00 56.41 347 THR A N 1
ATOM 2670 C CA . THR A 1 347 ? 2.636 14.151 -16.046 1.00 56.41 347 THR A CA 1
ATOM 2671 C C . THR A 1 347 ? 2.303 14.116 -17.544 1.00 56.41 347 THR A C 1
ATOM 2673 O O . THR A 1 347 ? 1.319 14.709 -17.982 1.00 56.41 347 THR A O 1
ATOM 2676 N N . ALA A 1 348 ? 3.095 13.391 -18.341 1.00 54.19 348 ALA A N 1
ATOM 2677 C CA . ALA A 1 348 ? 2.808 13.117 -19.745 1.00 54.19 348 ALA A CA 1
ATOM 2678 C C . ALA A 1 348 ? 1.829 11.943 -19.953 1.00 54.19 348 ALA A C 1
ATOM 2680 O O . ALA A 1 348 ? 1.409 11.703 -21.085 1.00 54.19 348 ALA A O 1
ATOM 2681 N N . ALA A 1 349 ? 1.445 11.212 -18.905 1.00 50.62 349 ALA A N 1
ATOM 2682 C CA . ALA A 1 349 ? 0.380 10.218 -18.964 1.00 50.62 349 ALA A CA 1
ATOM 2683 C C . ALA A 1 349 ? -0.975 10.886 -18.674 1.00 50.62 349 ALA A C 1
ATOM 2685 O O . ALA A 1 349 ? -1.124 11.630 -17.708 1.00 50.62 349 ALA A O 1
ATOM 2686 N N . GLY A 1 350 ? -1.969 10.648 -19.532 1.00 50.88 350 GLY A N 1
ATOM 2687 C CA . GLY A 1 350 ? -3.353 11.062 -19.301 1.00 50.88 350 GLY A CA 1
ATOM 2688 C C . GLY A 1 350 ? -4.287 9.898 -19.602 1.00 50.88 350 GLY A C 1
ATOM 2689 O O . GLY A 1 350 ? -4.439 9.533 -20.769 1.00 50.88 350 GLY A O 1
ATOM 2690 N N . GLY A 1 351 ? -4.887 9.314 -18.560 1.00 61.69 351 GLY A N 1
ATOM 2691 C CA . GLY A 1 351 ? -5.540 7.999 -18.649 1.00 61.69 351 GLY A CA 1
ATOM 2692 C C . GLY A 1 351 ? -4.538 6.890 -19.004 1.00 61.69 351 GLY A C 1
ATOM 2693 O O . GLY A 1 351 ? -3.345 7.035 -18.749 1.00 61.69 351 GLY A O 1
ATOM 2694 N N . ASP A 1 352 ? -4.994 5.832 -19.683 1.00 56.84 352 ASP A N 1
ATOM 2695 C CA . ASP A 1 352 ? -4.156 4.697 -20.132 1.00 56.84 352 ASP A CA 1
ATOM 2696 C C . ASP A 1 352 ? -3.202 5.033 -21.298 1.00 56.84 352 ASP A C 1
ATOM 2698 O O . ASP A 1 352 ? -2.584 4.148 -21.895 1.00 56.84 352 ASP A O 1
ATOM 2702 N N . LYS A 1 353 ? -3.102 6.308 -21.698 1.00 59.97 353 LYS A N 1
ATOM 2703 C CA . LYS A 1 353 ? -2.328 6.732 -22.870 1.00 59.97 353 LYS A CA 1
ATOM 2704 C C . LYS A 1 353 ? -1.205 7.688 -22.494 1.00 59.97 353 LYS A C 1
ATOM 2706 O O . LYS A 1 353 ? -1.400 8.731 -21.870 1.00 59.97 353 LYS A O 1
ATOM 2711 N N . LEU A 1 354 ? -0.017 7.351 -22.984 1.00 64.25 354 LEU A N 1
ATOM 2712 C CA . LEU A 1 354 ? 1.171 8.190 -22.929 1.00 64.25 354 LEU A CA 1
ATOM 2713 C C . LEU A 1 354 ? 1.082 9.280 -24.009 1.00 64.25 354 LEU A C 1
ATOM 2715 O O . LEU A 1 354 ? 1.052 8.981 -25.206 1.00 64.25 354 LEU A O 1
ATOM 2719 N N . LYS A 1 355 ? 1.067 10.555 -23.614 1.00 71.75 355 LYS A N 1
ATOM 2720 C CA . LYS A 1 355 ? 1.117 11.688 -24.547 1.00 71.75 355 LYS A CA 1
ATOM 2721 C C . LYS A 1 355 ? 2.567 11.935 -24.953 1.00 71.75 355 LYS A C 1
ATOM 2723 O O . LYS A 1 355 ? 3.276 12.739 -24.354 1.00 71.75 355 LYS A O 1
ATOM 2728 N N . THR A 1 356 ? 3.003 11.259 -26.011 1.00 62.53 356 THR A N 1
ATOM 2729 C CA . THR A 1 356 ? 4.372 11.353 -26.551 1.00 62.53 356 THR A CA 1
ATOM 2730 C C . THR A 1 356 ? 4.804 12.785 -26.885 1.00 62.53 356 THR A C 1
ATOM 2732 O O . THR A 1 356 ? 5.972 13.123 -26.707 1.00 62.53 356 THR A O 1
ATOM 2735 N N . GLY A 1 357 ? 3.867 13.657 -27.275 1.00 68.38 357 GLY A N 1
ATOM 2736 C CA . GLY A 1 357 ? 4.135 15.079 -27.524 1.00 68.38 357 GLY A CA 1
ATOM 2737 C C . GLY A 1 357 ? 4.605 15.869 -26.294 1.00 68.38 357 GLY A C 1
ATOM 2738 O O . GLY A 1 357 ? 5.346 16.832 -26.452 1.00 68.38 357 GLY A O 1
ATOM 2739 N N . LEU A 1 358 ? 4.237 15.446 -25.078 1.00 69.06 358 LEU A N 1
ATOM 2740 C CA . LEU A 1 358 ? 4.688 16.071 -23.825 1.00 69.06 358 LEU A CA 1
ATOM 2741 C C . LEU A 1 358 ? 6.029 15.511 -23.335 1.00 69.06 358 LEU A C 1
ATOM 2743 O O . LEU A 1 358 ? 6.724 16.168 -22.567 1.00 69.06 358 LEU A O 1
ATOM 2747 N N . LEU A 1 359 ? 6.426 14.324 -23.802 1.00 67.81 359 LEU A N 1
ATOM 2748 C CA . LEU A 1 359 ? 7.705 13.717 -23.429 1.00 67.81 359 LEU A CA 1
ATOM 2749 C C . LEU A 1 359 ? 8.887 14.394 -24.104 1.00 67.81 359 LEU A C 1
ATOM 2751 O O . LEU A 1 359 ? 9.950 14.481 -23.505 1.00 67.81 359 LEU A O 1
ATOM 2755 N N . TYR A 1 360 ? 8.718 14.877 -25.335 1.00 71.75 360 TYR A N 1
ATOM 2756 C CA . TYR A 1 360 ? 9.817 15.502 -26.064 1.00 71.75 360 TYR A CA 1
ATOM 2757 C C . TYR A 1 360 ? 10.352 16.771 -25.366 1.00 71.75 360 TYR A C 1
ATOM 2759 O O . TYR A 1 360 ? 11.559 16.843 -25.142 1.00 71.75 360 TYR A O 1
ATOM 2767 N N . PRO A 1 361 ? 9.507 17.730 -24.924 1.00 70.31 361 PRO A N 1
ATOM 2768 C CA . PRO A 1 361 ? 9.963 18.861 -24.112 1.00 70.31 361 PRO A CA 1
ATOM 2769 C C . PRO A 1 361 ? 10.587 18.442 -22.775 1.00 70.31 361 PRO A C 1
ATOM 2771 O O . PRO A 1 361 ? 11.590 19.020 -22.372 1.00 70.31 361 PRO A O 1
ATOM 2774 N N . LEU A 1 362 ? 10.035 17.419 -22.110 1.00 69.50 362 LEU A N 1
ATOM 2775 C CA . LEU A 1 362 ? 10.577 16.906 -20.845 1.00 69.50 362 LEU A CA 1
ATOM 2776 C C . LEU A 1 362 ? 11.959 16.261 -21.018 1.00 69.50 362 LEU A C 1
ATOM 2778 O O . LEU A 1 362 ? 12.834 16.462 -20.185 1.00 69.50 362 LEU A O 1
ATOM 2782 N N . LEU A 1 363 ? 12.167 15.510 -22.103 1.00 67.56 363 LEU A N 1
ATOM 2783 C CA . LEU A 1 363 ? 13.454 14.897 -22.446 1.00 67.56 363 LEU A CA 1
ATOM 2784 C C . LEU A 1 363 ? 14.498 15.934 -22.864 1.00 67.56 363 LEU A C 1
ATOM 2786 O O . LEU A 1 363 ? 15.679 15.753 -22.579 1.00 67.56 363 LEU A O 1
ATOM 2790 N N . ARG A 1 364 ? 14.064 17.004 -23.540 1.00 69.19 364 ARG A N 1
ATOM 2791 C CA . ARG A 1 364 ? 14.924 18.130 -23.913 1.00 69.19 364 ARG A CA 1
ATOM 2792 C C . ARG A 1 364 ? 15.315 18.976 -22.698 1.00 69.19 364 ARG A C 1
ATOM 2794 O O . ARG A 1 364 ? 16.398 19.540 -22.706 1.00 69.19 364 ARG A O 1
ATOM 2801 N N . GLY A 1 365 ? 14.463 19.070 -21.676 1.00 63.38 365 GLY A N 1
ATOM 2802 C CA . GLY A 1 365 ? 14.681 19.960 -20.534 1.00 63.38 365 GLY A CA 1
ATOM 2803 C C . GLY A 1 365 ? 14.650 21.449 -20.918 1.00 63.38 365 GLY A C 1
ATOM 2804 O O . GLY A 1 365 ? 14.403 21.815 -22.071 1.00 63.38 365 GLY A O 1
ATOM 2805 N N . SER A 1 366 ? 14.890 22.329 -19.944 1.00 61.53 366 SER A N 1
ATOM 2806 C CA . SER A 1 366 ? 15.191 23.744 -20.209 1.00 61.53 366 SER A CA 1
ATOM 2807 C C . SER A 1 366 ? 16.643 23.896 -20.682 1.00 61.53 366 SER A C 1
ATOM 2809 O O . SER A 1 366 ? 17.491 23.071 -20.335 1.00 61.53 366 SER A O 1
ATOM 2811 N N . GLU A 1 367 ? 16.964 24.958 -21.433 1.00 58.62 367 GLU A N 1
ATOM 2812 C CA . GLU A 1 367 ? 18.337 25.199 -21.922 1.00 58.62 367 GLU A CA 1
ATOM 2813 C C . GLU A 1 367 ? 19.389 25.269 -20.801 1.00 58.62 367 GLU A C 1
ATOM 2815 O O . GLU A 1 367 ? 20.544 24.908 -21.027 1.00 58.62 367 GLU A O 1
ATOM 2820 N N . GLU A 1 368 ? 18.983 25.680 -19.598 1.00 57.59 368 GLU A N 1
ATOM 2821 C CA . GLU A 1 368 ? 19.821 25.758 -18.394 1.00 57.59 368 GLU A CA 1
ATOM 2822 C C . GLU A 1 368 ? 20.072 24.386 -17.743 1.00 57.59 368 GLU A C 1
ATOM 2824 O O . GLU A 1 368 ? 21.064 24.212 -17.043 1.00 57.59 368 GLU A O 1
ATOM 2829 N N . SER A 1 369 ? 19.208 23.398 -18.000 1.00 60.34 369 SER A N 1
ATOM 2830 C CA . SER A 1 369 ? 19.258 22.052 -17.397 1.00 60.34 369 SER A CA 1
ATOM 2831 C C . SER A 1 369 ? 19.941 20.988 -18.265 1.00 60.34 369 SER A C 1
ATOM 2833 O O . SER A 1 369 ? 20.032 19.826 -17.872 1.00 60.34 369 SER A O 1
ATOM 2835 N N . LEU A 1 370 ? 20.401 21.356 -19.463 1.00 65.88 370 LEU A N 1
ATOM 2836 C CA . LEU A 1 370 ? 21.021 20.415 -20.390 1.00 65.88 370 LEU A CA 1
ATOM 2837 C C . LEU A 1 370 ? 22.407 19.979 -19.905 1.00 65.88 370 LEU A C 1
ATOM 2839 O O . LEU A 1 370 ? 23.314 20.803 -19.782 1.00 65.88 370 LEU A O 1
ATOM 2843 N N . ASN A 1 371 ? 22.603 18.669 -19.744 1.00 68.94 371 ASN A N 1
ATOM 2844 C CA . ASN A 1 371 ? 23.925 18.080 -19.525 1.00 68.94 371 ASN A CA 1
ATOM 2845 C C . ASN A 1 371 ? 24.876 18.505 -20.655 1.00 68.94 371 ASN A C 1
ATOM 2847 O O . ASN A 1 371 ? 24.520 18.335 -21.827 1.00 68.94 371 ASN A O 1
ATOM 2851 N N . GLU A 1 372 ? 26.082 18.981 -20.314 1.00 74.12 372 GLU A N 1
ATOM 2852 C CA . GLU A 1 372 ? 27.094 19.463 -21.277 1.00 74.12 372 GLU A CA 1
ATOM 2853 C C . GLU A 1 372 ? 27.306 18.489 -22.447 1.00 74.12 372 GLU A C 1
ATOM 2855 O O . GLU A 1 372 ? 27.303 18.893 -23.607 1.00 74.12 372 GLU A O 1
ATOM 2860 N N . GLU A 1 373 ? 27.358 17.189 -22.155 1.00 74.50 373 GLU A N 1
ATOM 2861 C CA . GLU A 1 373 ? 27.578 16.118 -23.137 1.00 74.50 373 GLU A CA 1
ATOM 2862 C C . GLU A 1 373 ? 26.455 15.964 -24.176 1.00 74.50 373 GLU A C 1
ATOM 2864 O O . GLU A 1 373 ? 26.667 15.399 -25.243 1.00 74.50 373 GLU A O 1
ATOM 2869 N N . THR A 1 374 ? 25.248 16.455 -23.887 1.00 83.19 374 THR A N 1
ATOM 2870 C CA . THR A 1 374 ? 24.085 16.348 -24.788 1.00 83.19 374 THR A CA 1
ATOM 2871 C C . THR A 1 374 ? 23.683 17.682 -25.407 1.00 83.19 374 THR A C 1
ATOM 2873 O O . THR A 1 374 ? 22.788 17.721 -26.255 1.00 83.19 374 THR A O 1
ATOM 2876 N N . LYS A 1 375 ? 24.344 18.786 -25.028 1.00 84.19 375 LYS A N 1
ATOM 2877 C CA . LYS A 1 375 ? 24.011 20.128 -25.523 1.00 84.19 375 LYS A CA 1
ATOM 2878 C C . LYS A 1 375 ? 24.119 20.230 -27.037 1.00 84.19 375 LYS A C 1
ATOM 2880 O O . LYS A 1 375 ? 23.230 20.818 -27.645 1.00 84.19 375 LYS A O 1
ATOM 2885 N N . PHE A 1 376 ? 25.144 19.628 -27.643 1.00 86.50 376 PHE A N 1
ATOM 2886 C CA . PHE A 1 376 ? 25.330 19.652 -29.100 1.00 86.50 376 PHE A CA 1
ATOM 2887 C C . PHE A 1 376 ? 24.140 19.008 -29.844 1.00 86.50 376 PHE A C 1
ATOM 2889 O O . PHE A 1 376 ? 23.716 19.494 -30.889 1.00 86.50 376 PHE A O 1
ATOM 2896 N N . ILE A 1 377 ? 23.511 17.980 -29.255 1.00 88.06 377 ILE A N 1
ATOM 2897 C CA . ILE A 1 377 ? 22.343 17.295 -29.828 1.00 88.06 377 ILE A CA 1
ATOM 2898 C C . ILE A 1 377 ? 21.125 18.217 -29.812 1.00 88.06 377 ILE A C 1
ATOM 2900 O O . ILE A 1 377 ? 20.492 18.445 -30.844 1.00 88.06 377 ILE A O 1
ATOM 2904 N N . TRP A 1 378 ? 20.806 18.769 -28.640 1.00 86.50 378 TRP A N 1
ATOM 2905 C CA . TRP A 1 378 ? 19.567 19.518 -28.413 1.00 86.50 378 TRP A CA 1
ATOM 2906 C C . TRP A 1 378 ? 19.618 20.985 -28.867 1.00 86.50 378 TRP A C 1
ATOM 2908 O O . TRP A 1 378 ? 18.560 21.600 -29.046 1.00 86.50 378 TRP A O 1
ATOM 2918 N N . ARG A 1 379 ? 20.823 21.548 -29.057 1.00 85.69 379 ARG A N 1
ATOM 2919 C CA . ARG A 1 379 ? 21.057 22.874 -29.664 1.00 85.69 379 ARG A CA 1
ATOM 2920 C C . ARG A 1 379 ? 21.198 22.827 -31.184 1.00 85.69 379 ARG A C 1
ATOM 2922 O O . ARG A 1 379 ? 21.124 23.875 -31.825 1.00 85.69 379 ARG A O 1
ATOM 2929 N N . SER A 1 380 ? 21.388 21.640 -31.762 1.00 87.31 380 SER A N 1
ATOM 2930 C CA . SER A 1 380 ? 21.426 21.480 -33.215 1.00 87.31 380 SER A CA 1
ATOM 2931 C C . SER A 1 380 ? 20.134 21.995 -33.865 1.00 87.31 380 SER A C 1
ATOM 2933 O O . SER A 1 380 ? 19.077 22.077 -33.241 1.00 87.31 380 SER A O 1
ATOM 2935 N N . ARG A 1 381 ? 20.190 22.300 -35.161 1.00 88.19 381 ARG A N 1
ATOM 2936 C CA . ARG A 1 381 ? 19.012 22.640 -35.974 1.00 88.19 381 ARG A CA 1
ATOM 2937 C C . ARG A 1 381 ? 18.393 21.405 -36.634 1.00 88.19 381 ARG A C 1
ATOM 2939 O O . ARG A 1 381 ? 17.624 21.540 -37.584 1.00 88.19 381 ARG A O 1
ATOM 2946 N N . ALA A 1 382 ? 18.751 20.208 -36.169 1.00 88.38 382 ALA A N 1
ATOM 2947 C CA . ALA A 1 382 ? 18.219 18.967 -36.702 1.00 88.38 382 ALA A CA 1
ATOM 2948 C C . ALA A 1 382 ? 16.719 18.833 -36.372 1.00 88.38 382 ALA A C 1
ATOM 2950 O O . ALA A 1 382 ? 16.280 19.287 -35.311 1.00 88.38 382 ALA A O 1
ATOM 2951 N N . PRO A 1 383 ? 15.912 18.195 -37.239 1.00 88.50 383 PRO A N 1
ATOM 2952 C CA . PRO A 1 383 ? 14.520 17.899 -36.921 1.00 88.50 383 PRO A CA 1
ATOM 2953 C C . PRO A 1 383 ? 14.395 17.116 -35.600 1.00 88.50 383 PRO A C 1
ATOM 2955 O O . PRO A 1 383 ? 15.257 16.282 -35.315 1.00 88.50 383 PRO A O 1
ATOM 2958 N N . PRO A 1 384 ? 13.301 17.271 -34.827 1.00 83.00 384 PRO A N 1
ATOM 2959 C CA . PRO A 1 384 ? 13.143 16.617 -33.523 1.00 83.00 384 PRO A CA 1
ATOM 2960 C C . PRO A 1 384 ? 13.390 15.103 -33.508 1.00 83.00 384 PRO A C 1
ATOM 2962 O O . PRO A 1 384 ? 13.956 14.557 -32.565 1.00 83.00 384 PRO A O 1
ATOM 2965 N N . ARG A 1 385 ? 13.006 14.409 -34.587 1.00 84.62 385 ARG A N 1
ATOM 2966 C CA . ARG A 1 385 ? 13.247 12.965 -34.743 1.00 84.62 385 ARG A CA 1
ATOM 2967 C C . ARG A 1 385 ? 14.738 12.622 -34.811 1.00 84.62 385 ARG A C 1
ATOM 2969 O O . ARG A 1 385 ? 15.144 11.609 -34.257 1.00 84.62 385 ARG A O 1
ATOM 2976 N N . VAL A 1 386 ? 15.532 13.475 -35.453 1.00 90.31 386 VAL A N 1
ATOM 2977 C CA . VAL A 1 386 ? 16.984 13.316 -35.606 1.00 90.31 386 VAL A CA 1
ATOM 2978 C C . VAL A 1 386 ? 17.696 13.658 -34.296 1.00 90.31 386 VAL A C 1
ATOM 2980 O O . VAL A 1 386 ? 18.567 12.911 -33.867 1.00 90.31 386 VAL A O 1
ATOM 2983 N N . GLN A 1 387 ? 17.270 14.715 -33.593 1.00 88.38 387 GLN A N 1
ATOM 2984 C CA . GLN A 1 387 ? 17.781 15.028 -32.249 1.00 88.38 387 GLN A CA 1
ATOM 2985 C C . GLN A 1 387 ? 17.529 13.871 -31.273 1.00 88.38 387 GLN A C 1
ATOM 2987 O O . GLN A 1 387 ? 18.430 13.437 -30.558 1.00 88.38 387 GLN A O 1
ATOM 2992 N N . PHE A 1 388 ? 16.315 13.314 -31.293 1.00 86.75 388 PHE A N 1
ATOM 2993 C CA . PHE A 1 388 ? 15.972 12.159 -30.470 1.00 86.75 388 PHE A CA 1
ATOM 2994 C C . PHE A 1 388 ? 16.803 10.919 -30.826 1.00 86.75 388 PHE A C 1
ATOM 2996 O O . PHE A 1 388 ? 17.277 10.221 -29.930 1.00 86.75 388 PHE A O 1
ATOM 3003 N N . PHE A 1 389 ? 17.026 10.659 -32.117 1.00 89.81 389 PHE A N 1
ATOM 3004 C CA . PHE A 1 389 ? 17.912 9.585 -32.559 1.00 89.81 389 PHE A CA 1
ATOM 3005 C C . PHE A 1 389 ? 19.351 9.791 -32.064 1.00 89.81 389 PHE A C 1
ATOM 3007 O O . PHE A 1 389 ? 19.909 8.885 -31.451 1.00 89.81 389 PHE A O 1
ATOM 3014 N N . GLY A 1 390 ? 19.915 10.993 -32.212 1.00 89.75 390 GLY A N 1
ATOM 3015 C CA . GLY A 1 390 ? 21.236 11.336 -31.678 1.00 89.75 390 GLY A CA 1
ATOM 3016 C C . GLY A 1 390 ? 21.343 11.124 -30.167 1.00 89.75 390 GLY A C 1
ATOM 3017 O O . GLY A 1 390 ? 22.338 10.596 -29.671 1.00 89.75 390 GLY A O 1
ATOM 3018 N N . TRP A 1 391 ? 20.286 11.453 -29.420 1.00 88.62 391 TRP A N 1
ATOM 3019 C CA . TRP A 1 391 ? 20.221 11.170 -27.987 1.00 88.62 391 TRP A CA 1
ATOM 3020 C C . TRP A 1 391 ? 20.216 9.663 -27.686 1.00 88.62 391 TRP A C 1
ATOM 3022 O O . TRP A 1 391 ? 20.919 9.220 -26.776 1.00 88.62 391 TRP A O 1
ATOM 3032 N N . LEU A 1 392 ? 19.490 8.853 -28.467 1.00 88.56 392 LEU A N 1
ATOM 3033 C CA . LEU A 1 392 ? 19.539 7.390 -28.351 1.00 88.56 392 LEU A CA 1
ATOM 3034 C C . LEU A 1 392 ? 20.930 6.834 -28.672 1.00 88.56 392 LEU A C 1
ATOM 3036 O O . LEU A 1 392 ? 21.371 5.914 -27.985 1.00 88.56 392 LEU A O 1
ATOM 3040 N N . VAL A 1 393 ? 21.621 7.387 -29.672 1.00 90.00 393 VAL A N 1
ATOM 3041 C CA . VAL A 1 393 ? 23.009 7.029 -30.005 1.00 90.00 393 VAL A CA 1
ATOM 3042 C C . VAL A 1 393 ? 23.927 7.308 -28.818 1.00 90.00 393 VAL A C 1
ATOM 3044 O O . VAL A 1 393 ? 24.641 6.412 -28.372 1.00 90.00 393 VAL A O 1
ATOM 3047 N N . HIS A 1 394 ? 23.853 8.513 -28.249 1.00 86.25 394 HIS A N 1
ATOM 3048 C CA . HIS A 1 394 ? 24.644 8.898 -27.081 1.00 86.25 394 HIS A CA 1
ATOM 3049 C C . HIS A 1 394 ? 24.369 7.988 -25.865 1.00 86.25 394 HIS A C 1
ATOM 3051 O O . HIS A 1 394 ? 25.292 7.635 -25.135 1.00 86.25 394 HIS A O 1
ATOM 3057 N N . LYS A 1 395 ? 23.121 7.536 -25.675 1.00 84.81 395 LYS A N 1
ATOM 3058 C CA . LYS A 1 395 ? 22.738 6.574 -24.622 1.00 84.81 395 LYS A CA 1
ATOM 3059 C C . LYS A 1 395 ? 22.977 5.101 -24.978 1.00 84.81 395 LYS A C 1
ATOM 3061 O O . LYS A 1 395 ? 22.542 4.243 -24.217 1.00 84.81 395 LYS A O 1
ATOM 3066 N N . GLU A 1 396 ? 23.611 4.802 -26.114 1.00 87.56 396 GLU A N 1
ATOM 3067 C CA . GLU A 1 396 ? 23.837 3.442 -26.631 1.00 87.56 396 GLU A CA 1
ATOM 3068 C C . GLU A 1 396 ? 22.556 2.603 -26.748 1.00 87.56 396 GLU A C 1
ATOM 3070 O O . GLU A 1 396 ? 22.557 1.394 -26.539 1.00 87.56 396 GLU A O 1
ATOM 3075 N N . ARG A 1 397 ? 21.432 3.240 -27.077 1.00 87.00 397 ARG A N 1
ATOM 3076 C CA . ARG A 1 397 ? 20.092 2.634 -27.042 1.00 87.00 397 ARG A CA 1
ATOM 3077 C C . ARG A 1 397 ? 19.453 2.409 -28.408 1.00 87.00 397 ARG A C 1
ATOM 3079 O O . ARG A 1 397 ? 18.286 2.013 -28.465 1.00 87.00 397 ARG A O 1
ATOM 3086 N N . ILE A 1 398 ? 20.191 2.627 -29.494 1.00 91.19 398 ILE A N 1
ATOM 3087 C CA . ILE A 1 398 ? 19.710 2.332 -30.849 1.00 91.19 398 ILE A CA 1
ATOM 3088 C C . ILE A 1 398 ? 19.572 0.820 -31.087 1.00 91.19 398 ILE A C 1
ATOM 3090 O O . ILE A 1 398 ? 20.105 0.001 -30.338 1.00 91.19 398 ILE A O 1
ATOM 3094 N N . GLN A 1 399 ? 18.830 0.439 -32.126 1.00 91.12 399 GLN A N 1
ATOM 3095 C CA . GLN A 1 399 ? 18.517 -0.956 -32.458 1.00 91.12 399 GLN A CA 1
ATOM 3096 C C . GLN A 1 399 ? 19.659 -1.669 -33.209 1.00 91.12 399 GLN A C 1
ATOM 3098 O O . GLN A 1 399 ? 19.427 -2.286 -34.238 1.00 91.12 399 GLN A O 1
ATOM 3103 N N . CYS A 1 400 ? 20.889 -1.593 -32.699 1.00 91.81 400 CYS A N 1
ATOM 3104 C CA . CYS A 1 400 ? 21.997 -2.421 -33.186 1.00 91.81 400 CYS A CA 1
ATOM 3105 C C . CYS A 1 400 ? 21.851 -3.872 -32.692 1.00 91.81 400 CYS A C 1
ATOM 3107 O O . CYS A 1 400 ? 21.238 -4.111 -31.638 1.00 91.81 400 CYS A O 1
ATOM 3109 N N . LYS A 1 401 ? 22.404 -4.858 -33.412 1.00 93.12 401 LYS A N 1
ATOM 3110 C CA . LYS A 1 401 ? 22.200 -6.271 -33.045 1.00 93.12 401 LYS A CA 1
ATOM 3111 C C . LYS A 1 401 ? 22.697 -6.635 -31.654 1.00 93.12 401 LYS A C 1
ATOM 3113 O O . LYS A 1 401 ? 22.058 -7.461 -31.016 1.00 93.12 401 LYS A O 1
ATOM 3118 N N . VAL A 1 402 ? 23.741 -6.002 -31.115 1.00 93.88 402 VAL A N 1
ATOM 3119 C CA . VAL A 1 402 ? 24.159 -6.245 -29.716 1.00 93.88 402 VAL A CA 1
ATOM 3120 C C . VAL A 1 402 ? 23.030 -5.921 -28.725 1.00 93.88 402 VAL A C 1
ATOM 3122 O O . VAL A 1 402 ? 22.755 -6.695 -27.801 1.00 93.88 402 VAL A O 1
ATOM 3125 N N . ASN A 1 403 ? 22.310 -4.818 -28.944 1.00 90.50 403 ASN A N 1
ATOM 3126 C CA . ASN A 1 403 ? 21.173 -4.431 -28.109 1.00 90.50 403 ASN A CA 1
ATOM 3127 C C . ASN A 1 403 ? 19.956 -5.336 -28.326 1.00 90.50 403 ASN A C 1
ATOM 3129 O O . ASN A 1 403 ? 19.242 -5.649 -27.371 1.00 90.50 403 ASN A O 1
ATOM 3133 N N . LEU A 1 404 ? 19.702 -5.755 -29.567 1.00 91.44 404 LEU A N 1
ATOM 3134 C CA . LEU A 1 404 ? 18.610 -6.676 -29.893 1.00 91.44 404 LEU A CA 1
ATOM 3135 C C . LEU A 1 404 ? 18.869 -8.083 -29.337 1.00 91.44 404 LEU A C 1
ATOM 3137 O O . LEU A 1 404 ? 17.955 -8.699 -28.793 1.00 91.44 404 LEU A O 1
ATOM 3141 N N . TYR A 1 405 ? 20.113 -8.551 -29.391 1.00 89.50 405 TYR A N 1
ATOM 3142 C CA . TYR A 1 405 ? 20.558 -9.824 -28.832 1.00 89.50 405 TYR A CA 1
ATOM 3143 C C . TYR A 1 405 ? 20.410 -9.834 -27.306 1.00 89.50 405 TYR A C 1
ATOM 3145 O O . TYR A 1 405 ? 19.822 -10.753 -26.741 1.00 89.50 405 TYR A O 1
ATOM 3153 N N . THR A 1 406 ? 20.813 -8.751 -26.630 1.00 88.62 406 THR A N 1
ATOM 3154 C CA . THR A 1 406 ? 20.604 -8.581 -25.176 1.00 88.62 406 THR A CA 1
ATOM 3155 C C . THR A 1 406 ? 19.117 -8.642 -24.797 1.00 88.62 406 THR A C 1
ATOM 3157 O O . THR A 1 406 ? 18.754 -9.167 -23.745 1.00 88.62 406 THR A O 1
ATOM 3160 N N . LYS A 1 407 ? 18.236 -8.150 -25.679 1.00 87.50 407 LYS A N 1
ATOM 3161 C CA . LYS A 1 407 ? 16.772 -8.227 -25.534 1.00 87.50 407 LYS A CA 1
ATOM 3162 C C . LYS A 1 407 ? 16.171 -9.556 -26.009 1.00 87.50 407 LYS A C 1
ATOM 3164 O O . LYS A 1 407 ? 14.953 -9.700 -25.950 1.00 87.50 407 LYS A O 1
ATOM 3169 N N . ARG A 1 408 ? 16.994 -10.513 -26.454 1.00 88.44 408 ARG A N 1
ATOM 3170 C CA . ARG A 1 408 ? 16.590 -11.823 -26.998 1.00 88.44 408 ARG A CA 1
ATOM 3171 C C . ARG A 1 408 ? 15.671 -11.728 -28.224 1.00 88.44 408 ARG A C 1
ATOM 3173 O O . ARG A 1 408 ? 14.774 -12.547 -28.385 1.00 88.44 408 ARG A O 1
ATOM 3180 N N . ILE A 1 409 ? 15.871 -10.706 -29.059 1.00 89.94 409 ILE A N 1
ATOM 3181 C CA . ILE A 1 409 ? 15.102 -10.481 -30.297 1.00 89.94 409 ILE A CA 1
ATOM 3182 C C . ILE A 1 409 ? 15.783 -11.139 -31.507 1.00 89.94 409 ILE A C 1
ATOM 3184 O O . ILE A 1 409 ? 15.098 -11.578 -32.424 1.00 89.94 409 ILE A O 1
ATOM 3188 N N . VAL A 1 410 ? 17.117 -11.208 -31.509 1.00 90.19 410 VAL A N 1
ATOM 3189 C CA . VAL A 1 410 ? 17.928 -11.849 -32.561 1.00 90.19 410 VAL A CA 1
ATOM 3190 C C . VAL A 1 410 ? 18.806 -12.945 -31.958 1.00 90.19 410 VAL A C 1
ATOM 3192 O O . VAL A 1 410 ? 19.093 -12.909 -30.759 1.00 90.19 410 VAL A O 1
ATOM 3195 N N . GLU A 1 411 ? 19.219 -13.909 -32.781 1.00 91.62 411 GLU A N 1
ATOM 3196 C CA . GLU A 1 411 ? 19.977 -15.098 -32.358 1.00 91.62 411 GLU A CA 1
ATOM 3197 C C . GLU A 1 411 ? 21.476 -14.834 -32.182 1.00 91.62 411 GLU A C 1
ATOM 3199 O O . GLU A 1 411 ? 22.121 -15.491 -31.368 1.00 91.62 411 GLU A O 1
ATOM 3204 N N . ASP A 1 412 ? 22.023 -13.849 -32.895 1.00 94.62 412 ASP A N 1
ATOM 3205 C CA . ASP A 1 412 ? 23.430 -13.479 -32.822 1.00 94.62 412 ASP A CA 1
ATOM 3206 C C . ASP A 1 412 ? 23.629 -11.950 -32.914 1.00 94.62 412 ASP A C 1
ATOM 3208 O O . ASP A 1 412 ? 22.792 -11.230 -33.472 1.00 94.62 412 ASP A O 1
ATOM 3212 N N . PRO A 1 413 ? 24.731 -11.422 -32.353 1.00 94.12 413 PRO A N 1
ATOM 3213 C CA . PRO A 1 413 ? 25.030 -9.998 -32.395 1.00 94.12 413 PRO A CA 1
ATOM 3214 C C . PRO A 1 413 ? 25.915 -9.577 -33.584 1.00 94.12 413 PRO A C 1
ATOM 3216 O O . PRO A 1 413 ? 26.408 -8.452 -33.562 1.00 94.12 413 PRO A O 1
ATOM 3219 N N . VAL A 1 414 ? 26.201 -10.433 -34.572 1.00 95.19 414 VAL A N 1
ATOM 3220 C CA . VAL A 1 414 ? 27.214 -10.178 -35.615 1.00 95.19 414 VAL A CA 1
ATOM 3221 C C . VAL A 1 414 ? 26.692 -9.211 -36.678 1.00 95.19 414 VAL A C 1
ATOM 3223 O O . VAL A 1 414 ? 25.578 -9.351 -37.172 1.00 95.19 414 VAL A O 1
ATOM 3226 N N . CYS A 1 415 ? 27.513 -8.228 -37.052 1.00 94.25 415 CYS A N 1
ATOM 3227 C CA . CYS A 1 415 ? 27.179 -7.215 -38.056 1.00 94.25 415 CYS A CA 1
ATOM 3228 C C . CYS A 1 415 ? 26.922 -7.825 -39.434 1.00 94.25 415 CYS A C 1
ATOM 3230 O O . CYS A 1 415 ? 27.831 -8.404 -40.033 1.00 94.25 415 CYS A O 1
ATOM 3232 N N . ASP A 1 416 ? 25.725 -7.599 -39.980 1.00 91.31 416 ASP A N 1
ATOM 3233 C CA . ASP A 1 416 ? 25.351 -8.153 -41.286 1.00 91.31 416 ASP A CA 1
ATOM 3234 C C . ASP A 1 416 ? 26.141 -7.535 -42.442 1.00 91.31 416 ASP A C 1
ATOM 3236 O O . ASP A 1 416 ? 26.423 -8.205 -43.435 1.00 91.31 416 ASP A O 1
ATOM 3240 N N . CYS A 1 417 ? 26.537 -6.268 -42.298 1.00 90.31 417 CYS A N 1
ATOM 3241 C CA . CYS A 1 417 ? 27.195 -5.508 -43.356 1.00 90.31 417 CYS A CA 1
ATOM 3242 C C . CYS A 1 417 ? 28.651 -5.928 -43.588 1.00 90.31 417 CYS A C 1
ATOM 3244 O O . CYS A 1 417 ? 29.109 -5.930 -44.727 1.00 90.31 417 CYS A O 1
ATOM 3246 N N . CYS A 1 418 ? 29.406 -6.221 -42.522 1.00 91.06 418 CYS A N 1
ATOM 3247 C CA . CYS A 1 418 ? 30.835 -6.535 -42.643 1.00 91.06 418 CYS A CA 1
ATOM 3248 C C . CYS A 1 418 ? 31.230 -7.924 -42.145 1.00 91.06 418 CYS A C 1
ATOM 3250 O O . CYS A 1 418 ? 32.356 -8.335 -42.411 1.00 91.06 418 CYS A O 1
ATOM 3252 N N . GLN A 1 419 ? 30.358 -8.617 -41.404 1.00 90.44 419 GLN A N 1
ATOM 3253 C CA . GLN A 1 419 ? 30.609 -9.949 -40.835 1.00 90.44 419 GLN A CA 1
ATOM 3254 C C . GLN A 1 419 ? 31.879 -10.044 -39.960 1.00 90.44 419 GLN A C 1
ATOM 3256 O O . GLN A 1 419 ? 32.354 -11.130 -39.644 1.00 90.44 419 GLN A O 1
ATOM 3261 N N . GLY A 1 420 ? 32.449 -8.904 -39.553 1.00 82.69 420 GLY A N 1
ATOM 3262 C CA . GLY A 1 420 ? 33.753 -8.820 -38.889 1.00 82.69 420 GLY A CA 1
ATOM 3263 C C . GLY A 1 420 ? 33.702 -8.804 -37.360 1.00 82.69 420 GLY A C 1
ATOM 3264 O O . GLY A 1 420 ? 34.744 -8.645 -36.727 1.00 82.69 420 GLY A O 1
ATOM 3265 N N . GLY A 1 421 ? 32.515 -8.911 -36.755 1.00 89.38 421 GLY A N 1
ATOM 3266 C CA . GLY A 1 421 ? 32.341 -8.916 -35.302 1.00 89.38 421 GLY A CA 1
ATOM 3267 C C . GLY A 1 421 ? 30.985 -8.376 -34.831 1.00 89.38 421 GLY A C 1
ATOM 3268 O O . GLY A 1 421 ? 30.087 -8.163 -35.650 1.00 89.38 421 GLY A O 1
ATOM 3269 N N . PRO A 1 422 ? 30.826 -8.155 -33.512 1.00 93.44 422 PRO A N 1
ATOM 3270 C CA . PRO A 1 422 ? 29.581 -7.673 -32.922 1.00 93.44 422 PRO A CA 1
ATOM 3271 C C . PRO A 1 422 ? 29.176 -6.276 -33.409 1.00 93.44 422 PRO A C 1
ATOM 3273 O O . PRO A 1 422 ? 29.968 -5.332 -33.403 1.00 93.44 422 PRO A O 1
ATOM 3276 N N . GLU A 1 423 ? 27.908 -6.132 -33.769 1.00 95.06 423 GLU A N 1
ATOM 3277 C CA . GLU A 1 423 ? 27.286 -4.892 -34.209 1.00 95.06 423 GLU A CA 1
ATOM 3278 C C . GLU A 1 423 ? 26.871 -4.028 -33.009 1.00 95.06 423 GLU A C 1
ATOM 3280 O O . GLU A 1 423 ? 25.731 -4.057 -32.535 1.00 95.06 423 GLU A O 1
ATOM 3285 N N . THR A 1 424 ? 27.825 -3.269 -32.480 1.00 93.69 424 THR A N 1
ATOM 3286 C CA . THR A 1 424 ? 27.576 -2.231 -31.470 1.00 93.69 424 THR A CA 1
ATOM 3287 C C . THR A 1 424 ? 27.143 -0.914 -32.121 1.00 93.69 424 THR A C 1
ATOM 3289 O O . THR A 1 424 ? 27.300 -0.717 -33.324 1.00 93.69 424 THR A O 1
ATOM 3292 N N . THR A 1 425 ? 26.653 0.038 -31.322 1.00 92.44 425 THR A N 1
ATOM 3293 C CA . THR A 1 425 ? 26.349 1.407 -31.784 1.00 92.44 425 THR A CA 1
ATOM 3294 C C . THR A 1 425 ? 27.561 2.075 -32.449 1.00 92.44 425 THR A C 1
ATOM 3296 O O . THR A 1 425 ? 27.441 2.605 -33.551 1.00 92.44 425 THR A O 1
ATOM 3299 N N . ASP A 1 426 ? 28.741 1.991 -31.822 1.00 91.31 426 ASP A N 1
ATOM 3300 C CA . ASP A 1 426 ? 30.005 2.502 -32.383 1.00 91.31 426 ASP A CA 1
ATOM 3301 C C . ASP A 1 426 ? 30.388 1.757 -33.673 1.00 91.31 426 ASP A C 1
ATOM 3303 O O . ASP A 1 426 ? 30.888 2.354 -34.627 1.00 91.31 426 ASP A O 1
ATOM 3307 N N . HIS A 1 427 ? 30.095 0.455 -33.748 1.00 91.94 427 HIS A N 1
ATOM 3308 C CA . HIS A 1 427 ? 30.361 -0.330 -34.942 1.00 91.94 427 HIS A CA 1
ATOM 3309 C C . HIS A 1 427 ? 29.498 0.092 -36.129 1.00 91.94 427 HIS A C 1
ATOM 3311 O O . HIS A 1 427 ? 30.049 0.372 -37.190 1.00 91.94 427 HIS A O 1
ATOM 3317 N N . VAL A 1 428 ? 28.177 0.172 -35.958 1.00 93.12 428 VAL A N 1
ATOM 3318 C CA . VAL A 1 428 ? 27.252 0.555 -37.039 1.00 93.12 428 VAL A CA 1
ATOM 3319 C C . VAL A 1 428 ? 27.561 1.950 -37.555 1.00 93.12 428 VAL A C 1
ATOM 3321 O O . VAL A 1 428 ? 27.575 2.155 -38.764 1.00 93.12 428 VAL A O 1
ATOM 3324 N N . LEU A 1 429 ? 27.843 2.889 -36.649 1.00 92.44 429 LEU A N 1
ATOM 3325 C CA . LEU A 1 429 ? 28.032 4.285 -37.019 1.00 92.44 429 LEU A CA 1
ATOM 3326 C C . LEU A 1 429 ? 29.447 4.599 -37.497 1.00 92.44 429 LEU A C 1
ATOM 3328 O O . LEU A 1 429 ? 29.588 5.437 -38.376 1.00 92.44 429 LEU A O 1
ATOM 3332 N N . PHE A 1 430 ? 30.494 3.956 -36.966 1.00 91.88 430 PHE A N 1
ATOM 3333 C CA . PHE A 1 430 ? 31.875 4.401 -37.209 1.00 91.88 430 PHE A CA 1
ATOM 3334 C C . PHE A 1 430 ? 32.862 3.295 -37.571 1.00 91.88 430 PHE A C 1
ATOM 3336 O O . PHE A 1 430 ? 33.785 3.549 -38.342 1.00 91.88 430 PHE A O 1
ATOM 3343 N N . ARG A 1 431 ? 32.745 2.080 -37.016 1.00 90.75 431 ARG A N 1
ATOM 3344 C CA . ARG A 1 431 ? 33.800 1.050 -37.177 1.00 90.75 431 ARG A CA 1
ATOM 3345 C C . ARG A 1 431 ? 33.563 0.070 -38.308 1.00 90.75 431 ARG A C 1
ATOM 3347 O O . ARG A 1 431 ? 34.550 -0.490 -38.800 1.00 90.75 431 ARG A O 1
ATOM 3354 N N . CYS A 1 432 ? 32.315 -0.127 -38.716 1.00 93.00 432 CYS A N 1
ATOM 3355 C CA . CYS A 1 432 ? 31.951 -0.980 -39.834 1.00 93.00 432 CYS A CA 1
ATOM 3356 C C . CYS A 1 432 ? 32.689 -0.513 -41.093 1.00 93.00 432 CYS A C 1
ATOM 3358 O O . CYS A 1 432 ? 32.815 0.688 -41.337 1.00 93.00 432 CYS A O 1
ATOM 3360 N N . ALA A 1 433 ? 33.194 -1.454 -41.897 1.00 90.81 433 ALA A N 1
ATOM 3361 C CA . ALA A 1 433 ? 33.926 -1.126 -43.122 1.00 90.81 433 ALA A CA 1
ATOM 3362 C C . ALA A 1 433 ? 33.094 -0.246 -44.072 1.00 90.81 433 ALA A C 1
ATOM 3364 O O . ALA A 1 433 ? 33.641 0.639 -44.725 1.00 90.81 433 ALA A O 1
ATOM 3365 N N . PHE A 1 434 ? 31.775 -0.456 -44.103 1.00 90.94 434 PHE A N 1
ATOM 3366 C CA . PHE A 1 434 ? 30.830 0.390 -44.827 1.00 90.94 434 PHE A CA 1
ATOM 3367 C C . PHE A 1 434 ? 30.777 1.816 -44.253 1.00 90.94 434 PHE A C 1
ATOM 3369 O O . PHE A 1 434 ? 31.007 2.785 -44.973 1.00 90.94 434 PHE A O 1
ATOM 3376 N N . ALA A 1 435 ? 30.567 1.948 -42.941 1.00 92.12 435 ALA A N 1
ATOM 3377 C CA . ALA A 1 435 ? 30.476 3.244 -42.273 1.00 92.12 435 ALA A CA 1
ATOM 3378 C C . ALA A 1 435 ? 31.775 4.059 -42.388 1.00 92.12 435 ALA A C 1
ATOM 3380 O O . ALA A 1 435 ? 31.737 5.246 -42.697 1.00 92.12 435 ALA A O 1
ATOM 3381 N N . ARG A 1 436 ? 32.948 3.427 -42.230 1.00 91.25 436 ARG A N 1
ATOM 3382 C CA . ARG A 1 436 ? 34.241 4.114 -42.407 1.00 91.25 436 ARG A CA 1
ATOM 3383 C C . ARG A 1 436 ? 34.409 4.707 -43.798 1.00 91.25 436 ARG A C 1
ATOM 3385 O O . ARG A 1 436 ? 34.932 5.809 -43.921 1.00 91.25 436 ARG A O 1
ATOM 3392 N N . GLN A 1 437 ? 33.992 3.985 -44.838 1.00 91.00 437 GLN A N 1
ATOM 3393 C CA . GLN A 1 437 ? 34.067 4.492 -46.210 1.00 91.00 437 GLN A CA 1
ATOM 3394 C C . GLN A 1 437 ? 33.198 5.737 -46.388 1.00 91.00 437 GLN A C 1
ATOM 3396 O O . GLN A 1 437 ? 33.648 6.702 -46.998 1.00 91.00 437 GLN A O 1
ATOM 3401 N N . PHE A 1 438 ? 32.000 5.739 -45.802 1.00 92.50 438 PHE A N 1
ATOM 3402 C CA . PHE A 1 438 ? 31.101 6.888 -45.827 1.00 92.50 438 PHE A CA 1
ATOM 3403 C C . PHE A 1 438 ? 31.719 8.130 -45.160 1.00 92.50 438 PHE A C 1
ATOM 3405 O O . PHE A 1 438 ? 31.799 9.181 -45.791 1.00 92.50 438 PHE A O 1
ATOM 3412 N N . TRP A 1 439 ? 32.244 8.011 -43.935 1.00 91.69 439 TRP A N 1
ATOM 3413 C CA . TRP A 1 439 ? 32.877 9.149 -43.248 1.00 91.69 439 TRP A CA 1
ATOM 3414 C C . TRP A 1 439 ? 34.150 9.644 -43.947 1.00 91.69 439 TRP A C 1
ATOM 3416 O O . TRP A 1 439 ? 34.368 10.852 -44.035 1.00 91.69 439 TRP A O 1
ATOM 3426 N N . ASN A 1 440 ? 34.950 8.732 -44.510 1.00 90.12 440 ASN A N 1
ATOM 3427 C CA . ASN A 1 440 ? 36.125 9.093 -45.306 1.00 90.12 440 ASN A CA 1
ATOM 3428 C C . ASN A 1 440 ? 35.746 9.862 -46.579 1.00 90.12 440 ASN A C 1
ATOM 3430 O O . ASN A 1 440 ? 36.438 10.809 -46.942 1.00 90.12 440 ASN A O 1
ATOM 3434 N N . TRP A 1 441 ? 34.652 9.480 -47.248 1.00 88.31 441 TRP A N 1
ATOM 3435 C CA . TRP A 1 441 ? 34.147 10.196 -48.423 1.00 88.31 441 TRP A CA 1
ATOM 3436 C C . TRP A 1 441 ? 33.702 11.625 -48.082 1.00 88.31 441 TRP A C 1
ATOM 3438 O O . TRP A 1 441 ? 33.917 12.538 -48.873 1.00 88.31 441 TRP A O 1
ATOM 3448 N N . LEU A 1 442 ? 33.165 11.833 -46.878 1.00 86.88 442 LEU A N 1
ATOM 3449 C CA . LEU A 1 442 ? 32.821 13.155 -46.345 1.00 86.88 442 LEU A CA 1
ATOM 3450 C C . LEU A 1 442 ? 34.031 13.962 -45.839 1.00 86.88 442 LEU A C 1
ATOM 3452 O O . LEU A 1 442 ? 33.854 15.067 -45.336 1.00 86.88 442 LEU A O 1
ATOM 3456 N N . GLY A 1 443 ? 35.251 13.419 -45.915 1.00 87.50 443 GLY A N 1
ATOM 3457 C CA . GLY A 1 443 ? 36.460 14.085 -45.423 1.00 87.50 443 GLY A CA 1
ATOM 3458 C C . GLY A 1 443 ? 36.571 14.156 -43.894 1.00 87.50 443 GLY A C 1
ATOM 3459 O O . GLY A 1 443 ? 37.410 14.893 -43.377 1.00 87.50 443 GLY A O 1
ATOM 3460 N N . ILE A 1 444 ? 35.759 13.396 -43.151 1.00 88.19 444 ILE A N 1
ATOM 3461 C CA . ILE A 1 444 ? 35.783 13.377 -41.683 1.00 88.19 444 ILE A CA 1
ATOM 3462 C C . ILE A 1 444 ? 36.704 12.253 -41.209 1.00 88.19 444 ILE A C 1
ATOM 3464 O O . ILE A 1 444 ? 36.392 11.067 -41.316 1.00 88.19 444 ILE A O 1
ATOM 3468 N N . ALA A 1 445 ? 37.853 12.636 -40.650 1.00 85.19 445 ALA A N 1
ATOM 3469 C CA . ALA A 1 445 ? 38.835 11.691 -40.135 1.00 85.19 445 ALA A CA 1
ATOM 3470 C C . ALA A 1 445 ? 38.377 11.073 -38.803 1.00 85.19 445 ALA A C 1
ATOM 3472 O O . ALA A 1 445 ? 38.283 11.758 -37.782 1.00 85.19 445 ALA A O 1
ATOM 3473 N N . LEU A 1 446 ? 38.143 9.759 -38.805 1.00 88.12 446 LEU A N 1
ATOM 3474 C CA . LEU A 1 446 ? 37.829 8.988 -37.602 1.00 88.12 446 LEU A CA 1
ATOM 3475 C C . LEU A 1 446 ? 39.110 8.460 -36.927 1.00 88.12 446 LEU A C 1
ATOM 3477 O O . LEU A 1 446 ? 40.046 8.050 -37.619 1.00 88.12 446 LEU A O 1
ATOM 3481 N N . PRO A 1 447 ? 39.171 8.401 -35.584 1.00 85.31 447 PRO A N 1
ATOM 3482 C CA . PRO A 1 447 ? 40.330 7.863 -34.880 1.00 85.31 447 PRO A CA 1
ATOM 3483 C C . PRO A 1 447 ? 40.496 6.359 -35.144 1.00 85.31 447 PRO A C 1
ATOM 3485 O O . PRO A 1 447 ? 39.528 5.596 -35.133 1.00 85.31 447 PRO A O 1
ATOM 3488 N N . ALA A 1 448 ? 41.738 5.900 -35.329 1.00 76.94 448 ALA A N 1
ATOM 3489 C CA . ALA A 1 448 ? 42.034 4.499 -35.652 1.00 76.94 448 ALA A CA 1
ATOM 3490 C C . ALA A 1 448 ? 41.646 3.511 -34.532 1.00 76.94 448 ALA A C 1
ATOM 3492 O O . ALA A 1 448 ? 41.306 2.364 -34.820 1.00 76.94 448 ALA A O 1
ATOM 3493 N N . GLN A 1 449 ? 41.662 3.956 -33.271 1.00 76.25 449 GLN A N 1
ATOM 3494 C CA . GLN A 1 449 ? 41.362 3.163 -32.072 1.00 76.25 449 GLN A CA 1
ATOM 3495 C C . GLN A 1 449 ? 40.490 3.973 -31.093 1.00 76.25 449 GLN A C 1
ATOM 3497 O O . GLN A 1 449 ? 40.371 5.188 -31.241 1.00 76.25 449 GLN A O 1
ATOM 3502 N N . GLY A 1 450 ? 39.880 3.308 -30.107 1.00 79.12 450 GLY A N 1
ATOM 3503 C CA . GLY A 1 450 ? 39.031 3.940 -29.082 1.00 79.12 450 GLY A CA 1
ATOM 3504 C C . GLY A 1 450 ? 37.552 4.049 -29.469 1.00 79.12 450 GLY A C 1
ATOM 3505 O O . GLY A 1 450 ? 37.139 3.572 -30.520 1.00 79.12 450 GLY A O 1
ATOM 3506 N N . ARG A 1 451 ? 36.727 4.657 -28.617 1.00 81.94 451 ARG A N 1
ATOM 3507 C CA . ARG A 1 451 ? 35.321 4.956 -28.935 1.00 81.94 451 ARG A CA 1
ATOM 3508 C C . ARG A 1 451 ? 35.235 6.300 -29.652 1.00 81.94 451 ARG A C 1
ATOM 3510 O O . ARG A 1 451 ? 35.984 7.208 -29.306 1.00 81.94 451 ARG A O 1
ATOM 3517 N N . VAL A 1 452 ? 34.349 6.425 -30.637 1.00 84.75 452 VAL A N 1
ATOM 3518 C CA . VAL A 1 452 ? 34.099 7.710 -31.299 1.00 84.75 452 VAL A CA 1
ATOM 3519 C C . VAL A 1 452 ? 32.948 8.419 -30.597 1.00 84.75 452 VAL A C 1
ATOM 3521 O O . VAL A 1 452 ? 31.855 7.866 -30.452 1.00 84.75 452 VAL A O 1
ATOM 3524 N N . TYR A 1 453 ? 33.185 9.657 -30.176 1.00 84.19 453 TYR A N 1
ATOM 3525 C CA . TYR A 1 453 ? 32.147 10.524 -29.640 1.00 84.19 453 TYR A CA 1
ATOM 3526 C C . TYR A 1 453 ? 31.744 11.562 -30.681 1.00 84.19 453 TYR A C 1
ATOM 3528 O O . TYR A 1 453 ? 32.591 12.254 -31.242 1.00 84.19 453 TYR A O 1
ATOM 3536 N N . LEU A 1 454 ? 30.436 11.686 -30.923 1.00 85.38 454 LEU A N 1
ATOM 3537 C CA . LEU A 1 454 ? 29.888 12.610 -31.920 1.00 85.38 454 LEU A CA 1
ATOM 3538 C C . LEU A 1 454 ? 30.330 14.059 -31.683 1.00 85.38 454 LEU A C 1
ATOM 3540 O O . LEU A 1 454 ? 30.657 14.748 -32.644 1.00 85.38 454 LEU A O 1
ATOM 3544 N N . GLN A 1 455 ? 30.399 14.498 -30.420 1.00 83.00 455 GLN A N 1
ATOM 3545 C CA . GLN A 1 455 ? 30.831 15.856 -30.076 1.00 83.00 455 GLN A CA 1
ATOM 3546 C C . GLN A 1 455 ? 32.327 16.134 -30.318 1.00 83.00 455 GLN A C 1
ATOM 3548 O O . GLN A 1 455 ? 32.739 17.288 -30.293 1.00 83.00 455 GLN A O 1
ATOM 3553 N N . GLU A 1 456 ? 33.146 15.099 -30.529 1.00 85.06 456 GLU A N 1
ATOM 3554 C CA . GLU A 1 456 ? 34.601 15.220 -30.724 1.00 85.06 456 GLU A CA 1
ATOM 3555 C C . GLU A 1 456 ? 35.012 15.140 -32.202 1.00 85.06 456 GLU A C 1
ATOM 3557 O O . GLU A 1 456 ? 36.197 15.256 -32.531 1.00 85.06 456 GLU A O 1
ATOM 3562 N N . LEU A 1 457 ? 34.051 14.934 -33.110 1.00 86.50 457 LEU A N 1
ATOM 3563 C CA . LEU A 1 457 ? 34.332 14.883 -34.539 1.00 86.50 457 LEU A CA 1
ATOM 3564 C C . LEU A 1 457 ? 34.864 16.232 -35.026 1.00 86.50 457 LEU A C 1
ATOM 3566 O O . LEU A 1 457 ? 34.314 17.294 -34.738 1.00 86.50 457 LEU A O 1
ATOM 3570 N N . ARG A 1 458 ? 35.954 16.189 -35.796 1.00 85.19 458 ARG A N 1
ATOM 3571 C CA . ARG A 1 458 ? 36.558 17.399 -36.352 1.00 85.19 458 ARG A CA 1
ATOM 3572 C C . ARG A 1 458 ? 35.753 17.884 -37.547 1.00 85.19 458 ARG A C 1
ATOM 3574 O O . ARG A 1 458 ? 35.508 17.124 -38.482 1.00 85.19 458 ARG A O 1
ATOM 3581 N N . ARG A 1 459 ? 35.386 19.163 -37.507 1.00 87.31 459 ARG A N 1
ATOM 3582 C CA . ARG A 1 459 ? 34.690 19.857 -38.586 1.00 87.31 459 ARG A CA 1
ATOM 3583 C C . ARG A 1 459 ? 35.619 20.060 -39.790 1.00 87.31 459 ARG A C 1
ATOM 3585 O O . ARG A 1 459 ? 36.671 20.670 -39.610 1.00 87.31 459 ARG A O 1
ATOM 3592 N N . PRO A 1 460 ? 35.228 19.609 -40.992 1.00 83.75 460 PRO A N 1
ATOM 3593 C CA . PRO A 1 460 ? 35.892 19.992 -42.234 1.00 83.75 460 PRO A CA 1
ATOM 3594 C C . PRO A 1 460 ? 35.771 21.501 -42.504 1.00 83.75 460 PRO A C 1
ATOM 3596 O O . PRO A 1 460 ? 34.751 22.118 -42.180 1.00 83.75 460 PRO A O 1
ATOM 3599 N N . ASP A 1 461 ? 36.800 22.114 -43.092 1.00 81.88 461 ASP A N 1
ATOM 3600 C CA . ASP A 1 461 ? 36.858 23.572 -43.290 1.00 81.88 461 ASP A CA 1
ATOM 3601 C C . ASP A 1 461 ? 35.734 24.114 -44.192 1.00 81.88 461 ASP A C 1
ATOM 3603 O O . ASP A 1 461 ? 35.315 25.262 -44.043 1.00 81.88 461 ASP A O 1
ATOM 3607 N N . ASP A 1 462 ? 35.201 23.273 -45.076 1.00 80.69 462 ASP A N 1
ATOM 3608 C CA . ASP A 1 462 ? 34.117 23.549 -46.020 1.00 80.69 462 ASP A CA 1
ATOM 3609 C C . ASP A 1 462 ? 32.710 23.522 -45.393 1.00 80.69 462 ASP A C 1
ATOM 3611 O O . ASP A 1 462 ? 31.755 24.013 -46.001 1.00 80.69 462 ASP A O 1
ATOM 3615 N N . VAL A 1 463 ? 32.557 23.023 -44.159 1.00 80.06 463 VAL A N 1
ATOM 3616 C CA . VAL A 1 463 ? 31.257 22.957 -43.470 1.00 80.06 463 VAL A CA 1
ATOM 3617 C C . VAL A 1 463 ? 31.112 24.109 -42.469 1.00 80.06 463 VAL A C 1
ATOM 3619 O O . VAL A 1 463 ? 31.917 24.210 -41.543 1.00 80.06 463 VAL A O 1
ATOM 3622 N N . PRO A 1 464 ? 30.070 24.961 -42.558 1.00 85.31 464 PRO A N 1
ATOM 3623 C CA . PRO A 1 464 ? 29.858 26.041 -41.595 1.00 85.31 464 PRO A CA 1
ATOM 3624 C C . PRO A 1 464 ? 29.671 25.529 -40.161 1.00 85.31 464 PRO A C 1
ATOM 3626 O O . PRO A 1 464 ? 28.815 24.681 -39.906 1.00 85.31 464 PRO A 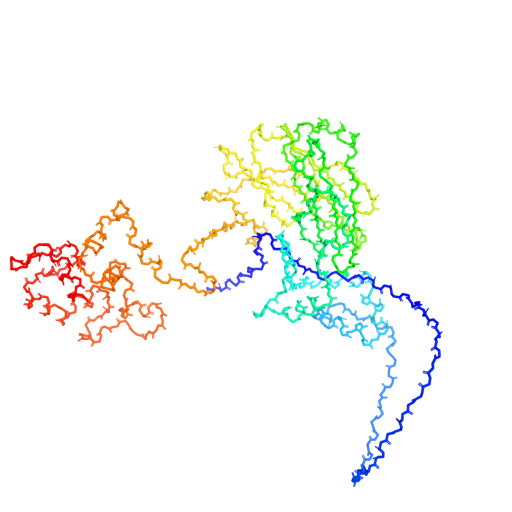O 1
ATOM 3629 N N . GLU A 1 465 ? 30.393 26.124 -39.207 1.00 82.44 465 GLU A N 1
ATOM 3630 C CA . GLU A 1 465 ? 30.366 25.758 -37.779 1.00 82.44 465 GLU A CA 1
ATOM 3631 C C . GLU A 1 465 ? 28.943 25.670 -37.214 1.00 82.44 465 GLU A C 1
ATOM 3633 O O . GLU A 1 465 ? 28.559 24.665 -36.623 1.00 82.44 465 GLU A O 1
ATOM 3638 N N . ARG A 1 466 ? 28.104 26.664 -37.526 1.00 82.19 466 ARG A N 1
ATOM 3639 C CA . ARG A 1 466 ? 26.705 26.749 -37.068 1.00 82.19 466 ARG A CA 1
ATOM 3640 C C . ARG A 1 466 ? 25.798 25.585 -37.502 1.00 82.19 466 ARG A C 1
ATOM 3642 O O . ARG A 1 466 ? 24.667 25.492 -37.025 1.00 82.19 466 ARG A O 1
ATOM 3649 N N . HIS A 1 467 ? 26.224 24.773 -38.468 1.00 85.31 467 HIS A N 1
ATOM 3650 C CA . HIS A 1 467 ? 25.451 23.654 -39.014 1.00 85.31 467 HIS A CA 1
ATOM 3651 C C . HIS A 1 467 ? 26.129 22.303 -38.812 1.00 85.31 467 HIS A C 1
ATOM 3653 O O . HIS A 1 467 ? 25.513 21.283 -39.118 1.00 85.31 467 HIS A O 1
ATOM 3659 N N . PHE A 1 468 ? 27.351 22.277 -38.282 1.00 88.31 468 PHE A N 1
ATOM 3660 C CA . PHE A 1 468 ? 28.144 21.060 -38.221 1.00 88.31 468 PHE A CA 1
ATOM 3661 C C . PHE A 1 468 ? 27.497 19.979 -37.346 1.00 88.31 468 PHE A C 1
ATOM 3663 O O . PHE A 1 468 ? 27.300 18.868 -37.825 1.00 88.31 468 PHE A O 1
ATOM 3670 N N . ASP A 1 469 ? 27.016 20.318 -36.147 1.00 88.69 469 ASP A N 1
ATOM 3671 C CA . ASP A 1 469 ? 26.308 19.358 -35.280 1.00 88.69 469 ASP A CA 1
ATOM 3672 C C . ASP A 1 469 ? 25.067 18.770 -35.962 1.00 88.69 469 ASP A C 1
ATOM 3674 O O . ASP A 1 469 ? 24.753 17.591 -35.835 1.00 88.69 469 ASP A O 1
ATOM 3678 N N . THR A 1 470 ? 24.355 19.599 -36.730 1.00 90.75 470 THR A N 1
ATOM 3679 C CA . THR A 1 470 ? 23.167 19.159 -37.474 1.00 90.75 470 THR A CA 1
ATOM 3680 C C . THR A 1 470 ? 23.552 18.211 -38.599 1.00 90.75 470 THR A C 1
ATOM 3682 O O . THR A 1 470 ? 22.892 17.198 -38.799 1.00 90.75 470 THR A O 1
ATOM 3685 N N . PHE A 1 471 ? 24.625 18.534 -39.317 1.00 89.88 471 PHE A N 1
ATOM 3686 C CA . PHE A 1 471 ? 25.166 17.710 -40.384 1.00 89.88 471 PHE A CA 1
ATOM 3687 C C . PHE A 1 471 ? 25.632 16.347 -39.859 1.00 89.88 471 PHE A C 1
ATOM 3689 O O . PHE A 1 471 ? 25.218 15.321 -40.392 1.00 89.88 471 PHE A O 1
ATOM 3696 N N . VAL A 1 472 ? 26.401 16.330 -38.768 1.00 90.31 472 VAL A N 1
ATOM 3697 C CA . VAL A 1 472 ? 26.874 15.105 -38.109 1.00 90.31 472 VAL A CA 1
ATOM 3698 C C . VAL A 1 472 ? 25.703 14.218 -37.685 1.00 90.31 472 VAL A C 1
ATOM 3700 O O . VAL A 1 472 ? 25.711 13.022 -37.965 1.00 90.31 472 VAL A O 1
ATOM 3703 N N . LEU A 1 473 ? 24.667 14.793 -37.066 1.00 91.00 473 LEU A N 1
ATOM 3704 C CA . LEU A 1 473 ? 23.484 14.039 -36.641 1.00 91.00 473 LEU A CA 1
ATOM 3705 C C . LEU A 1 473 ? 22.646 13.496 -37.803 1.00 91.00 473 LEU A C 1
ATOM 3707 O O . LEU A 1 473 ? 21.980 12.488 -37.620 1.00 91.00 473 LEU A O 1
ATOM 3711 N N . LEU A 1 474 ? 22.642 14.162 -38.961 1.00 90.38 474 LEU A N 1
ATOM 3712 C CA . LEU A 1 474 ? 21.959 13.681 -40.170 1.00 90.38 474 LEU A CA 1
ATOM 3713 C C . LEU A 1 474 ? 22.747 12.590 -40.903 1.00 90.38 474 LEU A C 1
ATOM 3715 O O . LEU A 1 474 ? 22.161 11.828 -41.665 1.00 90.38 474 LEU A O 1
ATOM 3719 N N . CYS A 1 475 ? 24.066 12.558 -40.712 1.00 89.00 475 CYS A N 1
ATOM 3720 C CA . CYS A 1 475 ? 24.946 11.524 -41.248 1.00 89.00 475 CYS A CA 1
ATOM 3721 C C . CYS A 1 475 ? 24.863 10.210 -40.456 1.00 89.00 475 CYS A C 1
ATOM 3723 O O . CYS A 1 475 ? 25.204 9.160 -40.996 1.00 89.00 475 CYS A O 1
ATOM 3725 N N . CYS A 1 476 ? 24.447 10.284 -39.189 1.00 87.06 476 CYS A N 1
ATOM 3726 C CA . CYS A 1 476 ? 24.164 9.129 -38.337 1.00 87.06 476 CYS A CA 1
ATOM 3727 C C . CYS A 1 476 ? 22.764 8.588 -38.613 1.00 87.06 476 CYS A C 1
ATOM 3729 O O . CYS A 1 476 ? 22.617 7.346 -38.571 1.00 87.06 476 CYS A O 1
#

Foldseek 3Di:
DDDPPDDPPDDDDQWAFEFDDDDDDDDDDDDDDDDDDDDDDDDDDDDDDDDDDDDDDDDPDPPDPPDDDDPQLLVQPDPVSLVVQLVVDVVSVVQSSDQVRVVNNCVVDPTDGQFTQGQVQPFTDGDPPPRPNRVVSVVCVVLFGRRLVVLDPDDPQKDKTFQHDDHQKTKIWIDHHPVDPDLAGTWIWIDRRRVSDIDTADGADPVQCVVVPHDSVQWDDKHKDKAQDDPPDDSPKTKIWIWTDGQFKIWTWIAIPVVSHIHTFEMDTPPHRAWDWQRHDWEDDPQKIKTQTDDPPPRFWIWIARNVRSYIDIDGDDDDDDAPAKYWDDPPPRDIDIDGDDPDDDPQDDPPDRNVVVVLCVVLDPLVPDDPLLNLLSLAPADSVLSVVLVCLVVQNDPQLVNCVVVVNDDDQADPQASPDGGGSQCVCDVPPVNVVLCVVVVWDDDPDDGDRLVPTDDDPPDDPNNSSNVSSVSD

InterPro domains:
  IPR026960 Reverse transcriptase zinc-binding domain [PF13966] (359-439)

Secondary structure (DSSP, 8-state):
------------SSEEEP-----------------------------PPPP---------------SS----GGG--SHHHHHHHHHH-HHHHHHHTSHHHHHHHHHHSPPP--EEEETTTTEEEEPPTTSTTHHHHHHHHHH----GGGGS---TT-EEEEEEEETTEEEEEEEPPTT--S-PPPEEEEEETTTTEEEEPPPPPHHHHHHTT--GGGEEEEEEEEEEPPTTS-TT-EEEEEEEEETTEEEEEEEETTTTEEEEEEEEE-S-TT-EEEEEEEEEETTEEEEEEE-SS-TTEEEEEETTTTEEEEEE-----S-S-EEEEE-STT-EEEEE------TTEETTEE-HHHHHHHHH--TTS--HHHHHHHHS-S-HHHHHHHHHHHTT-S--HHHHHHTTSSS--B-TTT-SSB--HHIIIIISHHHHHHHHHTT----SSSPPPGGGPPPPTTS-HHHHHHHHHHH-

Sequence (476 aa):
MAQLQCRVDRLSGRAGAVLLSGQRGGLSPQSPRSTKHSPAPAPPTRSPRPRTHGVSAEATCPQRRPSGGDIPPDRIGSPADLARASIACVAFRRLIGDPSFLRQYRSLHSPPLLGFIDADGRGFQPAEAPHPCAALGRALARAADFSIEDYLPRVTGSSWHIQEVRDGRVLIECFPGPEDNEPTFHQLAVCDPMARRCLLLPPIPDDLLASVQVRKQDLECCVNLLVPSGEEDDDTSFRVIRRMDFTEMVVAFIFSSASGLWSAGASVKSIRPRDRLVRFCSSYMYGCFYWKVIDDTLWNKWLRLDISSMEFSAVDLSPLQDGCNDIIVEAGEGRLGMFTVDVRVCTAAGGDKLKTGLLYPLLRGSEESLNEETKFIWRSRAPPRVQFFGWLVHKERIQCKVNLYTKRIVEDPVCDCCQGGPETTDHVLFRCAFARQFWNWLGIALPAQGRVYLQELRRPDDVPERHFDTFVLLCC